Protein AF-A0A2E0BSP2-F1 (afdb_monomer_lite)

Secondary structure (DSSP, 8-state):
-PPPPPP--SSTT-S-SPPHHHHHHHHHHHHHHHHHHHBS-SSTT--BPPPPTTEEEEE-SS-EEEEE--S-----SSS----PPPTTS-------B-SPPS--TT-EEEETTEEEETTEEEE-S---S-S-EEE---STTPPPEEE-TT--------TTEEEEE-SSS-EEEEEPSS-S--SSS----TT-PPSS----S----SSS------TTS-------SSS---EEEEE-TTSSSEEEEEPPPGGG------PPPPSS--PPPPTTS-----S-----SSSSPPP----GGGS-TTTEE-TTT-STT---TT-EE-HHHHHHHHHHHHSS-SSPPPPPEETTEE-SS--S-----STTEEEE-STT--EEEEPPP--SGGG-TT-------TT--PPP-SSSS------EETTEE---SS------S-EEE--EEEETTTEEEETT-STTS--EESPPEEEETT-EEEEEGGGGTT-S-EEEEESSSBPPTTTTGGGEEEE-TTS-EEEGGGGSSBSSSEEEEEPPP-SS-EEEEEEEEETTEEEEEEEEEEE-GGG--

pLDDT: mean 77.87, std 13.72, range [44.19, 96.75]

Sequence (565 aa):
MALQTIGLGSSANDGSGDTLRAAGTKINANTGEIYARFGSGSGNGATLETATSANILVGNGTKFASVATSGDFNISSAGAINVRTDSSGVSKITIPSGSAPGTTTNTLYNIGGALYFNGAVVGSGNVTGMTAFSVNSNGAGSASSSITQGNTLNLNGGTGITAVSANNDVVTFSIDNTVVATLTGTQTLTNKTLTSPVLGGTTTTASGNLIVDPATQILEVKGDGSSTEGGIQLNCRVNTHGQKILAQPHSEGVTNTMLLPKGANSTLVSEVSTSTLTNKTIDANGTGNSITNLEVADFAAASIITQSEGISSNNNDTTIPTSAAVKAYADSVGGGGGGSTIVVQDEGSALSTNATTLNFVGAGVTASGTGAVKTVTVNAGVSTLAALTDTAITSAAAGNILLHDGSDSFDNKVVKSNDITLAHTAALAIPMGGFTFGPISADGTSHYVFANYTSGGANSPDPHLYLLSDMAYIFDLSGLGGAHPFQIESGGSALTTSNGADGLIHIATNGTVSTGTSANAKTSGLLIWKVPHFTAASTGTYTYQCTSHSGMQGAITIKTLETIT

Structure (mmCIF, N/CA/C/O backbone):
data_AF-A0A2E0BSP2-F1
#
_entry.id   AF-A0A2E0BSP2-F1
#
loop_
_atom_site.group_PDB
_atom_site.id
_atom_site.type_symbol
_atom_site.label_atom_id
_atom_site.label_alt_id
_atom_site.label_comp_id
_atom_site.label_asym_id
_atom_site.label_entity_id
_atom_site.label_seq_id
_atom_site.pdbx_PDB_ins_code
_atom_site.Cartn_x
_atom_site.Cartn_y
_atom_site.Cartn_z
_atom_site.occupancy
_atom_site.B_iso_or_equiv
_atom_site.auth_seq_id
_atom_site.auth_comp_id
_atom_site.auth_asym_id
_atom_site.auth_atom_id
_atom_site.pdbx_PDB_model_num
ATOM 1 N N . MET A 1 1 ? 70.643 23.111 -133.199 1.00 65.69 1 MET A N 1
ATOM 2 C CA . MET A 1 1 ? 70.772 23.199 -134.667 1.00 65.69 1 MET A CA 1
ATOM 3 C C . MET A 1 1 ? 69.702 22.305 -135.275 1.00 65.69 1 MET A C 1
ATOM 5 O O . MET A 1 1 ? 69.086 21.523 -134.567 1.00 65.69 1 MET A O 1
ATOM 9 N N . ALA A 1 2 ? 69.409 22.437 -136.567 1.00 79.25 2 ALA A N 1
ATOM 10 C CA . ALA A 1 2 ? 68.591 21.424 -137.231 1.00 79.25 2 ALA A CA 1
ATOM 11 C C . ALA A 1 2 ? 69.451 20.177 -137.493 1.00 79.25 2 ALA A C 1
ATOM 13 O O . ALA A 1 2 ? 70.613 20.323 -137.886 1.00 79.25 2 ALA A O 1
ATOM 14 N N . LEU A 1 3 ? 68.874 18.986 -137.299 1.00 84.75 3 LEU A N 1
ATOM 15 C CA . LEU A 1 3 ? 69.510 17.695 -137.577 1.00 84.75 3 LEU A CA 1
ATOM 16 C C . LEU A 1 3 ? 70.191 17.709 -138.950 1.00 84.75 3 LEU A C 1
ATOM 18 O O . LEU A 1 3 ? 69.553 17.979 -139.966 1.00 84.75 3 LEU A O 1
ATOM 22 N N . GLN A 1 4 ? 71.477 17.376 -138.977 1.00 90.56 4 GLN A N 1
ATOM 23 C CA . GLN A 1 4 ? 72.239 17.249 -140.212 1.00 90.56 4 GLN A CA 1
ATOM 24 C C . GLN A 1 4 ? 72.354 15.773 -140.605 1.00 90.56 4 GLN A C 1
ATOM 26 O O . GLN A 1 4 ? 72.961 14.985 -139.886 1.00 90.56 4 GLN A O 1
ATOM 31 N N . THR A 1 5 ? 71.801 15.367 -141.745 1.00 88.94 5 THR A N 1
ATOM 32 C CA . THR A 1 5 ? 71.860 13.970 -142.213 1.00 88.94 5 THR A CA 1
ATOM 33 C C . THR A 1 5 ? 72.973 13.768 -143.239 1.00 88.94 5 THR A C 1
ATOM 35 O O . THR A 1 5 ? 73.175 14.598 -144.128 1.00 88.94 5 THR A O 1
ATOM 38 N N . ILE A 1 6 ? 73.718 12.666 -143.119 1.00 91.62 6 ILE A N 1
ATOM 39 C CA . ILE A 1 6 ? 74.763 12.294 -144.084 1.00 91.62 6 ILE A CA 1
ATOM 40 C C . ILE A 1 6 ? 74.093 11.901 -145.407 1.00 91.62 6 ILE A C 1
ATOM 42 O O . ILE A 1 6 ? 73.228 11.028 -145.425 1.00 91.62 6 ILE A O 1
ATOM 46 N N . GLY A 1 7 ? 74.489 12.538 -146.508 1.00 90.69 7 GLY A N 1
ATOM 47 C CA . GLY A 1 7 ? 74.049 12.180 -147.855 1.00 90.69 7 GLY A CA 1
ATOM 48 C C . GLY A 1 7 ? 74.842 10.981 -148.367 1.00 90.69 7 GLY A C 1
ATOM 49 O O . GLY A 1 7 ? 76.052 11.076 -148.524 1.00 90.69 7 GLY A O 1
ATOM 50 N N . LEU A 1 8 ? 74.184 9.851 -148.629 1.00 87.50 8 LEU A N 1
ATOM 51 C CA . LEU A 1 8 ? 74.857 8.604 -149.032 1.00 87.50 8 LEU A CA 1
ATOM 52 C C . LEU A 1 8 ? 75.081 8.475 -150.551 1.00 87.50 8 LEU A C 1
ATOM 54 O O . LEU A 1 8 ? 75.745 7.539 -150.988 1.00 87.50 8 LEU A O 1
ATOM 58 N N . GLY A 1 9 ? 74.554 9.415 -151.339 1.00 85.12 9 GLY A N 1
ATOM 59 C CA . GLY A 1 9 ? 74.462 9.303 -152.797 1.00 85.12 9 GLY A CA 1
ATOM 60 C C . GLY A 1 9 ? 73.289 8.420 -153.230 1.00 85.12 9 GLY A C 1
ATOM 61 O O . GLY A 1 9 ? 72.630 7.790 -152.401 1.00 85.12 9 GLY A O 1
ATOM 62 N N . SER A 1 10 ? 72.997 8.398 -154.529 1.00 85.06 10 SER A N 1
ATOM 63 C CA . SER A 1 10 ? 71.923 7.567 -155.098 1.00 85.06 10 SER A CA 1
ATOM 64 C C . SER A 1 10 ? 72.396 6.140 -155.395 1.00 85.06 10 SER A C 1
ATOM 66 O O . SER A 1 10 ? 71.589 5.223 -155.531 1.00 85.06 10 SER A O 1
ATOM 68 N N . SER A 1 11 ? 73.706 5.932 -155.525 1.00 80.81 11 SER A N 1
ATOM 69 C CA . SER A 1 11 ? 74.363 4.655 -155.808 1.00 80.81 11 SER A CA 1
ATOM 70 C C . SER A 1 11 ? 75.819 4.673 -155.324 1.00 80.81 11 SER A C 1
ATOM 72 O O . SER A 1 11 ? 76.422 5.732 -155.152 1.00 80.81 11 SER A O 1
ATOM 74 N N . ALA A 1 12 ? 76.413 3.494 -155.114 1.00 81.50 12 ALA A N 1
ATOM 75 C CA . ALA A 1 12 ? 77.804 3.398 -154.672 1.00 81.50 12 ALA A CA 1
ATOM 76 C C . ALA A 1 12 ? 78.756 4.057 -155.687 1.00 81.50 12 ALA A C 1
ATOM 78 O O . ALA A 1 12 ? 78.740 3.722 -156.869 1.00 81.50 12 ALA A O 1
ATOM 79 N N . ASN A 1 13 ? 79.611 4.959 -155.198 1.00 76.56 13 ASN A N 1
ATOM 80 C CA . ASN A 1 13 ? 80.625 5.684 -155.974 1.00 76.56 13 ASN A CA 1
ATOM 81 C C . ASN A 1 13 ? 80.078 6.572 -157.113 1.00 76.56 13 ASN A C 1
ATOM 83 O O . ASN A 1 13 ? 80.821 6.891 -158.038 1.00 76.56 13 ASN A O 1
ATOM 87 N N . ASP A 1 14 ? 78.818 7.016 -157.037 1.00 83.38 14 ASP A N 1
ATOM 88 C CA . ASP A 1 14 ? 78.208 7.888 -158.057 1.00 83.38 14 ASP A CA 1
ATOM 89 C C . ASP A 1 14 ? 78.619 9.372 -157.967 1.00 83.38 14 ASP A C 1
ATOM 91 O O . ASP A 1 14 ? 78.237 10.182 -158.808 1.00 83.38 14 ASP A O 1
ATOM 95 N N . GLY A 1 15 ? 79.389 9.742 -156.940 1.00 81.44 15 GLY A N 1
ATOM 96 C CA . GLY A 1 15 ? 79.869 11.107 -156.720 1.00 81.44 15 GLY A CA 1
ATOM 97 C C . GLY A 1 15 ? 78.810 12.110 -156.237 1.00 81.44 15 GLY A C 1
ATOM 98 O O . GLY A 1 15 ? 79.154 13.271 -156.037 1.00 81.44 15 GLY A O 1
ATOM 99 N N . SER A 1 16 ? 77.556 11.690 -156.021 1.00 86.75 16 SER A N 1
ATOM 100 C CA . SER A 1 16 ? 76.458 12.543 -155.529 1.00 86.75 16 SER A CA 1
ATOM 101 C C . SER A 1 16 ? 76.309 12.546 -154.002 1.00 86.75 16 SER A C 1
ATOM 103 O O . SER A 1 16 ? 75.590 13.377 -153.445 1.00 86.75 16 SER A O 1
ATOM 105 N N . GLY A 1 17 ? 76.976 11.613 -153.318 1.00 87.69 17 GLY A N 1
ATOM 106 C CA . GLY A 1 17 ? 77.023 11.545 -151.861 1.00 87.69 17 GLY A CA 1
ATOM 107 C C . GLY A 1 17 ? 77.950 12.580 -151.228 1.00 87.69 17 GLY A C 1
ATOM 108 O O . GLY A 1 17 ? 78.802 13.191 -151.876 1.00 87.69 17 GLY A O 1
ATOM 109 N N . ASP A 1 18 ? 77.810 12.747 -149.917 1.00 89.69 18 ASP A N 1
ATOM 110 C CA . ASP A 1 18 ? 78.733 13.540 -149.127 1.00 89.69 18 ASP A CA 1
ATOM 111 C C . ASP A 1 18 ? 80.139 12.945 -149.225 1.00 89.69 18 ASP A C 1
ATOM 113 O O . ASP A 1 18 ? 80.365 11.747 -149.042 1.00 89.69 18 ASP A O 1
ATOM 117 N N . THR A 1 19 ? 81.126 13.816 -149.409 1.00 90.44 19 THR A N 1
ATOM 118 C CA . THR A 1 19 ? 82.508 13.429 -149.129 1.00 90.44 19 THR A CA 1
ATOM 119 C C . THR A 1 19 ? 82.648 13.065 -147.647 1.00 90.44 19 THR A C 1
ATOM 121 O O . THR A 1 19 ? 81.930 13.598 -146.798 1.00 90.44 19 THR A O 1
ATOM 124 N N . LEU A 1 20 ? 83.636 12.234 -147.297 1.00 88.75 20 LEU A N 1
ATOM 125 C CA . LEU A 1 20 ? 83.929 11.897 -145.895 1.00 88.75 20 LEU A CA 1
ATOM 126 C C . LEU A 1 20 ? 84.084 13.148 -145.010 1.00 88.75 20 LEU A C 1
ATOM 128 O O . LEU A 1 20 ? 83.701 13.144 -143.844 1.00 88.75 20 LEU A O 1
ATOM 132 N N . ARG A 1 21 ? 84.596 14.246 -145.580 1.00 88.81 21 ARG A N 1
ATOM 133 C CA . ARG A 1 21 ? 84.700 15.538 -144.897 1.00 88.81 21 ARG A CA 1
ATOM 134 C C . ARG A 1 21 ? 83.327 16.131 -144.578 1.00 88.81 21 ARG A C 1
ATOM 136 O O . ARG A 1 21 ? 83.113 16.551 -143.448 1.00 88.81 21 ARG A O 1
ATOM 143 N N . ALA A 1 22 ? 82.408 16.157 -145.542 1.00 87.44 22 ALA A N 1
ATOM 144 C CA . ALA A 1 22 ? 81.052 16.658 -145.327 1.00 87.44 22 ALA A CA 1
ATOM 145 C C . ALA A 1 22 ? 80.283 15.783 -144.322 1.00 87.44 22 ALA A C 1
ATOM 147 O O . ALA A 1 22 ? 79.700 16.313 -143.377 1.00 87.44 22 ALA A O 1
ATOM 148 N N . ALA A 1 23 ? 80.375 14.456 -144.450 1.00 89.06 23 ALA A N 1
ATOM 149 C CA . ALA A 1 23 ? 79.794 13.513 -143.496 1.00 89.06 23 ALA A CA 1
ATOM 150 C C . ALA A 1 23 ? 80.363 13.707 -142.077 1.00 89.06 23 ALA A C 1
ATOM 152 O O . ALA A 1 23 ? 79.608 13.805 -141.110 1.00 89.06 23 ALA A O 1
ATOM 153 N N . GLY A 1 24 ? 81.689 13.845 -141.959 1.00 90.31 24 GLY A N 1
ATOM 154 C CA . GLY A 1 24 ? 82.373 14.103 -140.692 1.00 90.31 24 GLY A CA 1
ATOM 155 C C . GLY A 1 24 ? 81.926 15.409 -140.031 1.00 90.31 24 GLY A C 1
ATOM 156 O O . GLY A 1 24 ? 81.668 15.428 -138.829 1.00 90.31 24 GLY A O 1
ATOM 157 N N . THR A 1 25 ? 81.744 16.483 -140.806 1.00 89.19 25 THR A N 1
ATOM 158 C CA . THR A 1 25 ? 81.205 17.753 -140.293 1.00 89.19 25 THR A CA 1
ATOM 159 C C . THR A 1 25 ? 79.798 17.583 -139.719 1.00 89.19 25 THR A C 1
ATOM 161 O O . THR A 1 25 ? 79.517 18.096 -138.637 1.00 89.19 25 THR A O 1
ATOM 164 N N . LYS A 1 26 ? 78.917 16.841 -140.399 1.00 91.31 26 LYS A N 1
ATOM 165 C CA . LYS A 1 26 ? 77.534 16.620 -139.943 1.00 91.31 26 LYS A CA 1
ATOM 166 C C . LYS A 1 26 ? 77.465 15.772 -138.675 1.00 91.31 26 LYS A C 1
ATOM 168 O O . LYS A 1 26 ? 76.718 16.113 -137.760 1.00 91.31 26 LYS A O 1
ATOM 173 N N . ILE A 1 27 ? 78.272 14.710 -138.598 1.00 91.06 27 ILE A N 1
ATOM 174 C CA . ILE A 1 27 ? 78.394 13.891 -137.383 1.00 91.06 27 ILE A CA 1
ATOM 175 C C . ILE A 1 27 ? 78.824 14.775 -136.212 1.00 91.06 27 ILE A C 1
ATOM 177 O O . ILE A 1 27 ? 78.132 14.798 -135.199 1.00 91.06 27 ILE A O 1
ATOM 181 N N . ASN A 1 28 ? 79.900 15.551 -136.379 1.00 89.62 28 ASN A N 1
ATOM 182 C CA . ASN A 1 28 ? 80.418 16.430 -135.331 1.00 89.62 28 ASN A CA 1
ATOM 183 C C . ASN A 1 28 ? 79.412 17.514 -134.909 1.00 89.62 28 ASN A C 1
ATOM 185 O O . ASN A 1 28 ? 79.336 17.850 -133.730 1.00 89.62 28 ASN A O 1
ATOM 189 N N . ALA A 1 29 ? 78.620 18.051 -135.842 1.00 87.50 29 ALA A N 1
ATOM 190 C CA . ALA A 1 29 ? 77.591 19.040 -135.528 1.00 87.50 29 ALA A CA 1
ATOM 191 C C . ALA A 1 29 ? 76.456 18.447 -134.674 1.00 87.50 29 ALA A C 1
ATOM 193 O O . ALA A 1 29 ? 76.070 19.041 -133.667 1.00 87.50 29 ALA A O 1
ATOM 194 N N . ASN A 1 30 ? 75.949 17.264 -135.040 1.00 89.00 30 ASN A N 1
ATOM 195 C CA . ASN A 1 30 ? 74.876 16.606 -134.291 1.00 89.00 30 ASN A CA 1
ATOM 196 C C . ASN A 1 30 ? 75.348 16.122 -132.915 1.00 89.00 30 ASN A C 1
ATOM 198 O O . ASN A 1 30 ? 74.642 16.301 -131.923 1.00 89.00 30 ASN A O 1
ATOM 202 N N . THR A 1 31 ? 76.537 15.514 -132.834 1.00 89.31 31 THR A N 1
ATOM 203 C CA . THR A 1 31 ? 77.089 15.086 -131.541 1.00 89.31 31 THR A CA 1
ATOM 204 C C . THR A 1 31 ? 77.378 16.299 -130.663 1.00 89.31 31 THR A C 1
ATOM 206 O O . THR A 1 31 ? 76.981 16.302 -129.500 1.00 89.31 31 THR A O 1
ATOM 209 N N . GLY A 1 32 ? 77.941 17.374 -131.223 1.00 87.38 32 GLY A N 1
ATOM 210 C CA . GLY A 1 32 ? 78.157 18.636 -130.516 1.00 87.38 32 GLY A CA 1
ATOM 211 C C . GLY A 1 32 ? 76.884 19.220 -129.888 1.00 87.38 32 GLY A C 1
ATOM 212 O O . GLY A 1 32 ? 76.947 19.743 -128.779 1.00 87.38 32 GLY A O 1
ATOM 213 N N . GLU A 1 33 ? 75.719 19.091 -130.533 1.00 87.56 33 GLU A N 1
ATOM 214 C CA . GLU A 1 33 ? 74.438 19.548 -129.972 1.00 87.56 33 GLU A CA 1
ATOM 215 C C . GLU A 1 33 ? 73.964 18.709 -128.777 1.00 87.56 33 GLU A C 1
ATOM 217 O O . GLU A 1 33 ? 73.496 19.264 -127.780 1.00 87.56 33 GLU A O 1
ATOM 222 N N . ILE A 1 34 ? 74.132 17.386 -128.833 1.00 86.12 34 ILE A N 1
ATOM 223 C CA . ILE A 1 34 ? 73.795 16.505 -127.706 1.00 86.12 34 ILE A CA 1
ATOM 224 C C . ILE A 1 34 ? 74.657 16.858 -126.490 1.00 86.12 34 ILE A C 1
ATOM 226 O O . ILE A 1 34 ? 74.122 17.050 -125.395 1.00 86.12 34 ILE A O 1
ATOM 230 N N . TYR A 1 35 ? 75.970 17.013 -126.681 1.00 89.06 35 TYR A N 1
ATOM 231 C CA . TYR A 1 35 ? 76.876 17.405 -125.600 1.00 89.06 35 TYR A CA 1
ATOM 232 C C . TYR A 1 35 ? 76.643 18.845 -125.118 1.00 89.06 35 TYR A C 1
ATOM 234 O O . TYR A 1 35 ? 76.859 19.129 -123.944 1.00 89.06 35 TYR A O 1
ATOM 242 N N . ALA A 1 36 ? 76.125 19.746 -125.956 1.00 86.31 36 ALA A N 1
ATOM 243 C CA . ALA A 1 36 ? 75.696 21.067 -125.500 1.00 86.31 36 ALA A CA 1
ATOM 244 C C . ALA A 1 36 ? 74.449 21.010 -124.600 1.00 86.31 36 ALA A C 1
ATOM 246 O O . ALA A 1 36 ? 74.291 21.861 -123.724 1.00 86.31 36 ALA A O 1
ATOM 247 N N . ARG A 1 37 ? 73.554 20.029 -124.799 1.00 86.19 37 ARG A N 1
ATOM 248 C CA . ARG A 1 37 ? 72.285 19.950 -124.056 1.00 86.19 37 ARG A CA 1
ATOM 249 C C . ARG A 1 37 ? 72.335 19.083 -122.804 1.00 86.19 37 ARG A C 1
ATOM 251 O O . ARG A 1 37 ? 71.649 19.407 -121.832 1.00 86.19 37 ARG A O 1
ATOM 258 N N . PHE A 1 38 ? 73.125 18.015 -122.846 1.00 86.25 38 PHE A N 1
ATOM 259 C CA . PHE A 1 38 ? 73.267 17.008 -121.790 1.00 86.25 38 PHE A CA 1
ATOM 260 C C . PHE A 1 38 ? 74.690 16.922 -121.235 1.00 86.25 38 PHE A C 1
ATOM 262 O O . PHE A 1 38 ? 75.011 15.961 -120.545 1.00 86.25 38 PHE A O 1
ATOM 269 N N . GLY A 1 39 ? 75.558 17.872 -121.569 1.00 87.06 39 GLY A N 1
ATOM 270 C CA . GLY A 1 39 ? 76.979 17.817 -121.258 1.00 87.06 39 GLY A CA 1
ATOM 271 C C . GLY A 1 39 ? 77.595 19.184 -120.987 1.00 87.06 39 GLY A C 1
ATOM 272 O O . GLY A 1 39 ? 76.903 20.179 -120.766 1.00 87.06 39 GLY A O 1
ATOM 273 N N . SER A 1 40 ? 78.926 19.221 -121.022 1.00 85.00 40 SER A N 1
ATOM 274 C CA . SER A 1 40 ? 79.724 20.416 -120.734 1.00 85.00 40 SER A CA 1
ATOM 275 C C . SER A 1 40 ? 79.828 21.418 -121.894 1.00 85.00 40 SER A C 1
ATOM 277 O O . SER A 1 40 ? 80.351 22.514 -121.692 1.00 85.00 40 SER A O 1
ATOM 279 N N . GLY A 1 41 ? 79.324 21.093 -123.093 1.00 84.81 41 GLY A N 1
ATOM 280 C CA . GLY A 1 41 ? 79.356 21.978 -124.267 1.00 84.81 41 GLY A CA 1
ATOM 281 C C . GLY A 1 41 ? 79.574 21.244 -125.597 1.00 84.81 41 GLY A C 1
ATOM 282 O O . GLY A 1 41 ? 79.551 20.025 -125.645 1.00 84.81 41 GLY A O 1
ATOM 283 N N . SER A 1 42 ? 79.805 21.976 -126.693 1.00 83.56 42 SER A N 1
ATOM 284 C CA . SER A 1 42 ? 79.970 21.419 -128.055 1.00 83.56 42 SER A CA 1
ATOM 285 C C . SER A 1 42 ? 81.426 21.353 -128.553 1.00 83.56 42 SER A C 1
ATOM 287 O O . SER A 1 42 ? 81.666 21.161 -129.744 1.00 83.56 42 SER A O 1
ATOM 289 N N . GLY A 1 43 ? 82.403 21.594 -127.673 1.00 83.56 43 GLY A N 1
ATOM 290 C CA . GLY A 1 43 ? 83.831 21.602 -128.004 1.00 83.56 43 GLY A CA 1
ATOM 291 C C . GLY A 1 43 ? 84.469 20.210 -127.986 1.00 83.56 43 GLY A C 1
ATOM 292 O O . GLY A 1 43 ? 83.930 19.265 -127.412 1.00 83.56 43 GLY A O 1
ATOM 293 N N . ASN A 1 44 ? 85.653 20.088 -128.589 1.00 82.38 44 ASN A N 1
ATOM 294 C CA . ASN A 1 44 ? 86.422 18.845 -128.547 1.00 82.38 44 ASN A CA 1
ATOM 295 C C . ASN A 1 44 ? 86.812 18.519 -127.090 1.00 82.38 44 ASN A C 1
ATOM 297 O O . ASN A 1 44 ? 87.410 19.359 -126.420 1.00 82.38 44 ASN A O 1
ATOM 301 N N . GLY A 1 45 ? 86.459 17.326 -126.600 1.00 83.12 45 GLY A N 1
ATOM 302 C CA . GLY A 1 45 ? 86.645 16.926 -125.195 1.00 83.12 45 GLY A CA 1
ATOM 303 C C . GLY A 1 45 ? 85.441 17.163 -124.269 1.00 83.12 45 GLY A C 1
ATOM 304 O O . GLY A 1 45 ? 85.569 16.962 -123.064 1.00 83.12 45 GLY A O 1
ATOM 305 N N . ALA A 1 46 ? 84.280 17.570 -124.795 1.00 84.88 46 ALA A N 1
ATOM 306 C CA . ALA A 1 46 ? 83.055 17.663 -124.003 1.00 84.88 46 ALA A CA 1
ATOM 307 C C . ALA A 1 46 ? 82.623 16.300 -123.421 1.00 84.88 46 ALA A C 1
ATOM 309 O O . ALA A 1 46 ? 82.774 15.252 -124.051 1.00 84.88 46 ALA A O 1
ATOM 310 N N . THR A 1 47 ? 82.051 16.323 -122.217 1.00 83.25 47 THR A N 1
ATOM 311 C CA . THR A 1 47 ? 81.575 15.146 -121.471 1.00 83.25 47 THR A CA 1
ATOM 312 C C . THR A 1 47 ? 80.083 15.273 -121.189 1.00 83.25 47 THR A C 1
ATOM 314 O O . THR A 1 47 ? 79.568 16.387 -121.122 1.00 83.25 47 THR A O 1
ATOM 317 N N . LEU A 1 48 ? 79.377 14.153 -121.002 1.00 83.69 48 LEU A N 1
ATOM 318 C CA . LEU A 1 48 ? 77.996 14.181 -120.506 1.00 83.69 48 LEU A CA 1
ATOM 319 C C . LEU A 1 48 ? 77.972 14.631 -119.036 1.00 83.69 48 LEU A C 1
ATOM 321 O O . LEU A 1 48 ? 78.918 14.374 -118.291 1.00 83.69 48 LEU A O 1
ATOM 325 N N . GLU A 1 49 ? 76.902 15.309 -118.630 1.00 83.31 49 GLU A N 1
ATOM 326 C CA . GLU A 1 49 ? 76.665 15.744 -117.253 1.00 83.31 49 GLU A CA 1
ATOM 327 C C . GLU A 1 49 ? 76.579 14.501 -116.353 1.00 83.31 49 GLU A C 1
ATOM 329 O O . GLU A 1 49 ? 75.764 13.600 -116.568 1.00 83.31 49 GLU A O 1
ATOM 334 N N . THR A 1 50 ? 77.446 14.427 -115.345 1.00 74.88 50 THR A N 1
ATOM 335 C CA . THR A 1 50 ? 77.504 13.301 -114.407 1.00 74.88 50 THR A CA 1
ATOM 336 C C . THR A 1 50 ? 76.514 13.511 -113.267 1.00 74.88 50 THR A C 1
ATOM 338 O O . THR A 1 50 ? 76.611 14.496 -112.536 1.00 74.88 50 THR A O 1
ATOM 341 N N . ALA A 1 51 ? 75.590 12.570 -113.064 1.00 63.47 51 ALA A N 1
ATOM 342 C CA . ALA A 1 51 ? 74.733 12.568 -111.883 1.00 63.47 51 ALA A CA 1
ATOM 343 C C . ALA A 1 51 ? 75.544 12.153 -110.641 1.00 63.47 51 ALA A C 1
ATOM 345 O O . ALA A 1 51 ? 76.085 11.049 -110.593 1.00 63.47 51 ALA A O 1
ATOM 346 N N . THR A 1 52 ? 75.615 13.019 -109.628 1.00 61.59 52 THR A N 1
ATOM 347 C CA . THR A 1 52 ? 76.120 12.671 -108.288 1.00 61.59 52 THR A CA 1
ATOM 348 C C . THR A 1 52 ? 74.949 12.372 -107.348 1.00 61.59 52 THR A C 1
ATOM 350 O O . THR A 1 52 ? 73.859 12.920 -107.519 1.00 61.59 52 THR A O 1
ATOM 353 N N . SER A 1 53 ? 75.153 11.507 -106.349 1.00 62.41 53 SER A N 1
ATOM 354 C CA . SER A 1 53 ? 74.134 11.167 -105.343 1.00 62.41 53 SER A CA 1
ATOM 355 C C . SER A 1 53 ? 73.518 12.417 -104.702 1.00 62.41 53 SER A C 1
ATOM 357 O O . SER A 1 53 ? 74.234 13.372 -104.418 1.00 62.41 53 SER A O 1
ATOM 359 N N . ALA A 1 54 ? 72.206 12.376 -104.444 1.00 63.34 54 ALA A N 1
ATOM 360 C CA . ALA A 1 54 ? 71.407 13.455 -103.841 1.00 63.34 54 ALA A CA 1
ATOM 361 C C . ALA A 1 54 ? 71.186 14.721 -104.701 1.00 63.34 54 ALA A C 1
ATOM 363 O O . ALA A 1 54 ? 70.713 15.735 -104.189 1.00 63.34 54 ALA A O 1
ATOM 364 N N . ASN A 1 55 ? 71.444 14.648 -106.010 1.00 71.31 55 ASN A N 1
ATOM 365 C CA . ASN A 1 55 ? 71.069 15.697 -106.958 1.00 71.31 55 ASN A CA 1
ATOM 366 C C . ASN A 1 55 ? 69.860 15.286 -107.817 1.00 71.31 55 ASN A C 1
ATOM 368 O O . ASN A 1 55 ? 69.606 14.101 -108.031 1.00 71.31 55 ASN A O 1
ATOM 372 N N . ILE A 1 56 ? 69.141 16.273 -108.359 1.00 74.31 56 ILE A N 1
ATOM 373 C CA . ILE A 1 56 ? 68.068 16.080 -109.351 1.00 74.31 56 ILE A CA 1
ATOM 374 C C . ILE A 1 56 ? 68.530 16.662 -110.693 1.00 74.31 56 ILE A C 1
ATOM 376 O O . ILE A 1 56 ? 69.148 17.726 -110.730 1.00 74.31 56 ILE A O 1
ATOM 380 N N . LEU A 1 57 ? 68.231 15.979 -111.805 1.00 73.88 57 LEU A N 1
ATOM 381 C CA . LEU A 1 57 ? 68.457 16.511 -113.150 1.00 73.88 57 LEU A CA 1
ATOM 382 C C . LEU A 1 57 ? 67.296 17.443 -113.524 1.00 73.88 57 LEU A C 1
ATOM 384 O O . LEU A 1 57 ? 66.180 16.989 -113.770 1.00 73.88 57 LEU A O 1
ATOM 388 N N . VAL A 1 58 ? 67.548 18.749 -113.551 1.00 76.25 58 VAL A N 1
ATOM 389 C CA . VAL A 1 58 ? 66.531 19.769 -113.833 1.00 76.25 58 VAL A CA 1
ATOM 390 C C . VAL A 1 58 ? 66.785 20.363 -115.216 1.00 76.25 58 VAL A C 1
ATOM 392 O O . VAL A 1 58 ? 67.888 20.820 -115.522 1.00 76.25 58 VAL A O 1
ATOM 395 N N . GLY A 1 59 ? 65.763 20.364 -116.074 1.00 73.44 59 GLY A N 1
ATOM 396 C CA . GLY A 1 59 ? 65.792 21.109 -117.332 1.00 73.44 59 GLY A CA 1
ATOM 397 C C . GLY A 1 59 ? 65.606 22.599 -117.050 1.00 73.44 59 GLY A C 1
ATOM 398 O O . GLY A 1 59 ? 64.526 23.009 -116.644 1.00 73.44 59 GLY A O 1
ATOM 399 N N . ASN A 1 60 ? 66.633 23.420 -117.274 1.00 72.00 60 ASN A N 1
ATOM 400 C CA . ASN A 1 60 ? 66.598 24.857 -116.955 1.00 72.00 60 ASN A CA 1
ATOM 401 C C . ASN A 1 60 ? 66.230 25.744 -118.162 1.00 72.00 60 ASN A C 1
ATOM 403 O O . ASN A 1 60 ? 66.568 26.923 -118.213 1.00 72.00 60 ASN A O 1
ATOM 407 N N . GLY A 1 61 ? 65.589 25.161 -119.177 1.00 71.62 61 GLY A N 1
ATOM 408 C CA . GLY A 1 61 ? 65.244 25.846 -120.422 1.00 71.62 61 GLY A CA 1
ATOM 409 C C . GLY A 1 61 ? 66.371 25.903 -121.463 1.00 71.62 61 GLY A C 1
ATOM 410 O O . GLY A 1 61 ? 66.057 25.897 -122.649 1.00 71.62 61 GLY A O 1
ATOM 411 N N . THR A 1 62 ? 67.656 25.823 -121.084 1.00 71.81 62 THR A N 1
ATOM 412 C CA . THR A 1 62 ? 68.803 25.866 -122.027 1.00 71.81 62 THR A CA 1
ATOM 413 C C . THR A 1 62 ? 69.734 24.651 -121.963 1.00 71.81 62 THR A C 1
ATOM 415 O O . THR A 1 62 ? 70.292 24.285 -122.994 1.00 71.81 62 THR A O 1
ATOM 418 N N . LYS A 1 63 ? 69.822 23.951 -120.822 1.00 84.19 63 LYS A N 1
ATOM 419 C CA . LYS A 1 63 ? 70.458 22.627 -120.646 1.00 84.19 63 LYS A CA 1
ATOM 420 C C . LYS A 1 63 ? 69.691 21.739 -119.645 1.00 84.19 63 LYS A C 1
ATOM 422 O O . LYS A 1 63 ? 68.738 22.198 -119.014 1.00 84.19 63 LYS A O 1
ATOM 427 N N . PHE A 1 64 ? 70.043 20.460 -119.545 1.00 81.38 64 PHE A N 1
ATOM 428 C CA . PHE A 1 64 ? 69.710 19.638 -118.374 1.00 81.38 64 PHE A CA 1
ATOM 429 C C . PHE A 1 64 ? 70.910 19.671 -117.430 1.00 81.38 64 PHE A C 1
ATOM 431 O O . PHE A 1 64 ? 72.022 19.395 -117.866 1.00 81.38 64 PHE A O 1
ATOM 438 N N . ALA A 1 65 ? 70.704 20.052 -116.170 1.00 79.06 65 ALA A N 1
ATOM 439 C CA . ALA A 1 65 ? 71.781 20.188 -115.192 1.00 79.06 65 ALA A CA 1
ATOM 440 C C . ALA A 1 65 ? 71.468 19.404 -113.916 1.00 79.06 65 ALA A C 1
ATOM 442 O O . ALA A 1 65 ? 70.332 19.404 -113.444 1.00 79.06 65 ALA A O 1
ATOM 443 N N . SER A 1 66 ? 72.487 18.769 -113.341 1.00 78.31 66 SER A N 1
ATOM 444 C CA . SER A 1 66 ? 72.417 18.189 -112.000 1.00 78.31 66 SER A CA 1
ATOM 445 C C . SER A 1 66 ? 72.455 19.312 -110.954 1.00 78.31 66 SER A C 1
ATOM 447 O O . SER A 1 66 ? 73.444 20.037 -110.879 1.00 78.31 66 SER A O 1
ATOM 449 N N . VAL A 1 67 ? 71.408 19.448 -110.135 1.00 71.44 67 VAL A N 1
ATOM 450 C CA . VAL A 1 67 ? 71.300 20.466 -109.070 1.00 71.44 67 VAL A CA 1
ATOM 451 C C . VAL A 1 67 ? 71.214 19.787 -107.698 1.00 71.44 67 VAL A C 1
ATOM 453 O O . VAL A 1 67 ? 70.449 18.836 -107.536 1.00 71.44 67 VAL A O 1
ATOM 456 N N . ALA A 1 68 ? 71.987 20.267 -106.718 1.00 69.06 68 ALA A N 1
ATOM 457 C CA . ALA A 1 68 ? 71.976 19.758 -105.342 1.00 69.06 68 ALA A CA 1
ATOM 458 C C . ALA A 1 68 ? 70.744 20.225 -104.550 1.00 69.06 68 ALA A C 1
ATOM 460 O O . ALA A 1 68 ? 70.340 21.383 -104.662 1.00 69.06 68 ALA A O 1
ATOM 461 N N . THR A 1 69 ? 70.169 19.351 -103.715 1.00 63.47 69 THR A N 1
ATOM 462 C CA . THR A 1 69 ? 69.070 19.708 -102.800 1.00 63.47 69 THR A CA 1
ATOM 463 C C . THR A 1 69 ? 69.603 19.964 -101.386 1.00 63.47 69 THR A C 1
ATOM 465 O O . THR A 1 69 ? 69.846 19.020 -100.636 1.00 63.47 69 THR A O 1
ATOM 468 N N . SER A 1 70 ? 69.780 21.226 -100.990 1.00 55.03 70 SER A N 1
ATOM 469 C CA . SER A 1 70 ? 70.088 21.608 -99.600 1.00 55.03 70 SER A CA 1
ATOM 470 C C . SER A 1 70 ? 69.142 22.722 -99.141 1.00 55.03 70 SER A C 1
ATOM 472 O O . SER A 1 70 ? 69.237 23.839 -99.648 1.00 55.03 70 SER A O 1
ATOM 474 N N . GLY A 1 71 ? 68.227 22.417 -98.213 1.00 61.81 71 GLY A N 1
ATOM 475 C CA . GLY A 1 71 ? 67.203 23.337 -97.692 1.00 61.81 71 GLY A CA 1
ATOM 476 C C . GLY A 1 71 ? 65.792 22.734 -97.690 1.00 61.81 71 GLY A C 1
ATOM 477 O O . GLY A 1 71 ? 65.633 21.526 -97.877 1.00 61.81 71 GLY A O 1
ATOM 478 N N . ASP A 1 72 ? 64.776 23.578 -97.493 1.00 54.50 72 ASP A N 1
ATOM 479 C CA . ASP A 1 72 ? 63.367 23.175 -97.546 1.00 54.50 72 ASP A CA 1
ATOM 480 C C . ASP A 1 72 ? 62.995 22.678 -98.949 1.00 54.50 72 ASP A C 1
ATOM 482 O O . ASP A 1 72 ? 63.080 23.401 -99.945 1.00 54.50 72 ASP A O 1
ATOM 486 N N . PHE A 1 73 ? 62.554 21.426 -99.030 1.00 60.97 73 PHE A N 1
ATOM 487 C CA . PHE A 1 73 ? 62.028 20.839 -100.254 1.00 60.97 73 PHE A CA 1
ATOM 488 C C . PHE A 1 73 ? 60.534 21.159 -100.365 1.00 60.97 73 PHE A C 1
ATOM 490 O O . PHE A 1 73 ? 59.686 20.448 -99.827 1.00 60.97 73 PHE A O 1
ATOM 497 N N . ASN A 1 74 ? 60.213 22.271 -101.028 1.00 55.97 74 ASN A N 1
ATOM 498 C CA . ASN A 1 74 ? 58.838 22.740 -101.178 1.00 55.97 74 ASN A CA 1
ATOM 499 C C . ASN A 1 74 ? 58.214 22.167 -102.466 1.00 55.97 74 ASN A C 1
ATOM 501 O O . ASN A 1 74 ? 58.620 22.533 -103.568 1.00 55.97 74 ASN A O 1
ATOM 505 N N . ILE A 1 75 ? 57.232 21.266 -102.345 1.00 61.22 75 ILE A N 1
ATOM 506 C CA . ILE A 1 75 ? 56.457 20.757 -103.489 1.00 61.22 75 ILE A CA 1
ATOM 507 C C . ILE A 1 75 ? 55.211 21.630 -103.646 1.00 61.22 75 ILE A C 1
ATOM 509 O O . ILE A 1 75 ? 54.235 21.466 -102.915 1.00 61.22 75 ILE A O 1
ATOM 513 N N . SER A 1 76 ? 55.234 22.566 -104.598 1.00 47.09 76 SER A N 1
ATOM 514 C CA . SER A 1 76 ? 54.086 23.427 -104.890 1.00 47.09 76 SER A CA 1
ATOM 515 C C . SER A 1 76 ? 53.202 22.871 -106.021 1.00 47.09 76 SER A C 1
ATOM 517 O O . SER A 1 76 ? 53.637 22.565 -107.129 1.00 47.09 76 SER A O 1
ATOM 519 N N . SER A 1 77 ? 51.935 22.675 -105.647 1.00 47.38 77 SER A N 1
ATOM 520 C CA . SER A 1 77 ? 50.661 22.532 -106.380 1.00 47.38 77 SER A CA 1
ATOM 521 C C . SER A 1 77 ? 50.541 21.899 -107.783 1.00 47.38 77 SER A C 1
ATOM 523 O O . SER A 1 77 ? 49.498 22.090 -108.405 1.00 47.38 77 SER A O 1
ATOM 525 N N . ALA A 1 78 ? 51.480 21.090 -108.281 1.00 45.81 78 ALA A N 1
ATOM 526 C CA . ALA A 1 78 ? 51.198 20.212 -109.438 1.00 45.81 78 ALA A CA 1
ATOM 527 C C . ALA A 1 78 ? 51.775 18.782 -109.352 1.00 45.81 78 ALA A C 1
ATOM 529 O O . ALA A 1 78 ? 51.608 18.001 -110.286 1.00 45.81 78 ALA A O 1
ATOM 530 N N . GLY A 1 79 ? 52.404 18.397 -108.235 1.00 44.41 79 GLY A N 1
ATOM 531 C CA . GLY A 1 79 ? 52.902 17.035 -108.011 1.00 44.41 79 GLY A CA 1
ATOM 532 C C . GLY A 1 79 ? 52.466 16.498 -106.650 1.00 44.41 79 GLY A C 1
ATOM 533 O O . GLY A 1 79 ? 52.694 17.143 -105.633 1.00 44.41 79 GLY A O 1
ATOM 534 N N . ALA A 1 80 ? 51.826 15.329 -106.615 1.00 50.19 80 ALA A N 1
ATOM 535 C CA . ALA A 1 80 ? 51.489 14.647 -105.367 1.00 50.19 80 ALA A CA 1
ATOM 536 C C . ALA A 1 80 ? 52.754 14.076 -104.702 1.00 50.19 80 ALA A C 1
ATOM 538 O O . ALA A 1 80 ? 53.570 13.434 -105.367 1.00 50.19 80 ALA A O 1
ATOM 539 N N . ILE A 1 81 ? 52.893 14.234 -103.381 1.00 62.44 81 ILE A N 1
ATOM 540 C CA . ILE A 1 81 ? 53.800 13.389 -102.594 1.00 62.44 81 ILE A CA 1
ATOM 541 C C . ILE A 1 81 ? 53.113 12.037 -102.424 1.00 62.44 81 ILE A C 1
ATOM 543 O O . ILE A 1 81 ? 52.257 11.867 -101.559 1.00 62.44 81 ILE A O 1
ATOM 547 N N . ASN A 1 82 ? 53.495 11.054 -103.234 1.00 55.91 82 ASN A N 1
ATOM 548 C CA . ASN A 1 82 ? 53.167 9.664 -102.940 1.00 55.91 82 ASN A CA 1
ATOM 549 C C . ASN A 1 82 ? 54.121 9.165 -101.847 1.00 55.91 82 ASN A C 1
ATOM 551 O O . ASN A 1 82 ? 55.262 8.795 -102.131 1.00 55.91 82 ASN A O 1
ATOM 555 N N . VAL A 1 83 ? 53.662 9.143 -100.591 1.00 65.00 83 VAL A N 1
ATOM 556 C CA . VAL A 1 83 ? 54.356 8.435 -99.504 1.00 65.00 83 VAL A CA 1
ATOM 557 C C . VAL A 1 83 ? 54.230 6.943 -99.792 1.00 65.00 83 VAL A C 1
ATOM 559 O O . VAL A 1 83 ? 53.220 6.311 -99.472 1.00 65.00 83 VAL A O 1
ATOM 562 N N . ARG A 1 84 ? 55.231 6.403 -100.493 1.00 53.25 84 ARG A N 1
ATOM 563 C CA . ARG A 1 84 ? 55.220 5.021 -100.967 1.00 53.25 84 ARG A CA 1
ATOM 564 C C . ARG A 1 84 ? 55.062 4.080 -99.779 1.00 53.25 84 ARG A C 1
ATOM 566 O O . ARG A 1 84 ? 55.859 4.100 -98.845 1.00 53.25 84 ARG A O 1
ATOM 573 N N . THR A 1 85 ? 54.019 3.270 -99.850 1.00 54.41 85 THR A N 1
ATOM 574 C CA . THR A 1 85 ? 53.746 2.161 -98.949 1.00 54.41 85 THR A CA 1
ATOM 575 C C . THR A 1 85 ? 54.956 1.228 -98.947 1.00 54.41 85 THR A C 1
ATOM 577 O O . THR A 1 85 ? 55.452 0.864 -100.019 1.00 54.41 85 THR A O 1
ATOM 580 N N . ASP A 1 86 ? 55.483 0.887 -97.769 1.00 57.91 86 ASP A N 1
ATOM 581 C CA . ASP A 1 86 ? 56.510 -0.154 -97.702 1.00 57.91 86 ASP A CA 1
ATOM 582 C C . ASP A 1 86 ? 55.894 -1.527 -98.041 1.00 57.91 86 ASP A C 1
ATOM 584 O O . ASP A 1 86 ? 54.680 -1.657 -98.224 1.00 57.91 86 ASP A O 1
ATOM 588 N N . SER A 1 87 ? 56.721 -2.564 -98.170 1.00 54.94 87 SER A N 1
ATOM 589 C CA . SER A 1 87 ? 56.289 -3.924 -98.535 1.00 54.94 87 SER A CA 1
ATOM 590 C C . SER A 1 87 ? 55.247 -4.545 -97.589 1.00 54.94 87 SER A C 1
ATOM 592 O O . SER A 1 87 ? 54.745 -5.627 -97.879 1.00 54.94 87 SER A O 1
ATOM 594 N N . SER A 1 88 ? 54.915 -3.875 -96.481 1.00 59.31 88 SER A N 1
ATOM 595 C CA . SER A 1 88 ? 53.961 -4.304 -95.452 1.00 59.31 88 SER A CA 1
ATOM 596 C C . SER A 1 88 ? 52.602 -3.595 -95.545 1.00 59.31 88 SER A C 1
ATOM 598 O O . SER A 1 88 ? 51.755 -3.801 -94.681 1.00 59.31 88 SER A O 1
ATOM 600 N N . GLY A 1 89 ? 52.366 -2.748 -96.554 1.00 56.44 89 GLY A N 1
ATOM 601 C CA . GLY A 1 89 ? 51.050 -2.131 -96.769 1.00 56.44 89 GLY A CA 1
ATOM 602 C C . GLY A 1 89 ? 50.772 -0.860 -95.951 1.00 56.44 89 GLY A C 1
ATOM 603 O O . GLY A 1 89 ? 49.663 -0.335 -96.021 1.00 56.44 89 GLY A O 1
ATOM 604 N N . VAL A 1 90 ? 51.758 -0.314 -95.225 1.00 52.75 90 VAL A N 1
ATOM 605 C CA . VAL A 1 90 ? 51.590 0.907 -94.416 1.00 52.75 90 VAL A CA 1
ATOM 606 C C . VAL A 1 90 ? 52.382 2.073 -95.011 1.00 52.75 90 VAL A C 1
ATOM 608 O O . VAL A 1 90 ? 53.607 2.023 -95.133 1.00 52.75 90 VAL A O 1
ATOM 611 N N . SER A 1 91 ? 51.690 3.157 -95.366 1.00 59.66 91 SER A N 1
ATOM 612 C CA . SER A 1 91 ? 52.326 4.452 -95.634 1.00 59.66 91 SER A CA 1
ATOM 613 C C . SER A 1 91 ? 52.613 5.126 -94.293 1.00 59.66 91 SER A C 1
ATOM 615 O O . SER A 1 91 ? 51.681 5.495 -93.581 1.00 59.66 91 SER A O 1
ATOM 617 N N . LYS A 1 92 ? 53.891 5.260 -93.920 1.00 65.62 92 LYS A N 1
ATOM 618 C CA . LYS A 1 92 ? 54.291 5.852 -92.633 1.00 65.62 92 LYS A CA 1
ATOM 619 C C . LYS A 1 92 ? 55.094 7.133 -92.813 1.00 65.62 92 LYS A C 1
ATOM 621 O O . LYS A 1 92 ? 56.005 7.199 -93.633 1.00 65.62 92 LYS A O 1
ATOM 626 N N . ILE A 1 93 ? 54.777 8.119 -91.980 1.00 73.06 93 ILE A N 1
ATOM 627 C CA . ILE A 1 93 ? 55.653 9.245 -91.666 1.00 73.06 93 ILE A CA 1
ATOM 628 C C . ILE A 1 93 ? 56.236 8.936 -90.287 1.00 73.06 93 ILE A C 1
ATOM 630 O O . ILE A 1 93 ? 55.522 8.960 -89.287 1.00 73.06 93 ILE A O 1
ATOM 634 N N . THR A 1 94 ? 57.516 8.576 -90.232 1.00 68.19 94 THR A N 1
ATOM 635 C CA . THR A 1 94 ? 58.198 8.296 -88.962 1.00 68.19 94 THR A CA 1
ATOM 636 C C . THR A 1 94 ? 58.666 9.609 -88.339 1.00 68.19 94 THR A C 1
ATOM 638 O O . THR A 1 94 ? 59.504 10.289 -88.925 1.00 68.19 94 THR A O 1
ATOM 641 N N . ILE A 1 95 ? 58.173 9.934 -87.138 1.00 78.06 95 ILE A N 1
ATOM 642 C CA . ILE A 1 95 ? 58.726 11.007 -86.296 1.00 78.06 95 ILE A CA 1
ATOM 643 C C . ILE A 1 95 ? 59.699 10.358 -85.299 1.00 78.06 95 ILE A C 1
ATOM 645 O O . ILE A 1 95 ? 59.250 9.691 -84.358 1.00 78.06 95 ILE A O 1
ATOM 649 N N . PRO A 1 96 ? 61.022 10.477 -85.506 1.00 71.75 96 PRO A N 1
ATOM 650 C CA . PRO A 1 96 ? 62.000 9.835 -84.641 1.00 71.75 96 PRO A CA 1
ATOM 651 C C . PRO A 1 96 ? 61.923 10.404 -83.223 1.00 71.75 96 PRO A C 1
ATOM 653 O O . PRO A 1 96 ? 61.673 11.592 -83.025 1.00 71.75 96 PRO A O 1
ATOM 656 N N . SER A 1 97 ? 62.144 9.545 -82.231 1.00 77.94 97 SER A N 1
ATOM 657 C CA . SER A 1 97 ? 62.300 9.990 -80.850 1.00 77.94 97 SER A CA 1
ATOM 658 C C . SER A 1 97 ? 63.592 10.789 -80.714 1.00 77.94 97 SER A C 1
ATOM 660 O O . SER A 1 97 ? 64.653 10.311 -81.120 1.00 77.94 97 SER A O 1
ATOM 662 N N . GLY A 1 98 ? 63.514 11.965 -80.106 1.00 77.38 98 GLY A N 1
ATOM 663 C CA . GLY A 1 98 ? 64.669 12.807 -79.830 1.00 77.38 98 GLY A CA 1
ATOM 664 C C . GLY A 1 98 ? 64.459 13.671 -78.592 1.00 77.38 98 GLY A C 1
ATOM 665 O O . GLY A 1 98 ? 63.559 13.433 -77.787 1.00 77.38 98 GLY A O 1
ATOM 666 N N . SER A 1 99 ? 65.315 14.675 -78.437 1.00 81.62 99 SER A N 1
ATOM 667 C CA . SER A 1 99 ? 65.151 15.739 -77.445 1.00 81.62 99 SER A CA 1
ATOM 668 C C . SER A 1 99 ? 63.973 16.648 -77.814 1.00 81.62 99 SER A C 1
ATOM 670 O O . SER A 1 99 ? 63.574 16.710 -78.978 1.00 81.62 99 SER A O 1
ATOM 672 N N . ALA A 1 100 ? 63.444 17.402 -76.845 1.00 81.62 100 ALA A N 1
ATOM 673 C CA . ALA A 1 100 ? 62.442 18.426 -77.135 1.00 81.62 100 ALA A CA 1
ATOM 674 C C . ALA A 1 100 ? 62.975 19.442 -78.167 1.00 81.62 100 ALA A C 1
ATOM 676 O O . ALA A 1 100 ? 64.136 19.855 -78.062 1.00 81.62 100 ALA A O 1
ATOM 677 N N . PRO A 1 101 ? 62.154 19.874 -79.140 1.00 82.50 101 PRO A N 1
ATOM 678 C CA . PRO A 1 101 ? 62.514 20.982 -80.015 1.00 82.50 101 PRO A CA 1
ATOM 679 C C . PRO A 1 101 ? 62.652 22.273 -79.196 1.00 82.50 101 PRO A C 1
ATOM 681 O O . PRO A 1 101 ? 62.009 22.430 -78.158 1.00 82.50 101 PRO A O 1
ATOM 684 N N . GLY A 1 102 ? 63.469 23.217 -79.675 1.00 81.50 102 GLY A N 1
ATOM 685 C CA . GLY A 1 102 ? 63.696 24.494 -78.983 1.00 81.50 102 GLY A CA 1
ATOM 686 C C . GLY A 1 102 ? 62.415 25.306 -78.740 1.00 81.50 102 GLY A C 1
ATOM 687 O O . GLY A 1 102 ? 62.320 26.006 -77.737 1.00 81.50 102 GLY A O 1
ATOM 688 N N . THR A 1 103 ? 61.410 25.170 -79.614 1.00 84.62 103 THR A N 1
ATOM 689 C CA . THR A 1 103 ? 60.048 25.677 -79.408 1.00 84.62 103 THR A CA 1
ATOM 690 C C . THR A 1 103 ? 59.032 24.562 -79.634 1.00 84.62 103 THR A C 1
ATOM 692 O O . THR A 1 103 ? 59.088 23.806 -80.608 1.00 84.62 103 THR A O 1
ATOM 695 N N . THR A 1 104 ? 58.078 24.448 -78.717 1.00 86.56 104 THR A N 1
ATOM 696 C CA . THR A 1 104 ? 57.057 23.396 -78.762 1.00 86.56 104 THR A CA 1
ATOM 697 C C . THR A 1 104 ? 55.765 23.858 -79.435 1.00 86.56 104 THR A C 1
ATOM 699 O O . THR A 1 104 ? 54.947 23.014 -79.799 1.00 86.56 104 THR A O 1
ATOM 702 N N . THR A 1 105 ? 55.584 25.168 -79.645 1.00 85.31 105 THR A N 1
ATOM 703 C CA . THR A 1 105 ? 54.360 25.752 -80.205 1.00 85.31 105 THR A CA 1
ATOM 704 C C . THR A 1 105 ? 54.074 25.289 -81.622 1.00 85.31 105 THR A C 1
ATOM 706 O O . THR A 1 105 ? 54.885 25.500 -82.517 1.00 85.31 105 THR A O 1
ATOM 709 N N . ASN A 1 106 ? 52.893 24.697 -81.830 1.00 82.12 106 ASN A N 1
ATOM 710 C CA . ASN A 1 106 ? 52.470 24.090 -83.100 1.00 82.12 106 ASN A CA 1
ATOM 711 C C . ASN A 1 106 ? 53.432 23.013 -83.636 1.00 82.12 106 ASN A C 1
ATOM 713 O O . ASN A 1 106 ? 53.375 22.659 -84.813 1.00 82.12 106 ASN A O 1
ATOM 717 N N . THR A 1 107 ? 54.289 22.466 -82.771 1.00 82.75 107 THR A N 1
ATOM 718 C CA . THR A 1 107 ? 55.266 21.442 -83.132 1.00 82.75 107 THR A CA 1
ATOM 719 C C . THR A 1 107 ? 54.760 20.073 -82.695 1.00 82.75 107 THR A C 1
ATOM 721 O O . THR A 1 107 ? 54.416 19.883 -81.526 1.00 82.75 107 THR A O 1
ATOM 724 N N . LEU A 1 108 ? 54.749 19.110 -83.621 1.00 87.31 108 LEU A N 1
ATOM 725 C CA . LEU A 1 108 ? 54.554 17.691 -83.321 1.00 87.31 108 LEU A CA 1
ATOM 726 C C . LEU A 1 108 ? 55.925 17.029 -83.155 1.00 87.31 108 LEU A C 1
ATOM 728 O O . LEU A 1 108 ? 56.720 17.020 -84.094 1.00 87.31 108 LEU A O 1
ATOM 732 N N . TYR A 1 109 ? 56.214 16.494 -81.970 1.00 87.12 109 TYR A N 1
ATOM 733 C CA . TYR A 1 109 ? 57.506 15.873 -81.676 1.00 87.12 109 TYR A CA 1
ATOM 734 C C . TYR A 1 109 ? 57.361 14.645 -80.775 1.00 87.12 109 TYR A C 1
ATOM 736 O O . TYR A 1 109 ? 56.362 14.472 -80.079 1.00 87.12 109 TYR A O 1
ATOM 744 N N . ASN A 1 110 ? 58.367 13.773 -80.806 1.00 85.12 110 ASN A N 1
ATOM 745 C CA . ASN A 1 110 ? 58.414 12.538 -80.030 1.00 85.12 110 ASN A CA 1
ATOM 746 C C . ASN A 1 110 ? 59.608 12.583 -79.069 1.00 85.12 110 ASN A C 1
ATOM 748 O O . ASN A 1 110 ? 60.744 12.757 -79.513 1.00 85.12 110 ASN A O 1
ATOM 752 N N . ILE A 1 111 ? 59.357 12.390 -77.774 1.00 84.00 111 ILE A N 1
ATOM 753 C CA . ILE A 1 111 ? 60.399 12.214 -76.753 1.00 84.00 111 ILE A CA 1
ATOM 754 C C . ILE A 1 111 ? 60.136 10.897 -76.043 1.00 84.00 111 ILE A C 1
ATOM 756 O O . ILE A 1 111 ? 59.048 10.683 -75.514 1.00 84.00 111 ILE A O 1
ATOM 760 N N . GLY A 1 112 ? 61.133 10.010 -76.016 1.00 79.25 112 GLY A N 1
ATOM 761 C CA . GLY A 1 112 ? 61.060 8.772 -75.234 1.00 79.25 112 GLY A CA 1
ATOM 762 C C . GLY A 1 112 ? 59.877 7.854 -75.577 1.00 79.25 112 GLY A C 1
ATOM 763 O O . GLY A 1 112 ? 59.467 7.069 -74.730 1.00 79.25 112 GLY A O 1
ATOM 764 N N . GLY A 1 113 ? 59.309 7.958 -76.786 1.00 76.75 113 GLY A N 1
ATOM 765 C CA . GLY A 1 113 ? 58.160 7.162 -77.232 1.00 76.75 113 GLY A CA 1
ATOM 766 C C . GLY A 1 113 ? 56.788 7.788 -76.953 1.00 76.75 113 GLY A C 1
ATOM 767 O O . GLY A 1 113 ? 55.781 7.221 -77.373 1.00 76.75 113 GLY A O 1
ATOM 768 N N . ALA A 1 114 ? 56.725 8.944 -76.287 1.00 83.62 114 ALA A N 1
ATOM 769 C CA . ALA A 1 114 ? 55.499 9.721 -76.127 1.00 83.62 114 ALA A CA 1
ATOM 770 C C . ALA A 1 114 ? 55.401 10.808 -77.204 1.00 83.62 114 ALA A C 1
ATOM 772 O O . ALA A 1 114 ? 56.380 11.488 -77.524 1.00 83.62 114 ALA A O 1
ATOM 773 N N . LEU A 1 115 ? 54.197 10.980 -77.745 1.00 88.06 115 LEU A N 1
ATOM 774 C CA . LEU A 1 115 ? 53.894 11.998 -78.740 1.00 88.06 115 LEU A CA 1
ATOM 775 C C . LEU A 1 115 ? 53.429 13.282 -78.051 1.00 88.06 115 LEU A C 1
ATOM 777 O O . LEU A 1 115 ? 52.516 13.253 -77.221 1.00 88.06 115 LEU A O 1
ATOM 781 N N . TYR A 1 116 ? 54.034 14.403 -78.434 1.00 86.88 116 TYR A N 1
ATOM 782 C CA . TYR A 1 116 ? 53.738 15.726 -77.902 1.00 86.88 116 TYR A CA 1
ATOM 783 C C . TYR A 1 116 ? 53.243 16.673 -78.994 1.00 86.88 116 TYR A C 1
ATOM 785 O O . TYR A 1 116 ? 53.803 16.705 -80.090 1.00 86.88 116 TYR A O 1
ATOM 793 N N . PHE A 1 117 ? 52.257 17.505 -78.659 1.00 88.62 117 PHE A N 1
ATOM 794 C CA . PHE A 1 117 ? 51.861 18.667 -79.453 1.00 88.62 117 PHE A CA 1
ATOM 795 C C . PHE A 1 117 ? 51.759 19.887 -78.540 1.00 88.62 117 PHE A C 1
ATOM 797 O O . PHE A 1 117 ? 51.136 19.816 -77.481 1.00 88.62 117 PHE A O 1
ATOM 804 N N . ASN A 1 118 ? 52.385 21.005 -78.918 1.00 88.12 118 ASN A N 1
ATOM 805 C CA . ASN A 1 118 ? 52.348 22.240 -78.122 1.00 88.12 118 ASN A CA 1
ATOM 806 C C . ASN A 1 118 ? 52.833 22.063 -76.662 1.00 88.12 118 ASN A C 1
ATOM 808 O O . ASN A 1 118 ? 52.343 22.723 -75.751 1.00 88.12 118 ASN A O 1
ATOM 812 N N . GLY A 1 119 ? 53.761 21.129 -76.415 1.00 83.25 119 GLY A N 1
ATOM 813 C CA . GLY A 1 119 ? 54.285 20.837 -75.073 1.00 83.25 119 GLY A CA 1
ATOM 814 C C . GLY A 1 119 ? 53.497 19.801 -74.263 1.00 83.25 119 GLY A C 1
ATOM 815 O O . GLY A 1 119 ? 54.013 19.309 -73.262 1.00 83.25 119 GLY A O 1
ATOM 816 N N . ALA A 1 120 ? 52.286 19.430 -74.686 1.00 82.94 120 ALA A N 1
ATOM 817 C CA . ALA A 1 120 ? 51.439 18.469 -73.982 1.00 82.94 120 ALA A CA 1
ATOM 818 C C . ALA A 1 120 ? 51.557 17.064 -74.583 1.00 82.94 120 ALA A C 1
ATOM 820 O O . ALA A 1 120 ? 51.611 16.912 -75.804 1.00 82.94 120 ALA A O 1
ATOM 821 N N . VAL A 1 121 ? 51.554 16.038 -73.727 1.00 83.25 121 VAL A N 1
ATOM 822 C CA . VAL A 1 121 ? 51.453 14.640 -74.167 1.00 83.25 121 VAL A CA 1
ATOM 823 C C . VAL A 1 121 ? 50.063 14.422 -74.753 1.00 83.25 121 VAL A C 1
ATOM 825 O O . VAL A 1 121 ? 49.061 14.620 -74.071 1.00 83.25 121 VAL A O 1
ATOM 828 N N . VAL A 1 122 ? 50.009 13.992 -76.008 1.00 81.62 122 VAL A N 1
ATOM 829 C CA . VAL A 1 122 ? 48.761 13.668 -76.720 1.00 81.62 122 VAL A CA 1
ATOM 830 C C . VAL A 1 122 ? 48.621 12.171 -77.000 1.00 81.62 122 VAL A C 1
ATOM 832 O O . VAL A 1 122 ? 47.567 11.717 -77.431 1.00 81.62 122 VAL A O 1
ATOM 835 N N . GLY A 1 123 ? 49.660 11.388 -76.705 1.00 74.31 123 GLY A N 1
ATOM 836 C CA . GLY A 1 123 ? 49.603 9.931 -76.707 1.00 74.31 123 GLY A CA 1
ATOM 837 C C . GLY A 1 123 ? 50.862 9.319 -76.103 1.00 74.31 123 GLY A C 1
ATOM 838 O O . GLY A 1 123 ? 51.973 9.624 -76.535 1.00 74.31 123 GLY A O 1
ATOM 839 N N . SER A 1 124 ? 50.693 8.444 -75.113 1.00 67.12 124 SER A N 1
ATOM 840 C CA . SER A 1 124 ? 51.730 7.527 -74.631 1.00 67.12 124 SER A CA 1
ATOM 841 C C . SER A 1 124 ? 51.209 6.091 -74.745 1.00 67.12 124 SER A C 1
ATOM 843 O O . SER A 1 124 ? 50.010 5.845 -74.627 1.00 67.12 124 SER A O 1
ATOM 845 N N . GLY A 1 125 ? 52.097 5.144 -75.047 1.00 60.62 125 GLY A N 1
ATOM 846 C CA . GLY A 1 125 ? 51.777 3.794 -75.535 1.00 60.62 125 GLY A CA 1
ATOM 847 C C . GLY A 1 125 ? 51.058 2.815 -74.591 1.00 60.62 125 GLY A C 1
ATOM 848 O O . GLY A 1 125 ? 51.204 1.616 -74.798 1.00 60.62 125 GLY A O 1
ATOM 849 N N . ASN A 1 126 ? 50.305 3.267 -73.581 1.00 54.09 126 ASN A N 1
ATOM 850 C CA . ASN A 1 126 ? 49.278 2.465 -72.897 1.00 54.09 126 ASN A CA 1
ATOM 851 C C . ASN A 1 126 ? 48.386 3.375 -72.027 1.00 54.09 126 ASN A C 1
ATOM 853 O O . ASN A 1 126 ? 48.798 3.800 -70.948 1.00 54.09 126 ASN A O 1
ATOM 857 N N . VAL A 1 127 ? 47.165 3.688 -72.472 1.00 55.66 127 VAL A N 1
ATOM 858 C CA . VAL A 1 127 ? 46.185 4.451 -71.675 1.00 55.66 127 VAL A CA 1
ATOM 859 C C . VAL A 1 127 ? 45.122 3.489 -71.150 1.00 55.66 127 VAL A C 1
ATOM 861 O O . VAL A 1 127 ? 44.104 3.261 -71.797 1.00 55.66 127 VAL A O 1
ATOM 864 N N . THR A 1 128 ? 45.358 2.942 -69.958 1.00 51.94 128 THR A N 1
ATOM 865 C CA . THR A 1 128 ? 44.385 2.117 -69.219 1.00 51.94 128 THR A CA 1
ATOM 866 C C . THR A 1 128 ? 44.201 2.665 -67.800 1.00 51.94 128 THR A C 1
ATOM 868 O O . THR A 1 128 ? 44.472 1.982 -66.818 1.00 51.94 128 THR A O 1
ATOM 871 N N . GLY A 1 129 ? 43.792 3.930 -67.652 1.00 55.50 129 GLY A N 1
ATOM 872 C CA . GLY A 1 129 ? 43.501 4.484 -66.325 1.00 55.50 129 GLY A CA 1
ATOM 873 C C . GLY A 1 129 ? 43.010 5.930 -66.329 1.00 55.50 129 GLY A C 1
ATOM 874 O O . GLY A 1 129 ? 43.533 6.768 -67.060 1.00 55.50 129 GLY A O 1
ATOM 875 N N . MET A 1 130 ? 42.008 6.212 -65.489 1.00 59.59 130 MET A N 1
ATOM 876 C CA . MET A 1 130 ? 41.489 7.557 -65.212 1.00 59.59 130 MET A CA 1
ATOM 877 C C . MET A 1 130 ? 42.598 8.487 -64.699 1.00 59.59 130 MET A C 1
ATOM 879 O O . MET A 1 130 ? 43.411 8.093 -63.864 1.00 59.59 130 MET A O 1
ATOM 883 N N . THR A 1 131 ? 42.607 9.739 -65.163 1.00 56.50 131 THR A N 1
ATOM 884 C CA . THR A 1 131 ? 43.602 10.749 -64.764 1.00 56.50 131 THR A CA 1
ATOM 885 C C . THR A 1 131 ? 43.306 11.402 -63.404 1.00 56.50 131 THR A C 1
ATOM 887 O O . THR A 1 131 ? 44.231 11.937 -62.799 1.00 56.50 131 THR A O 1
ATOM 890 N N . ALA A 1 132 ? 42.066 11.321 -62.885 1.00 60.69 132 ALA A N 1
ATOM 891 C CA . ALA A 1 132 ? 41.691 11.693 -61.510 1.00 60.69 132 ALA A CA 1
ATOM 892 C C . ALA A 1 132 ? 40.316 11.111 -61.090 1.00 60.69 132 ALA A C 1
ATOM 894 O O . ALA A 1 132 ? 39.372 11.142 -61.878 1.00 60.69 132 ALA A O 1
ATOM 895 N N . PHE A 1 133 ? 40.182 10.636 -59.841 1.00 69.75 133 PHE A N 1
ATOM 896 C CA . PHE A 1 133 ? 38.902 10.313 -59.180 1.00 69.75 133 PHE A CA 1
ATOM 897 C C . PHE A 1 133 ? 38.761 11.165 -57.909 1.00 69.75 133 PHE A C 1
ATOM 899 O O . PHE A 1 133 ? 39.603 11.086 -57.012 1.00 69.75 133 PHE A O 1
ATOM 906 N N . SER A 1 134 ? 37.730 12.011 -57.836 1.00 64.50 134 SER A N 1
ATOM 907 C CA . SER A 1 134 ? 37.465 12.888 -56.686 1.00 64.50 134 SER A CA 1
ATOM 908 C C . SER A 1 134 ? 36.307 12.353 -55.850 1.00 64.50 134 SER A C 1
ATOM 910 O O . SER A 1 134 ? 35.209 12.175 -56.377 1.00 64.50 134 SER A O 1
ATOM 912 N N . VAL A 1 135 ? 36.519 12.166 -54.546 1.00 66.81 135 VAL A N 1
ATOM 913 C CA . VAL A 1 135 ? 35.446 11.824 -53.601 1.00 66.81 135 VAL A CA 1
ATOM 914 C C . VAL A 1 135 ? 35.065 13.079 -52.821 1.00 66.81 135 VAL A C 1
ATOM 916 O O . VAL A 1 135 ? 35.922 13.738 -52.231 1.00 66.81 135 VAL A O 1
ATOM 919 N N . ASN A 1 136 ? 33.776 13.419 -52.833 1.00 57.47 136 ASN A N 1
ATOM 920 C CA . ASN A 1 136 ? 33.216 14.495 -52.023 1.00 57.47 136 ASN A CA 1
ATOM 921 C C . ASN A 1 136 ? 32.482 13.875 -50.829 1.00 57.47 136 ASN A C 1
ATOM 923 O O . ASN A 1 136 ? 31.440 13.241 -51.007 1.00 57.47 136 ASN A O 1
ATOM 927 N N . SER A 1 137 ? 33.023 14.005 -49.619 1.00 57.69 137 SER A N 1
ATOM 928 C CA . SER A 1 137 ? 32.299 13.623 -48.410 1.00 57.69 137 SER A CA 1
ATOM 929 C C . SER A 1 137 ? 31.293 14.724 -48.085 1.00 57.69 137 SER A C 1
ATOM 931 O O . SER A 1 137 ? 31.656 15.821 -47.678 1.00 57.69 137 SER A O 1
ATOM 933 N N . ASN A 1 138 ? 30.003 14.430 -48.252 1.00 52.59 138 ASN A N 1
ATOM 934 C CA . ASN A 1 138 ? 28.908 15.388 -48.061 1.00 52.59 138 ASN A CA 1
ATOM 935 C C . ASN A 1 138 ? 28.611 15.694 -46.569 1.00 52.59 138 ASN A C 1
ATOM 937 O O . ASN A 1 138 ? 27.462 15.896 -46.182 1.00 52.59 138 ASN A O 1
ATOM 941 N N . GLY A 1 139 ? 29.638 15.663 -45.713 1.00 53.81 139 GLY A N 1
ATOM 942 C CA . GLY A 1 139 ? 29.576 16.013 -44.296 1.00 53.81 139 GLY A CA 1
ATOM 943 C C . GLY A 1 139 ? 30.130 17.418 -44.066 1.00 53.81 139 GLY A C 1
ATOM 944 O O . GLY A 1 139 ? 31.134 17.802 -44.669 1.00 53.81 139 GLY A O 1
ATOM 945 N N . ALA A 1 140 ? 29.482 18.193 -43.195 1.00 44.19 140 ALA A N 1
ATOM 946 C CA . ALA A 1 140 ? 29.894 19.557 -42.873 1.00 44.19 140 ALA A CA 1
ATOM 947 C C . ALA A 1 140 ? 31.385 19.610 -42.471 1.00 44.19 140 ALA A C 1
ATOM 949 O O . ALA A 1 140 ? 31.781 19.021 -41.468 1.00 44.19 140 ALA A O 1
ATOM 950 N N . GLY A 1 141 ? 32.204 20.308 -43.268 1.00 55.38 141 GLY A N 1
ATOM 951 C CA . GLY A 1 141 ? 33.617 20.583 -42.974 1.00 55.38 141 GLY A CA 1
ATOM 952 C C . GLY A 1 141 ? 34.666 19.723 -43.693 1.00 55.38 141 GLY A C 1
ATOM 953 O O . GLY A 1 141 ? 35.850 19.916 -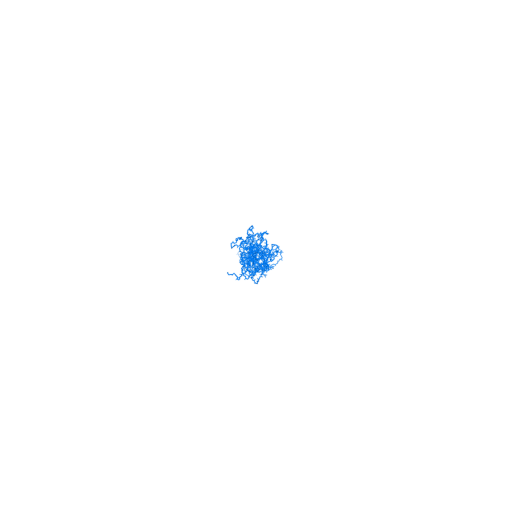43.434 1.00 55.38 141 GLY A O 1
ATOM 954 N N . SER A 1 142 ? 34.295 18.810 -44.596 1.00 55.94 142 SER A N 1
ATOM 955 C CA . SER A 1 142 ? 35.287 18.003 -45.329 1.00 55.94 142 SER A CA 1
ATOM 956 C C . SER A 1 142 ? 35.625 18.581 -46.709 1.00 55.94 142 SER A C 1
ATOM 958 O O . SER A 1 142 ? 34.737 18.854 -47.511 1.00 55.94 142 SER A O 1
ATOM 960 N N . ALA A 1 143 ? 36.918 18.756 -46.999 1.00 55.84 143 ALA A N 1
ATOM 961 C CA . ALA A 1 143 ? 37.407 19.179 -48.311 1.00 55.84 143 ALA A CA 1
ATOM 962 C C . ALA A 1 143 ? 37.456 17.998 -49.296 1.00 55.84 143 ALA A C 1
ATOM 964 O O . ALA A 1 143 ? 37.796 16.873 -48.920 1.00 55.84 143 ALA A O 1
ATOM 965 N N . SER A 1 144 ? 37.166 18.255 -50.573 1.00 60.84 144 SER A N 1
ATOM 966 C CA . SER A 1 144 ? 37.327 17.254 -51.632 1.00 60.84 144 SER A CA 1
ATOM 967 C C . SER A 1 144 ? 38.781 16.781 -51.714 1.00 60.84 144 SER A C 1
ATOM 969 O O . SER A 1 144 ? 39.700 17.596 -51.760 1.00 60.84 144 SER A O 1
ATOM 971 N N . SER A 1 145 ? 38.986 15.465 -51.758 1.00 64.25 145 SER A N 1
ATOM 972 C CA . SER A 1 145 ? 40.313 14.851 -51.877 1.00 64.25 145 SER A CA 1
ATOM 973 C C . SER A 1 145 ? 40.424 14.097 -53.203 1.00 64.25 145 SER A C 1
ATOM 975 O O . SER A 1 145 ? 39.530 13.328 -53.566 1.00 64.25 145 SER A O 1
ATOM 977 N N . SER A 1 146 ? 41.504 14.330 -53.951 1.00 67.12 146 SER A N 1
ATOM 978 C CA . SER A 1 146 ? 41.792 13.632 -55.209 1.00 67.12 146 SER A CA 1
ATOM 979 C C . SER A 1 146 ? 42.575 12.348 -54.949 1.00 67.12 146 SER A C 1
ATOM 981 O O . SER A 1 146 ? 43.621 12.392 -54.302 1.00 67.12 146 SER A O 1
ATOM 983 N N . ILE A 1 147 ? 42.124 11.226 -55.506 1.00 71.25 147 ILE A N 1
ATOM 984 C CA . ILE A 1 147 ? 42.896 9.980 -55.520 1.00 71.25 147 ILE A CA 1
ATOM 985 C C . ILE A 1 147 ? 43.708 9.952 -56.812 1.00 71.25 147 ILE A C 1
ATOM 987 O O . ILE A 1 147 ? 43.156 9.913 -57.913 1.00 71.25 147 ILE A O 1
ATOM 991 N N . THR A 1 148 ? 45.028 10.046 -56.671 1.00 68.44 148 THR A N 1
ATOM 992 C CA . THR A 1 148 ? 45.984 10.031 -57.784 1.00 68.44 148 THR A CA 1
ATOM 993 C C . THR A 1 148 ? 46.261 8.608 -58.269 1.00 68.44 148 THR A C 1
ATOM 995 O O . THR A 1 148 ? 46.047 7.635 -57.544 1.00 68.44 148 THR A O 1
ATOM 998 N N . GLN A 1 149 ? 46.774 8.486 -59.496 1.00 68.62 149 GLN A N 1
ATOM 999 C CA . GLN A 1 149 ? 47.141 7.201 -60.094 1.00 68.62 149 GLN A CA 1
ATOM 1000 C C . GLN A 1 149 ? 48.098 6.413 -59.179 1.00 68.62 149 GLN A C 1
ATOM 1002 O O . GLN A 1 149 ? 49.104 6.954 -58.724 1.00 68.62 149 GLN A O 1
ATOM 1007 N N . GLY A 1 150 ? 47.765 5.146 -58.906 1.00 66.44 150 GLY A N 1
ATOM 1008 C CA . GLY A 1 150 ? 48.557 4.242 -58.060 1.00 66.44 150 GLY A CA 1
ATOM 1009 C C . GLY A 1 150 ? 48.146 4.171 -56.581 1.00 66.44 150 GLY A C 1
ATOM 1010 O O . GLY A 1 150 ? 48.667 3.316 -55.872 1.00 66.44 150 GLY A O 1
ATOM 1011 N N . ASN A 1 151 ? 47.204 5.002 -56.120 1.00 67.50 151 ASN A N 1
ATOM 1012 C CA . ASN A 1 151 ? 46.703 4.983 -54.739 1.00 67.50 151 ASN A CA 1
ATOM 1013 C C . ASN A 1 151 ? 45.335 4.279 -54.613 1.00 67.50 151 ASN A C 1
ATOM 1015 O O . ASN A 1 151 ? 44.557 4.243 -55.565 1.00 67.50 151 ASN A O 1
ATOM 1019 N N . THR A 1 152 ? 45.023 3.757 -53.420 1.00 66.88 152 THR A N 1
ATOM 1020 C CA . THR A 1 152 ? 43.780 3.012 -53.124 1.00 66.88 152 THR A CA 1
ATOM 1021 C C . THR A 1 152 ? 42.783 3.861 -52.328 1.00 66.88 152 THR A C 1
ATOM 1023 O O . THR A 1 152 ? 43.160 4.495 -51.342 1.00 66.88 152 THR A O 1
ATOM 1026 N N . LEU A 1 153 ? 41.496 3.836 -52.699 1.00 73.88 153 LEU A N 1
ATOM 1027 C CA . LEU A 1 153 ? 40.407 4.342 -51.855 1.00 73.88 153 LEU A CA 1
ATOM 1028 C C . LEU A 1 153 ? 40.090 3.325 -50.753 1.00 73.88 153 LEU A C 1
ATOM 1030 O O . LEU A 1 153 ? 39.546 2.262 -51.041 1.00 73.88 153 LEU A O 1
ATOM 1034 N N . ASN A 1 154 ? 40.394 3.659 -49.500 1.00 68.38 154 ASN A N 1
ATOM 1035 C CA . ASN A 1 154 ? 40.044 2.818 -48.357 1.00 68.38 154 ASN A CA 1
ATOM 1036 C C . ASN A 1 154 ? 38.682 3.238 -47.784 1.00 68.38 154 ASN A C 1
ATOM 1038 O O . ASN A 1 154 ? 38.527 4.356 -47.292 1.00 68.38 154 ASN A O 1
ATOM 1042 N N . LEU A 1 155 ? 37.692 2.348 -47.856 1.00 71.00 155 LEU A N 1
ATOM 1043 C CA . LEU A 1 155 ? 36.358 2.542 -47.282 1.00 71.00 155 LEU A CA 1
ATOM 1044 C C . LEU A 1 155 ? 36.226 1.663 -46.041 1.00 71.00 155 LEU A C 1
ATOM 1046 O O . LEU A 1 155 ? 35.678 0.564 -46.088 1.00 71.00 155 LEU A O 1
ATOM 1050 N N . ASN A 1 156 ? 36.792 2.126 -44.931 1.00 63.47 156 ASN A N 1
ATOM 1051 C CA . ASN A 1 156 ? 36.803 1.366 -43.689 1.00 63.47 156 ASN A CA 1
ATOM 1052 C C . ASN A 1 156 ? 35.403 1.415 -43.063 1.00 63.47 156 ASN A C 1
ATOM 1054 O O . ASN A 1 156 ? 34.919 2.490 -42.708 1.00 63.47 156 ASN A O 1
ATOM 1058 N N . GLY A 1 157 ? 34.755 0.259 -42.919 1.00 62.78 157 GLY A N 1
ATOM 1059 C CA . GLY A 1 157 ? 33.548 0.142 -42.108 1.00 62.78 157 GLY A CA 1
ATOM 1060 C C . GLY A 1 157 ? 33.867 0.504 -40.657 1.00 62.78 157 GLY A C 1
ATOM 1061 O O . GLY A 1 157 ? 34.701 -0.146 -40.028 1.00 62.78 157 GLY A O 1
ATOM 1062 N N . GLY A 1 158 ? 33.279 1.586 -40.149 1.00 63.41 158 GLY A N 1
ATOM 1063 C CA . GLY A 1 158 ? 33.297 1.879 -38.717 1.00 63.41 158 GLY A CA 1
ATOM 1064 C C . GLY A 1 158 ? 32.340 0.956 -37.959 1.00 63.41 158 GLY A C 1
ATOM 1065 O O . GLY A 1 158 ? 31.627 0.153 -38.556 1.00 63.41 158 GLY A O 1
ATOM 1066 N N . THR A 1 159 ? 32.276 1.102 -36.637 1.00 65.81 159 THR A N 1
ATOM 1067 C CA . THR A 1 159 ? 31.293 0.400 -35.802 1.00 65.81 159 THR A CA 1
ATOM 1068 C C . THR A 1 159 ? 29.867 0.618 -36.336 1.00 65.81 159 THR A C 1
ATOM 1070 O O . THR A 1 159 ? 29.414 1.762 -36.394 1.00 65.81 159 THR A O 1
ATOM 1073 N N . GLY A 1 160 ? 29.162 -0.452 -36.721 1.00 68.69 160 GLY A N 1
ATOM 1074 C CA . GLY A 1 160 ? 27.795 -0.394 -37.248 1.00 68.69 160 GLY A CA 1
ATOM 1075 C C . GLY A 1 160 ? 27.672 -0.439 -38.774 1.00 68.69 160 GLY A C 1
ATOM 1076 O O . GLY A 1 160 ? 26.557 -0.543 -39.285 1.00 68.69 160 GLY A O 1
ATOM 1077 N N . ILE A 1 161 ? 28.781 -0.391 -39.522 1.00 73.50 161 ILE A N 1
ATOM 1078 C CA . ILE A 1 161 ? 28.796 -0.531 -40.985 1.00 73.50 161 ILE A CA 1
ATOM 1079 C C . ILE A 1 161 ? 29.838 -1.575 -41.376 1.00 73.50 161 ILE A C 1
ATOM 1081 O O . ILE A 1 161 ? 31.032 -1.372 -41.180 1.00 73.50 161 ILE A O 1
ATOM 1085 N N . THR A 1 162 ? 29.414 -2.653 -42.038 1.00 67.31 162 THR A N 1
ATOM 1086 C CA . THR A 1 162 ? 30.350 -3.543 -42.738 1.00 67.31 162 THR A CA 1
ATOM 1087 C C . THR A 1 162 ? 30.465 -3.084 -44.188 1.00 67.31 162 THR A C 1
ATOM 1089 O O . THR A 1 162 ? 29.502 -3.160 -44.953 1.00 67.31 162 THR A O 1
ATOM 1092 N N . ALA A 1 163 ? 31.648 -2.612 -44.582 1.00 64.69 163 ALA A N 1
ATOM 1093 C CA . ALA A 1 163 ? 31.959 -2.353 -45.982 1.00 64.69 163 ALA A CA 1
ATOM 1094 C C . ALA A 1 163 ? 32.291 -3.688 -46.668 1.00 64.69 163 ALA A C 1
ATOM 1096 O O . ALA A 1 163 ? 33.368 -4.248 -46.466 1.00 64.69 163 ALA A O 1
ATOM 1097 N N . VAL A 1 164 ? 31.355 -4.220 -47.456 1.00 62.88 164 VAL A N 1
ATOM 1098 C CA . VAL A 1 164 ? 31.586 -5.417 -48.275 1.00 62.88 164 VAL A CA 1
ATOM 1099 C C . VAL A 1 164 ? 31.895 -4.961 -49.697 1.00 62.88 164 VAL A C 1
ATOM 1101 O O . VAL A 1 164 ? 31.026 -4.435 -50.391 1.00 62.88 164 VAL A O 1
ATOM 1104 N N . SER A 1 165 ? 33.134 -5.170 -50.141 1.00 57.97 165 SER A N 1
ATOM 1105 C CA . SER A 1 165 ? 33.464 -5.094 -51.565 1.00 57.97 165 SER A CA 1
ATOM 1106 C C . SER A 1 165 ? 32.969 -6.376 -52.233 1.00 57.97 165 SER A C 1
ATOM 1108 O O . SER A 1 165 ? 33.493 -7.456 -51.959 1.00 57.97 165 SER A O 1
ATOM 1110 N N . ALA A 1 166 ? 31.924 -6.279 -53.055 1.00 56.59 166 ALA A N 1
ATOM 1111 C CA . ALA A 1 166 ? 31.467 -7.386 -53.888 1.00 56.59 166 ALA A CA 1
ATOM 1112 C C . ALA A 1 166 ? 31.990 -7.206 -55.322 1.00 56.59 166 ALA A C 1
ATOM 1114 O O . ALA A 1 166 ? 32.064 -6.088 -55.824 1.00 56.59 166 ALA A O 1
ATOM 1115 N N . ASN A 1 167 ? 32.334 -8.323 -55.970 1.00 55.53 167 ASN A N 1
ATOM 1116 C CA . ASN A 1 167 ? 33.110 -8.460 -57.216 1.00 55.53 167 ASN A CA 1
ATOM 1117 C C . ASN A 1 167 ? 32.568 -7.768 -58.499 1.00 55.53 167 ASN A C 1
ATOM 1119 O O . ASN A 1 167 ? 33.063 -8.071 -59.580 1.00 55.53 167 ASN A O 1
ATOM 1123 N N . ASN A 1 168 ? 31.574 -6.872 -58.431 1.00 51.59 168 ASN A N 1
ATOM 1124 C CA . ASN A 1 168 ? 30.796 -6.423 -59.596 1.00 51.59 168 ASN A CA 1
ATOM 1125 C C . ASN A 1 168 ? 30.523 -4.898 -59.611 1.00 51.59 168 ASN A C 1
ATOM 1127 O O . ASN A 1 168 ? 29.365 -4.491 -59.658 1.00 51.59 168 ASN A O 1
ATOM 1131 N N . ASP A 1 169 ? 31.557 -4.053 -59.548 1.00 61.72 169 ASP A N 1
ATOM 1132 C CA . ASP A 1 169 ? 31.485 -2.581 -59.717 1.00 61.72 169 ASP A CA 1
ATOM 1133 C C . ASP A 1 169 ? 30.570 -1.791 -58.747 1.00 61.72 169 ASP A C 1
ATOM 1135 O O . ASP A 1 169 ? 30.465 -0.567 -58.849 1.00 61.72 169 ASP A O 1
ATOM 1139 N N . VAL A 1 170 ? 29.938 -2.445 -57.765 1.00 59.69 170 VAL A N 1
ATOM 1140 C CA . VAL A 1 170 ? 29.047 -1.813 -56.780 1.00 59.69 170 VAL A CA 1
ATOM 1141 C C . VAL A 1 170 ? 29.635 -1.918 -55.377 1.00 59.69 170 VAL A C 1
ATOM 1143 O O . VAL A 1 170 ? 29.802 -3.005 -54.825 1.00 59.69 170 VAL A O 1
ATOM 1146 N N . VAL A 1 171 ? 29.870 -0.762 -54.758 1.00 69.94 171 VAL A N 1
ATOM 1147 C CA . VAL A 1 171 ? 30.201 -0.655 -53.334 1.00 69.94 171 VAL A CA 1
ATOM 1148 C C . VAL A 1 171 ? 28.901 -0.581 -52.533 1.00 69.94 171 VAL A C 1
ATOM 1150 O O . VAL A 1 171 ? 28.138 0.372 -52.683 1.00 69.94 171 VAL A O 1
ATOM 1153 N N . THR A 1 172 ? 28.643 -1.575 -51.678 1.00 65.44 172 THR A N 1
ATOM 1154 C CA . THR A 1 172 ? 27.454 -1.599 -50.807 1.00 65.44 172 THR A CA 1
ATOM 1155 C C . THR A 1 172 ? 27.837 -1.282 -49.365 1.00 65.44 172 THR A C 1
ATOM 1157 O O . THR A 1 172 ? 28.727 -1.915 -48.796 1.00 65.44 172 THR A O 1
ATOM 1160 N N . PHE A 1 173 ? 27.128 -0.330 -48.757 1.00 71.44 173 PHE A N 1
ATOM 1161 C CA . PHE A 1 173 ? 27.213 -0.042 -47.326 1.00 71.44 173 PHE A CA 1
ATOM 1162 C C . PHE A 1 173 ? 26.051 -0.734 -46.614 1.00 71.44 173 PHE A C 1
ATOM 1164 O O . PHE A 1 173 ? 24.908 -0.286 -46.708 1.00 71.44 173 PHE A O 1
ATOM 1171 N N . SER A 1 174 ? 26.342 -1.828 -45.914 1.00 69.44 174 SER A N 1
ATOM 1172 C CA . SER A 1 174 ? 25.354 -2.529 -45.092 1.00 69.44 174 SER A CA 1
ATOM 1173 C C . SER A 1 174 ? 25.530 -2.144 -43.630 1.00 69.44 174 SER A C 1
ATOM 1175 O O . SER A 1 174 ? 26.655 -2.108 -43.128 1.00 69.44 174 SER A O 1
ATOM 1177 N N . ILE A 1 175 ? 24.416 -1.894 -42.941 1.00 72.00 175 ILE A N 1
ATOM 1178 C CA . ILE A 1 175 ? 24.412 -1.817 -41.478 1.00 72.00 175 ILE A CA 1
ATOM 1179 C C . ILE A 1 175 ? 24.761 -3.212 -40.957 1.00 72.00 175 ILE A C 1
ATOM 1181 O O . ILE A 1 175 ? 24.151 -4.197 -41.383 1.00 72.00 175 ILE A O 1
ATOM 1185 N N . ASP A 1 176 ? 25.769 -3.304 -40.095 1.00 67.12 176 ASP A N 1
ATOM 1186 C CA . ASP A 1 176 ? 26.175 -4.584 -39.518 1.00 67.12 176 ASP A CA 1
ATOM 1187 C C . ASP A 1 176 ? 25.232 -5.037 -38.390 1.00 67.12 176 ASP A C 1
ATOM 1189 O O . ASP A 1 176 ? 24.338 -4.313 -37.950 1.00 67.12 176 ASP A O 1
ATOM 1193 N N . ASN A 1 177 ? 25.403 -6.277 -37.934 1.00 63.97 177 ASN A N 1
ATOM 1194 C CA . ASN A 1 177 ? 24.577 -6.865 -36.876 1.00 63.97 177 ASN A CA 1
ATOM 1195 C C . ASN A 1 177 ? 25.024 -6.477 -35.454 1.00 63.97 177 ASN A C 1
ATOM 1197 O O . ASN A 1 177 ? 24.470 -7.000 -34.488 1.00 63.97 177 ASN A O 1
ATOM 1201 N N . THR A 1 178 ? 26.013 -5.590 -35.314 1.00 58.50 178 THR A N 1
ATOM 1202 C CA . THR A 1 178 ? 26.662 -5.295 -34.036 1.00 58.50 178 THR A CA 1
ATOM 1203 C C . THR A 1 178 ? 26.236 -3.964 -33.427 1.00 58.50 178 THR A C 1
ATOM 1205 O O . THR A 1 178 ? 26.112 -3.917 -32.206 1.00 58.50 178 THR A O 1
ATOM 1208 N N . VAL A 1 179 ? 25.968 -2.893 -34.195 1.00 59.62 179 VAL A N 1
ATOM 1209 C CA . VAL A 1 179 ? 25.694 -1.564 -33.598 1.00 59.62 179 VAL A CA 1
ATOM 1210 C C . VAL A 1 179 ? 24.874 -0.624 -34.501 1.00 59.62 179 VAL A C 1
ATOM 1212 O O . VAL A 1 179 ? 25.274 -0.321 -35.615 1.00 59.62 179 VAL A O 1
ATOM 1215 N N . VAL A 1 180 ? 23.782 -0.038 -33.980 1.00 63.84 180 VAL A N 1
ATOM 1216 C CA . VAL A 1 180 ? 23.040 1.071 -34.643 1.00 63.84 180 VAL A CA 1
ATOM 1217 C C . VAL A 1 180 ? 23.077 2.389 -33.839 1.00 63.84 180 VAL A C 1
ATOM 1219 O O . VAL A 1 180 ? 22.738 3.447 -34.365 1.00 63.84 180 VAL A O 1
ATOM 1222 N N . ALA A 1 181 ? 23.500 2.378 -32.568 1.00 64.81 181 ALA A N 1
ATOM 1223 C CA . ALA A 1 181 ? 23.300 3.516 -31.659 1.00 64.81 181 ALA A CA 1
ATOM 1224 C C . ALA A 1 181 ? 24.486 3.791 -30.709 1.00 64.81 181 ALA A C 1
ATOM 1226 O O . ALA A 1 181 ? 24.320 3.801 -29.495 1.00 64.81 181 ALA A O 1
ATOM 1227 N N . THR A 1 182 ? 25.690 4.023 -31.240 1.00 61.38 182 THR A N 1
ATOM 1228 C CA . THR A 1 182 ? 26.852 4.515 -30.458 1.00 61.38 182 THR A CA 1
ATOM 1229 C C . THR A 1 182 ? 27.032 6.033 -30.498 1.00 61.38 182 THR A C 1
ATOM 1231 O O . THR A 1 182 ? 27.943 6.554 -29.858 1.00 61.38 182 THR A O 1
ATOM 1234 N N . LEU A 1 183 ? 26.199 6.762 -31.247 1.00 60.44 183 LEU A N 1
ATOM 1235 C CA . LEU A 1 183 ? 26.335 8.211 -31.376 1.00 60.44 183 LEU A CA 1
ATOM 1236 C C . LEU A 1 183 ? 25.906 8.904 -30.074 1.00 60.44 183 LEU A C 1
ATOM 1238 O O . LEU A 1 183 ? 24.829 8.628 -29.546 1.00 60.44 183 LEU A O 1
ATOM 1242 N N . THR A 1 184 ? 26.728 9.821 -29.564 1.00 62.62 184 THR A N 1
ATOM 1243 C CA . THR A 1 184 ? 26.331 10.729 -28.483 1.00 62.62 184 THR A CA 1
ATOM 1244 C C . THR A 1 184 ? 25.127 11.555 -28.945 1.00 62.62 184 THR A C 1
ATOM 1246 O O . THR A 1 184 ? 25.222 12.335 -29.889 1.00 62.62 184 THR A O 1
ATOM 1249 N N . GLY A 1 185 ? 23.966 11.361 -28.317 1.00 69.12 185 GLY A N 1
ATOM 1250 C CA . GLY A 1 185 ? 22.718 12.012 -28.720 1.00 69.12 185 GLY A CA 1
ATOM 1251 C C . GLY A 1 185 ? 21.487 11.131 -28.511 1.00 69.12 185 GLY A C 1
ATOM 1252 O O . GLY A 1 185 ? 21.578 10.005 -28.031 1.00 69.12 185 GLY A O 1
ATOM 1253 N N . THR A 1 186 ? 20.310 11.662 -28.850 1.00 77.69 186 THR A N 1
ATOM 1254 C CA . THR A 1 186 ? 19.047 10.909 -28.801 1.00 77.69 186 THR A CA 1
ATOM 1255 C C . THR A 1 186 ? 18.813 10.198 -30.127 1.00 77.69 186 THR A C 1
ATOM 1257 O O . THR A 1 186 ? 18.744 10.846 -31.168 1.00 77.69 186 THR A O 1
ATOM 1260 N N . GLN A 1 187 ? 18.614 8.882 -30.080 1.00 82.12 187 GLN A N 1
ATOM 1261 C CA . GLN A 1 187 ? 18.260 8.070 -31.243 1.00 82.12 187 GLN A CA 1
ATOM 1262 C C . GLN A 1 187 ? 16.780 7.673 -31.166 1.00 82.12 187 GLN A C 1
ATOM 1264 O O . GLN A 1 187 ? 16.317 7.192 -30.134 1.00 82.12 187 GLN A O 1
ATOM 1269 N N . THR A 1 188 ? 16.030 7.842 -32.259 1.00 84.06 188 THR A N 1
ATOM 1270 C CA . THR A 1 188 ? 14.639 7.361 -32.358 1.00 84.06 188 THR A CA 1
ATOM 1271 C C . THR A 1 188 ? 14.613 6.001 -33.055 1.00 84.06 188 THR A C 1
ATOM 1273 O O . THR A 1 188 ? 14.975 5.896 -34.225 1.00 84.06 188 THR A O 1
ATOM 1276 N N . LEU A 1 189 ? 14.181 4.953 -32.346 1.00 85.06 189 LEU A N 1
ATOM 1277 C CA . LEU A 1 189 ? 14.073 3.585 -32.867 1.00 85.06 189 LEU A CA 1
ATOM 1278 C C . LEU A 1 189 ? 12.607 3.244 -33.173 1.00 85.06 189 LEU A C 1
ATOM 1280 O O . LEU A 1 189 ? 11.875 2.767 -32.311 1.00 85.06 189 LEU A O 1
ATOM 1284 N N . THR A 1 190 ? 12.172 3.469 -34.411 1.00 84.69 190 THR A N 1
ATOM 1285 C CA . THR A 1 190 ? 10.796 3.165 -34.841 1.00 84.69 190 THR A CA 1
ATOM 1286 C C . THR A 1 190 ? 10.678 1.728 -35.352 1.00 84.69 190 THR A C 1
ATOM 1288 O O . THR A 1 190 ? 11.498 1.286 -36.161 1.00 84.69 190 THR A O 1
ATOM 1291 N N . ASN A 1 191 ? 9.630 1.009 -34.925 1.00 85.50 191 ASN A N 1
ATOM 1292 C CA . ASN A 1 191 ? 9.314 -0.362 -35.356 1.00 85.50 191 ASN A CA 1
ATOM 1293 C C . ASN A 1 191 ? 10.475 -1.353 -35.160 1.00 85.50 191 ASN A C 1
ATOM 1295 O O . ASN A 1 191 ? 10.758 -2.175 -36.035 1.00 85.50 191 ASN A O 1
ATOM 1299 N N . LYS A 1 192 ? 11.187 -1.249 -34.032 1.00 86.12 192 LYS A N 1
ATOM 1300 C CA . LYS A 1 192 ? 12.267 -2.171 -33.663 1.00 86.12 192 LYS A CA 1
ATOM 1301 C C . LYS A 1 192 ? 11.884 -3.003 -32.448 1.00 86.12 192 LYS A C 1
ATOM 1303 O O . LYS A 1 192 ? 11.277 -2.498 -31.510 1.00 86.12 192 LYS A O 1
ATOM 1308 N N . THR A 1 193 ? 12.307 -4.261 -32.465 1.00 87.19 193 THR A N 1
ATOM 1309 C CA . THR A 1 193 ? 12.294 -5.146 -31.300 1.00 87.19 193 THR A CA 1
ATOM 1310 C C . THR A 1 193 ? 13.669 -5.099 -30.654 1.00 87.19 193 THR A C 1
ATOM 1312 O O . THR A 1 193 ? 14.674 -5.343 -31.321 1.00 87.19 193 THR A O 1
ATOM 1315 N N . LEU A 1 194 ? 13.724 -4.794 -29.360 1.00 87.38 194 LEU A N 1
ATOM 1316 C CA . LEU A 1 194 ? 14.956 -4.884 -28.586 1.00 87.38 194 LEU A CA 1
ATOM 1317 C C . LEU A 1 194 ? 15.025 -6.276 -27.957 1.00 87.38 194 LEU A C 1
ATOM 1319 O O . LEU A 1 194 ? 14.164 -6.636 -27.158 1.00 87.38 194 LEU A O 1
ATOM 1323 N N . THR A 1 195 ? 16.032 -7.065 -28.327 1.00 86.06 195 THR A N 1
ATOM 1324 C CA . THR A 1 195 ? 16.270 -8.381 -27.718 1.00 86.06 195 THR A CA 1
ATOM 1325 C C . THR A 1 195 ? 17.265 -8.195 -26.580 1.00 86.06 195 THR A C 1
ATOM 1327 O O . THR A 1 195 ? 18.386 -7.758 -26.824 1.00 86.06 195 THR A O 1
ATOM 1330 N N . SER A 1 196 ? 16.845 -8.478 -25.346 1.00 88.25 196 SER A N 1
ATOM 1331 C CA . SER A 1 196 ? 17.651 -8.286 -24.126 1.00 88.25 196 SER A CA 1
ATOM 1332 C C . SER A 1 196 ? 18.171 -6.849 -23.909 1.00 88.25 196 SER A C 1
ATOM 1334 O O . SER A 1 196 ? 19.372 -6.662 -23.698 1.00 88.25 196 SER A O 1
ATOM 1336 N N . PRO A 1 197 ? 17.312 -5.809 -23.965 1.00 89.38 197 PRO A N 1
ATOM 1337 C CA . PRO A 1 197 ? 17.754 -4.443 -23.709 1.00 89.38 197 PRO A CA 1
ATOM 1338 C C . PRO A 1 197 ? 18.255 -4.275 -22.270 1.00 89.38 197 PRO A C 1
ATOM 1340 O O . PRO A 1 197 ? 17.602 -4.704 -21.321 1.00 89.38 197 PRO A O 1
ATOM 1343 N N . VAL A 1 198 ? 19.371 -3.564 -22.113 1.00 89.19 198 VAL A N 1
ATOM 1344 C CA . VAL A 1 198 ? 19.792 -2.987 -20.831 1.00 89.19 198 VAL A CA 1
ATOM 1345 C C . VAL A 1 198 ? 19.453 -1.502 -20.875 1.00 89.19 198 VAL A C 1
ATOM 1347 O O . VAL A 1 198 ? 20.009 -0.759 -21.681 1.00 89.19 198 VAL A O 1
ATOM 1350 N N . LEU A 1 199 ? 18.508 -1.072 -20.043 1.00 89.81 199 LEU A N 1
ATOM 1351 C CA . LEU A 1 199 ? 18.061 0.318 -19.983 1.00 89.81 199 LEU A CA 1
ATOM 1352 C C . LEU A 1 199 ? 18.767 1.020 -18.820 1.00 89.81 199 LEU A C 1
ATOM 1354 O O . LEU A 1 199 ? 18.585 0.648 -17.664 1.00 89.81 199 LEU A O 1
ATOM 1358 N N . GLY A 1 200 ? 19.581 2.031 -19.125 1.00 83.25 200 GLY A N 1
ATOM 1359 C CA . GLY A 1 200 ? 20.128 2.940 -18.119 1.00 83.25 200 GLY A CA 1
ATOM 1360 C C . GLY A 1 200 ? 19.174 4.111 -17.879 1.00 83.25 200 GLY A C 1
ATOM 1361 O O . GLY A 1 200 ? 18.731 4.747 -18.832 1.00 83.25 200 GLY A O 1
ATOM 1362 N N . GLY A 1 201 ? 18.875 4.423 -16.618 1.00 88.25 201 GLY A N 1
ATOM 1363 C CA . GLY A 1 201 ? 18.058 5.585 -16.254 1.00 88.25 201 GLY A CA 1
ATOM 1364 C C . GLY A 1 201 ? 16.547 5.374 -16.412 1.00 88.25 201 GLY A C 1
ATOM 1365 O O . GLY A 1 201 ? 16.012 4.323 -16.065 1.00 88.25 201 GLY A O 1
ATOM 1366 N N . THR A 1 202 ? 15.843 6.411 -16.873 1.00 89.56 202 THR A N 1
ATOM 1367 C CA . THR A 1 202 ? 14.372 6.455 -16.909 1.00 89.56 202 THR A CA 1
ATOM 1368 C C . THR A 1 202 ? 13.816 5.876 -18.206 1.00 89.56 202 THR A C 1
ATOM 1370 O O . THR A 1 202 ? 14.207 6.287 -19.295 1.00 89.56 202 THR A O 1
ATOM 1373 N N . THR A 1 203 ? 12.823 4.993 -18.089 1.00 91.75 203 THR A N 1
ATOM 1374 C CA . THR A 1 203 ? 12.002 4.527 -19.218 1.00 91.75 203 THR A CA 1
ATOM 1375 C C . THR A 1 203 ? 10.650 5.234 -19.194 1.00 91.75 203 THR A C 1
ATOM 1377 O O . THR A 1 203 ? 9.994 5.261 -18.154 1.00 91.75 203 THR A O 1
ATOM 1380 N N . THR A 1 204 ? 10.222 5.804 -20.321 1.00 89.62 204 THR A N 1
ATOM 1381 C CA . THR A 1 204 ? 8.933 6.503 -20.450 1.00 89.62 204 THR A CA 1
ATOM 1382 C C . THR A 1 204 ? 8.099 5.927 -21.593 1.00 89.62 204 THR A C 1
ATOM 1384 O O . THR A 1 204 ? 8.625 5.453 -22.598 1.00 89.62 204 THR A O 1
ATOM 1387 N N . THR A 1 205 ? 6.776 5.981 -21.446 1.00 89.50 205 THR A N 1
ATOM 1388 C CA . THR A 1 205 ? 5.798 5.588 -22.465 1.00 89.50 205 THR A CA 1
ATOM 1389 C C . THR A 1 205 ? 4.942 6.804 -22.819 1.00 89.50 205 THR A C 1
ATOM 1391 O O . THR A 1 205 ? 4.272 7.377 -21.965 1.00 89.50 205 THR A O 1
ATOM 1394 N N . ALA A 1 206 ? 4.960 7.236 -24.083 1.00 85.75 206 ALA A N 1
ATOM 1395 C CA . ALA A 1 206 ? 4.323 8.495 -24.486 1.00 85.75 206 ALA A CA 1
ATOM 1396 C C . ALA A 1 206 ? 2.781 8.459 -24.482 1.00 85.75 206 ALA A C 1
ATOM 1398 O O . ALA A 1 206 ? 2.143 9.510 -24.486 1.00 85.75 206 ALA A O 1
ATOM 1399 N N . SER A 1 207 ? 2.159 7.275 -24.531 1.00 77.69 207 SER A N 1
ATOM 1400 C CA . SER A 1 207 ? 0.710 7.164 -24.781 1.00 77.69 207 SER A CA 1
ATOM 1401 C C . SER A 1 207 ? 0.020 5.997 -24.072 1.00 77.69 207 SER A C 1
ATOM 1403 O O . SER A 1 207 ? -1.085 5.623 -24.452 1.00 77.69 207 SER A O 1
ATOM 1405 N N . GLY A 1 208 ? 0.635 5.397 -23.052 1.00 85.00 208 GLY A N 1
ATOM 1406 C CA . GLY A 1 208 ? 0.004 4.270 -22.371 1.00 85.00 208 GLY A CA 1
ATOM 1407 C C . GLY A 1 208 ? 0.827 3.668 -21.251 1.00 85.00 208 GLY A C 1
ATOM 1408 O O . GLY A 1 208 ? 1.846 4.218 -20.839 1.00 85.00 208 GLY A O 1
ATOM 1409 N N . ASN A 1 209 ? 0.362 2.522 -20.773 1.00 92.69 209 ASN A N 1
ATOM 1410 C CA . ASN A 1 209 ? 1.007 1.777 -19.703 1.00 92.69 209 ASN A CA 1
ATOM 1411 C C . ASN A 1 209 ? 2.331 1.171 -20.185 1.00 92.69 209 ASN A C 1
ATOM 1413 O O . ASN A 1 209 ? 2.444 0.733 -21.330 1.00 92.69 209 ASN A O 1
ATOM 1417 N N . LEU A 1 210 ? 3.304 1.074 -19.281 1.00 93.44 210 LEU A N 1
ATOM 1418 C CA . LEU A 1 210 ? 4.411 0.143 -19.452 1.00 93.44 210 LEU A CA 1
ATOM 1419 C C . LEU A 1 210 ? 3.876 -1.268 -19.193 1.00 93.44 210 LEU A C 1
ATOM 1421 O O . LEU A 1 210 ? 3.478 -1.588 -18.075 1.00 93.44 210 LEU A O 1
ATOM 1425 N N . ILE A 1 211 ? 3.839 -2.091 -20.235 1.00 91.38 211 ILE A N 1
ATOM 1426 C CA . ILE A 1 211 ? 3.459 -3.499 -20.126 1.00 91.38 211 ILE A CA 1
ATOM 1427 C C . ILE A 1 211 ? 4.739 -4.311 -19.951 1.00 91.38 211 ILE A C 1
ATOM 1429 O O . ILE A 1 211 ? 5.655 -4.205 -20.766 1.00 91.38 211 ILE A O 1
ATOM 1433 N N . VAL A 1 212 ? 4.794 -5.118 -18.893 1.00 93.25 212 VAL A N 1
ATOM 1434 C CA . VAL A 1 212 ? 5.910 -6.023 -18.606 1.00 93.25 212 VAL A CA 1
ATOM 1435 C C . VAL A 1 212 ? 5.360 -7.444 -18.590 1.00 93.25 212 VAL A C 1
ATOM 1437 O O . VAL A 1 212 ? 4.607 -7.799 -17.688 1.00 93.25 212 VAL A O 1
ATOM 1440 N N . ASP A 1 213 ? 5.718 -8.233 -19.603 1.00 93.75 213 ASP A N 1
ATOM 1441 C CA . ASP A 1 213 ? 5.311 -9.636 -19.761 1.00 93.75 213 ASP A CA 1
ATOM 1442 C C . ASP A 1 213 ? 6.559 -10.536 -19.840 1.00 93.75 213 ASP A C 1
ATOM 1444 O O . ASP A 1 213 ? 7.004 -10.924 -20.924 1.00 93.75 213 ASP A O 1
ATOM 1448 N N . PRO A 1 214 ? 7.235 -10.769 -18.702 1.00 93.19 214 PRO A N 1
ATOM 1449 C CA . PRO A 1 214 ? 8.436 -11.582 -18.668 1.00 93.19 214 PRO A CA 1
ATOM 1450 C C . PRO A 1 214 ? 8.064 -13.061 -18.807 1.00 93.19 214 PRO A C 1
ATOM 1452 O O . PRO A 1 214 ? 7.054 -13.517 -18.272 1.00 93.19 214 PRO A O 1
ATOM 1455 N N . ALA A 1 215 ? 8.931 -13.849 -19.446 1.00 94.38 215 ALA A N 1
ATOM 1456 C CA . ALA A 1 215 ? 8.709 -15.285 -19.655 1.00 94.38 215 ALA A CA 1
ATOM 1457 C C . ALA A 1 215 ? 8.547 -16.098 -18.352 1.00 94.38 215 ALA A C 1
ATOM 1459 O O . ALA A 1 215 ? 8.032 -17.211 -18.400 1.00 94.38 215 ALA A O 1
ATOM 1460 N N . THR A 1 216 ? 8.955 -15.548 -17.203 1.00 95.94 216 THR A N 1
ATOM 1461 C CA . THR A 1 216 ? 8.793 -16.130 -15.858 1.00 95.94 216 THR A CA 1
ATOM 1462 C C . THR A 1 216 ? 7.576 -15.602 -15.093 1.00 95.94 216 THR A C 1
ATOM 1464 O O . THR A 1 216 ? 7.361 -16.008 -13.956 1.00 95.94 216 THR A O 1
ATOM 1467 N N . GLN A 1 217 ? 6.810 -14.671 -15.673 1.00 96.06 217 GLN A N 1
ATOM 1468 C CA . GLN A 1 217 ? 5.650 -14.008 -15.060 1.00 96.06 217 GLN A CA 1
ATOM 1469 C C . GLN A 1 217 ? 5.985 -13.242 -13.765 1.00 96.06 217 GLN A C 1
ATOM 1471 O O . GLN A 1 217 ? 5.102 -12.921 -12.972 1.00 96.06 217 GLN A O 1
ATOM 1476 N N . ILE A 1 218 ? 7.265 -12.916 -13.561 1.00 94.50 218 ILE A N 1
ATOM 1477 C CA . ILE A 1 218 ? 7.771 -12.190 -12.397 1.00 94.50 218 ILE A CA 1
ATOM 1478 C C . ILE A 1 218 ? 8.482 -10.921 -12.868 1.00 94.50 218 ILE A C 1
ATOM 1480 O O . ILE A 1 218 ? 9.458 -10.988 -13.615 1.00 94.50 218 ILE A O 1
ATOM 1484 N N . LEU A 1 219 ? 8.024 -9.766 -12.382 1.00 94.81 219 LEU A N 1
ATOM 1485 C CA . LEU A 1 219 ? 8.830 -8.548 -12.369 1.00 94.81 219 LEU A CA 1
ATOM 1486 C C . LEU A 1 219 ? 9.730 -8.581 -11.130 1.00 94.81 219 LEU A C 1
ATOM 1488 O O . LEU A 1 219 ? 9.243 -8.486 -10.006 1.00 94.81 219 LEU A O 1
ATOM 1492 N N . GLU A 1 220 ? 11.038 -8.708 -11.335 1.00 94.50 220 GLU A N 1
ATOM 1493 C CA . GLU A 1 220 ? 12.030 -8.660 -10.261 1.00 94.50 220 GLU A CA 1
ATOM 1494 C C . GLU A 1 220 ? 12.571 -7.229 -10.117 1.00 94.50 220 GLU A C 1
ATOM 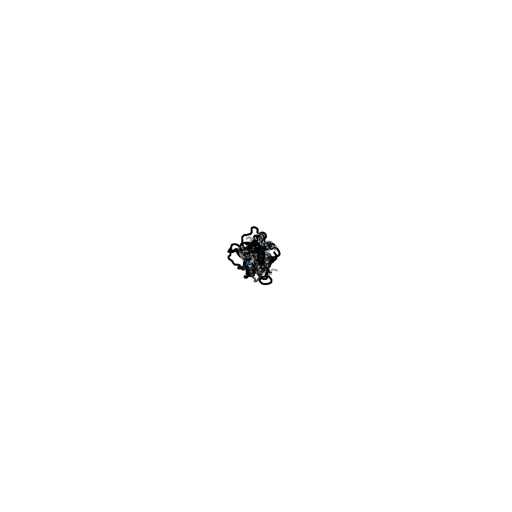1496 O O . GLU A 1 220 ? 13.116 -6.667 -11.067 1.00 94.50 220 GLU A O 1
ATOM 1501 N N . VAL A 1 221 ? 12.446 -6.644 -8.922 1.00 95.62 221 VAL A N 1
ATOM 1502 C CA . VAL A 1 221 ? 13.088 -5.368 -8.574 1.00 95.62 221 VAL A CA 1
ATOM 1503 C C . VAL A 1 221 ? 14.171 -5.651 -7.548 1.00 95.62 221 VAL A C 1
ATOM 1505 O O . VAL A 1 221 ? 13.880 -6.010 -6.409 1.00 95.62 221 VAL A O 1
ATOM 1508 N N . LYS A 1 222 ? 15.429 -5.518 -7.962 1.00 94.12 222 LYS A N 1
ATOM 1509 C CA . LYS A 1 222 ? 16.587 -5.853 -7.130 1.00 94.12 222 LYS A CA 1
ATOM 1510 C C . LYS A 1 222 ? 17.029 -4.644 -6.315 1.00 94.12 222 LYS A C 1
ATOM 1512 O O . LYS A 1 222 ? 16.917 -3.509 -6.778 1.00 94.12 222 LYS A O 1
ATOM 1517 N N . GLY A 1 223 ? 17.548 -4.908 -5.120 1.00 95.12 223 GLY A N 1
ATOM 1518 C CA . GLY A 1 223 ? 18.341 -3.926 -4.391 1.00 95.12 223 GLY A CA 1
ATOM 1519 C C . GLY A 1 223 ? 19.676 -3.650 -5.087 1.00 95.12 223 GLY A C 1
ATOM 1520 O O . GLY A 1 223 ? 20.039 -4.317 -6.058 1.00 95.12 223 GLY A O 1
ATOM 1521 N N . ASP A 1 224 ? 20.433 -2.691 -4.564 1.00 94.19 224 ASP A N 1
ATOM 1522 C CA . ASP A 1 224 ? 21.766 -2.335 -5.080 1.00 94.19 224 ASP A CA 1
ATOM 1523 C C . ASP A 1 224 ? 22.863 -3.352 -4.701 1.00 94.19 224 ASP A C 1
ATOM 1525 O O . ASP A 1 224 ? 24.011 -3.218 -5.126 1.00 94.19 224 ASP A O 1
ATOM 1529 N N . GLY A 1 225 ? 22.513 -4.370 -3.908 1.00 94.06 225 GLY A N 1
ATOM 1530 C CA . GLY A 1 225 ? 23.446 -5.360 -3.372 1.00 94.06 225 GLY A CA 1
ATOM 1531 C C . GLY A 1 225 ? 24.285 -4.852 -2.193 1.00 94.06 225 GLY A C 1
ATOM 1532 O O . GLY A 1 225 ? 25.260 -5.506 -1.836 1.00 94.06 225 GLY A O 1
ATOM 1533 N N . SER A 1 226 ? 23.935 -3.701 -1.609 1.00 94.06 226 SER A N 1
ATOM 1534 C CA . SER A 1 226 ? 24.663 -3.053 -0.516 1.00 94.06 226 SER A CA 1
ATOM 1535 C C . SER A 1 226 ? 23.729 -2.517 0.577 1.00 94.06 226 SER A C 1
ATOM 1537 O O . SER A 1 226 ? 23.647 -3.107 1.649 1.00 94.06 226 SER A O 1
ATOM 1539 N N . SER A 1 227 ? 23.028 -1.406 0.331 1.00 92.31 227 SER A N 1
ATOM 1540 C CA . SER A 1 227 ? 22.291 -0.657 1.367 1.00 92.31 227 SER A CA 1
ATOM 1541 C C . SER A 1 227 ? 20.870 -0.268 0.971 1.00 92.31 227 SER A C 1
ATOM 1543 O O . SER A 1 227 ? 20.116 0.241 1.800 1.00 92.31 227 SER A O 1
ATOM 1545 N N . THR A 1 228 ? 20.499 -0.494 -0.289 1.00 94.25 228 THR A N 1
ATOM 1546 C CA . THR A 1 228 ? 19.189 -0.131 -0.820 1.00 94.25 228 THR A CA 1
ATOM 1547 C C . THR A 1 228 ? 18.429 -1.390 -1.185 1.00 94.25 228 THR A C 1
ATOM 1549 O O . THR A 1 228 ? 18.848 -2.139 -2.068 1.00 94.25 228 THR A O 1
ATOM 1552 N N . GLU A 1 229 ? 17.283 -1.592 -0.545 1.00 96.56 229 GLU A N 1
ATOM 1553 C CA . GLU A 1 229 ? 16.405 -2.714 -0.857 1.00 96.56 229 GLU A CA 1
ATOM 1554 C C . GLU A 1 229 ? 15.694 -2.541 -2.200 1.00 96.56 229 GLU A C 1
ATOM 1556 O O . GLU A 1 229 ? 15.455 -1.427 -2.676 1.00 96.56 229 GLU A O 1
ATOM 1561 N N . GLY A 1 230 ? 15.303 -3.669 -2.795 1.00 96.44 230 GLY A N 1
ATOM 1562 C CA . GLY A 1 230 ? 14.418 -3.668 -3.955 1.00 96.44 230 GLY A CA 1
ATOM 1563 C C . GLY A 1 230 ? 13.085 -3.005 -3.605 1.00 96.44 230 GLY A C 1
ATOM 1564 O O . GLY A 1 230 ? 12.468 -3.328 -2.584 1.00 96.44 230 GLY A O 1
ATOM 1565 N N . GLY A 1 231 ? 12.639 -2.061 -4.437 1.00 95.94 231 GLY A N 1
ATOM 1566 C CA . GLY A 1 231 ? 11.479 -1.246 -4.110 1.00 95.94 231 GLY A CA 1
ATOM 1567 C C . GLY A 1 231 ? 10.757 -0.631 -5.300 1.00 95.94 231 GLY A C 1
ATOM 1568 O O . GLY A 1 231 ? 11.365 -0.259 -6.299 1.00 95.94 231 GLY A O 1
ATOM 1569 N N . ILE A 1 232 ? 9.443 -0.467 -5.162 1.00 96.12 232 ILE A N 1
ATOM 1570 C CA . ILE A 1 232 ? 8.584 0.236 -6.117 1.00 96.12 232 ILE A CA 1
ATOM 1571 C C . ILE A 1 232 ? 8.146 1.551 -5.479 1.00 96.12 232 ILE A C 1
ATOM 1573 O O . ILE A 1 232 ? 7.571 1.550 -4.391 1.00 96.12 232 ILE A O 1
ATOM 1577 N N . GLN A 1 233 ? 8.381 2.673 -6.160 1.00 95.12 233 GLN A N 1
ATOM 1578 C CA . GLN A 1 233 ? 7.898 3.981 -5.725 1.00 95.12 233 GLN A CA 1
ATOM 1579 C C . GLN A 1 233 ? 6.722 4.449 -6.584 1.00 95.12 233 GLN A C 1
ATOM 1581 O O . GLN A 1 233 ? 6.838 4.614 -7.796 1.00 95.12 233 GLN A O 1
ATOM 1586 N N . LEU A 1 234 ? 5.597 4.710 -5.925 1.00 96.06 234 LEU A N 1
ATOM 1587 C CA . LEU A 1 234 ? 4.380 5.263 -6.503 1.00 96.06 234 LEU A CA 1
ATOM 1588 C C . LEU A 1 234 ? 4.281 6.732 -6.098 1.00 96.06 234 LEU A C 1
ATOM 1590 O O . LEU A 1 234 ? 3.925 7.065 -4.968 1.00 96.06 234 LEU A O 1
ATOM 1594 N N . ASN A 1 235 ? 4.649 7.623 -7.007 1.00 95.19 235 ASN A N 1
ATOM 1595 C CA . ASN A 1 235 ? 4.597 9.056 -6.754 1.00 95.19 235 ASN A CA 1
ATOM 1596 C C . ASN A 1 235 ? 3.176 9.612 -6.902 1.00 95.19 235 ASN A C 1
ATOM 1598 O O . ASN A 1 235 ? 2.358 9.106 -7.669 1.00 95.19 235 ASN A O 1
ATOM 1602 N N . CYS A 1 236 ? 2.889 10.705 -6.194 1.00 96.56 236 CYS A N 1
ATOM 1603 C CA . CYS A 1 236 ? 1.700 11.503 -6.455 1.00 96.56 236 CYS A CA 1
ATOM 1604 C C . CYS A 1 236 ? 1.780 12.140 -7.854 1.00 96.56 236 CYS A C 1
ATOM 1606 O O . CYS A 1 236 ? 2.846 12.206 -8.467 1.00 96.56 236 CYS A O 1
ATOM 1608 N N . ARG A 1 237 ? 0.667 12.697 -8.345 1.00 95.94 237 ARG A N 1
ATOM 1609 C CA . ARG A 1 237 ? 0.574 13.269 -9.705 1.00 95.94 237 ARG A CA 1
ATOM 1610 C C . ARG A 1 237 ? 1.598 14.371 -10.040 1.00 95.94 237 ARG A C 1
ATOM 1612 O O . ARG A 1 237 ? 1.759 14.692 -11.209 1.00 95.94 237 ARG A O 1
ATOM 1619 N N . VAL A 1 238 ? 2.239 14.980 -9.035 1.00 95.25 238 VAL A N 1
ATOM 1620 C CA . VAL A 1 238 ? 3.237 16.061 -9.198 1.00 95.25 238 VAL A CA 1
ATOM 1621 C C . VAL A 1 238 ? 4.657 15.598 -8.838 1.00 95.25 238 VAL A C 1
ATOM 1623 O O . VAL A 1 238 ? 5.594 16.383 -8.889 1.00 95.25 238 VAL A O 1
ATOM 1626 N N . ASN A 1 239 ? 4.842 14.323 -8.483 1.00 94.00 239 ASN A N 1
ATOM 1627 C CA . ASN A 1 239 ? 6.140 13.729 -8.150 1.00 94.00 239 ASN A CA 1
ATOM 1628 C C . ASN A 1 239 ? 6.891 14.368 -6.966 1.00 94.00 239 ASN A C 1
ATOM 1630 O O . ASN A 1 239 ? 8.111 14.272 -6.891 1.00 94.00 239 ASN A O 1
ATOM 1634 N N . THR A 1 240 ? 6.182 14.997 -6.023 1.00 96.31 240 THR A N 1
ATOM 1635 C CA . THR A 1 240 ? 6.788 15.642 -4.839 1.00 96.31 240 THR A CA 1
ATOM 1636 C C . THR A 1 240 ? 6.794 14.762 -3.588 1.00 96.31 240 THR A C 1
ATOM 1638 O O . THR A 1 240 ? 7.607 14.964 -2.693 1.00 96.31 240 THR A O 1
ATOM 1641 N N . HIS A 1 241 ? 5.895 13.784 -3.508 1.00 94.19 241 HIS A N 1
ATOM 1642 C CA . HIS A 1 241 ? 5.818 12.773 -2.451 1.00 94.19 241 HIS A CA 1
ATOM 1643 C C . HIS A 1 241 ? 5.152 11.507 -3.015 1.00 94.19 241 HIS A C 1
ATOM 1645 O O . HIS A 1 241 ? 4.657 11.518 -4.144 1.00 94.19 241 HIS A O 1
ATOM 1651 N N . GLY A 1 242 ? 5.108 10.412 -2.254 1.00 94.38 242 GLY A N 1
ATOM 1652 C CA . GLY A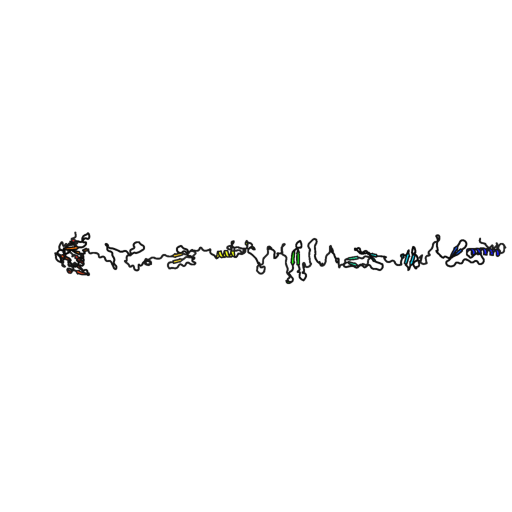 1 242 ? 4.554 9.149 -2.744 1.00 94.38 242 GLY A CA 1
ATOM 1653 C C . GLY A 1 242 ? 4.491 8.048 -1.694 1.00 94.38 242 GLY A C 1
ATOM 1654 O O . GLY A 1 242 ? 4.701 8.290 -0.508 1.00 94.38 242 GLY A O 1
ATOM 1655 N N . GLN A 1 243 ? 4.199 6.839 -2.155 1.00 95.44 243 GLN A N 1
ATOM 1656 C CA . GLN A 1 243 ? 4.234 5.610 -1.374 1.00 95.44 243 GLN A CA 1
ATOM 1657 C C . GLN A 1 243 ? 5.347 4.714 -1.917 1.00 95.44 243 GLN A C 1
ATOM 1659 O O . GLN A 1 243 ? 5.595 4.686 -3.122 1.00 95.44 243 GLN A O 1
ATOM 1664 N N . LYS A 1 244 ? 6.023 3.978 -1.034 1.00 94.69 244 LYS A N 1
ATOM 1665 C CA . LYS A 1 244 ? 7.017 2.974 -1.419 1.00 94.69 244 LYS A CA 1
ATOM 1666 C C . LYS A 1 244 ? 6.542 1.599 -0.973 1.00 94.69 244 LYS A C 1
ATOM 1668 O O . LYS A 1 244 ? 6.054 1.454 0.142 1.00 94.69 244 LYS A O 1
ATOM 1673 N N . ILE A 1 245 ? 6.716 0.612 -1.837 1.00 94.50 245 ILE A N 1
ATOM 1674 C CA . ILE A 1 245 ? 6.626 -0.807 -1.500 1.00 94.50 245 ILE A CA 1
ATOM 1675 C C . ILE A 1 245 ? 8.064 -1.306 -1.487 1.00 94.50 245 ILE A C 1
ATOM 1677 O O . ILE A 1 245 ? 8.727 -1.243 -2.519 1.00 94.50 245 ILE A O 1
ATOM 1681 N N . LEU A 1 246 ? 8.554 -1.730 -0.326 1.00 95.31 246 LEU A N 1
ATOM 1682 C CA . LEU A 1 246 ? 9.938 -2.161 -0.127 1.00 95.31 246 LEU A CA 1
ATOM 1683 C C . LEU A 1 246 ? 9.970 -3.615 0.338 1.00 95.31 246 LEU A C 1
ATOM 1685 O O . LEU A 1 246 ? 9.064 -4.064 1.045 1.00 95.31 246 LEU A O 1
ATOM 1689 N N . ALA A 1 247 ? 11.024 -4.332 -0.043 1.00 96.19 247 ALA A N 1
ATOM 1690 C CA . ALA A 1 247 ? 11.369 -5.588 0.608 1.00 96.19 247 ALA A CA 1
ATOM 1691 C C . ALA A 1 247 ? 11.735 -5.359 2.090 1.00 96.19 247 ALA A C 1
ATOM 1693 O O . ALA A 1 247 ? 12.039 -4.237 2.504 1.00 96.19 247 ALA A O 1
ATOM 1694 N N . GLN A 1 248 ? 11.697 -6.429 2.892 1.00 95.62 248 GLN A N 1
ATOM 1695 C CA . GLN A 1 248 ? 12.263 -6.395 4.245 1.00 95.62 248 GLN A CA 1
ATOM 1696 C C . GLN A 1 248 ? 13.775 -6.141 4.168 1.00 95.62 248 GLN A C 1
ATOM 1698 O O . GLN A 1 248 ? 14.395 -6.594 3.203 1.00 95.62 248 GLN A O 1
ATOM 1703 N N . PRO A 1 249 ? 14.370 -5.442 5.152 1.00 94.44 249 PRO A N 1
ATOM 1704 C CA . PRO A 1 249 ? 15.795 -5.155 5.124 1.00 94.44 249 PRO A CA 1
ATOM 1705 C C . PRO A 1 249 ? 16.625 -6.442 5.159 1.00 94.44 249 PRO A C 1
ATOM 1707 O O . PRO A 1 249 ? 16.230 -7.431 5.783 1.00 94.44 249 PRO A O 1
ATOM 1710 N N . HIS A 1 250 ? 17.803 -6.420 4.526 1.00 93.50 250 HIS A N 1
ATOM 1711 C CA . HIS A 1 250 ? 18.696 -7.581 4.432 1.00 93.50 250 HIS A CA 1
ATOM 1712 C C . HIS A 1 250 ? 19.015 -8.220 5.796 1.00 93.50 250 HIS A C 1
ATOM 1714 O O . HIS A 1 250 ? 19.184 -9.437 5.880 1.00 93.50 250 HIS A O 1
ATOM 1720 N N . SER A 1 251 ? 19.045 -7.422 6.870 1.00 95.19 251 SER A N 1
ATOM 1721 C CA . SER A 1 251 ? 19.287 -7.877 8.246 1.00 95.19 251 SER A CA 1
ATOM 1722 C C . SER A 1 251 ? 18.285 -8.913 8.753 1.00 95.19 251 SER A C 1
ATOM 1724 O O . SER A 1 251 ? 18.638 -9.704 9.623 1.00 95.19 251 SER A O 1
ATOM 1726 N N . GLU A 1 252 ? 17.065 -8.934 8.215 1.00 96.75 252 GLU A N 1
ATOM 1727 C CA . GLU A 1 252 ? 16.037 -9.887 8.638 1.00 96.75 252 GLU A CA 1
ATOM 1728 C C . GLU A 1 252 ? 16.247 -11.274 8.018 1.00 96.75 252 GLU A C 1
ATOM 1730 O O . GLU A 1 252 ? 15.788 -12.270 8.568 1.00 96.75 252 GLU A O 1
ATOM 1735 N N . GLY A 1 253 ? 16.928 -11.369 6.866 1.00 93.50 253 GLY A N 1
ATOM 1736 C CA . GLY A 1 253 ? 17.192 -12.651 6.199 1.00 93.50 253 GLY A CA 1
ATOM 1737 C C . GLY A 1 253 ? 15.931 -13.445 5.822 1.00 93.50 253 GLY A C 1
ATOM 1738 O O . GLY A 1 253 ? 15.988 -14.667 5.688 1.00 93.50 253 GLY A O 1
ATOM 1739 N N . VAL A 1 254 ? 14.786 -12.773 5.668 1.00 95.38 254 VAL A N 1
ATOM 1740 C CA . VAL A 1 254 ? 13.479 -13.398 5.409 1.00 95.38 254 VAL A CA 1
ATOM 1741 C C . VAL A 1 254 ? 13.059 -13.294 3.946 1.00 95.38 254 VAL A C 1
ATOM 1743 O O . VAL A 1 254 ? 13.382 -12.342 3.241 1.00 95.38 254 VAL A O 1
ATOM 1746 N N . THR A 1 255 ? 12.259 -14.258 3.495 1.00 94.44 255 THR A N 1
ATOM 1747 C CA . THR A 1 255 ? 11.526 -14.186 2.224 1.00 94.44 255 THR A CA 1
ATOM 1748 C C . THR A 1 255 ? 10.035 -14.252 2.520 1.00 94.44 255 THR A C 1
ATOM 1750 O O . THR A 1 255 ? 9.524 -15.295 2.920 1.00 94.44 255 THR A O 1
ATOM 1753 N N . ASN A 1 256 ? 9.332 -13.136 2.324 1.00 93.56 256 ASN A N 1
ATOM 1754 C CA . ASN A 1 256 ? 7.901 -13.023 2.602 1.00 93.56 256 ASN A CA 1
ATOM 1755 C C . ASN A 1 256 ? 7.096 -12.942 1.305 1.00 93.56 256 ASN A C 1
ATOM 1757 O O . ASN A 1 256 ? 7.518 -12.309 0.341 1.00 93.56 256 ASN A O 1
ATOM 1761 N N . THR A 1 257 ? 5.900 -13.531 1.301 1.00 94.69 257 THR A N 1
ATOM 1762 C CA . THR A 1 257 ? 4.919 -13.356 0.221 1.00 94.69 257 THR A CA 1
ATOM 1763 C C . THR A 1 257 ? 3.765 -12.498 0.725 1.00 94.69 257 THR A C 1
ATOM 1765 O O . THR A 1 257 ? 3.054 -12.902 1.642 1.00 94.69 257 THR A O 1
ATOM 1768 N N . MET A 1 258 ? 3.546 -11.333 0.109 1.00 92.69 258 MET A N 1
ATOM 1769 C CA . MET A 1 258 ? 2.336 -10.533 0.319 1.00 92.69 258 MET A CA 1
ATOM 1770 C C . MET A 1 258 ? 1.348 -10.810 -0.813 1.00 92.69 258 MET A C 1
ATOM 1772 O O . MET A 1 258 ? 1.588 -10.460 -1.966 1.00 92.69 258 MET A O 1
ATOM 1776 N N . LEU A 1 259 ? 0.220 -11.430 -0.480 1.00 91.75 259 LEU A N 1
ATOM 1777 C CA . LEU A 1 259 ? -0.900 -11.587 -1.404 1.00 91.75 259 LEU A CA 1
ATOM 1778 C C . LEU A 1 259 ? -1.743 -10.307 -1.387 1.00 91.75 259 LEU A C 1
ATOM 1780 O O . LEU A 1 259 ? -2.088 -9.808 -0.316 1.00 91.75 259 LEU A O 1
ATOM 1784 N N . LEU A 1 260 ? -2.110 -9.792 -2.563 1.00 90.50 260 LEU A N 1
ATOM 1785 C CA . LEU A 1 260 ? -3.083 -8.702 -2.654 1.00 90.50 260 LEU A CA 1
ATOM 1786 C C . LEU A 1 260 ? -4.475 -9.179 -2.193 1.00 90.50 260 LEU A C 1
ATOM 1788 O O . LEU A 1 260 ? -4.781 -10.375 -2.298 1.00 90.50 260 LEU A O 1
ATOM 1792 N N . PRO A 1 261 ? -5.339 -8.269 -1.704 1.00 89.69 261 PRO A N 1
ATOM 1793 C CA . PRO A 1 261 ? -6.703 -8.619 -1.325 1.00 89.69 261 PRO A CA 1
ATOM 1794 C C . PRO A 1 261 ? -7.454 -9.334 -2.461 1.00 89.69 261 PRO A C 1
ATOM 1796 O O . PRO A 1 261 ? -7.445 -8.882 -3.605 1.00 89.69 261 PRO A O 1
ATOM 1799 N N . LYS A 1 262 ? -8.121 -10.452 -2.145 1.00 89.56 262 LYS A N 1
ATOM 1800 C CA . LYS A 1 262 ? -8.996 -11.171 -3.087 1.00 89.56 262 LYS A CA 1
ATOM 1801 C C . LYS A 1 262 ? -10.352 -10.463 -3.209 1.00 89.56 262 LYS A C 1
ATOM 1803 O O . LYS A 1 262 ? -10.870 -9.961 -2.214 1.00 89.56 262 LYS A O 1
ATOM 1808 N N . GLY A 1 263 ? -10.973 -10.534 -4.387 1.00 88.44 263 GLY A N 1
ATOM 1809 C CA . GLY A 1 263 ? -12.338 -10.050 -4.622 1.00 88.44 263 GLY A CA 1
ATOM 1810 C C . GLY A 1 263 ? -12.386 -8.724 -5.383 1.00 88.44 263 GLY A C 1
ATOM 1811 O O . GLY A 1 263 ? -11.657 -8.543 -6.353 1.00 88.44 263 GLY A O 1
ATOM 1812 N N . ALA A 1 264 ? -13.294 -7.832 -4.979 1.00 88.25 264 ALA A N 1
ATOM 1813 C CA . ALA A 1 264 ? -13.445 -6.503 -5.573 1.00 88.25 264 ALA A CA 1
ATOM 1814 C C . ALA A 1 264 ? -12.278 -5.566 -5.203 1.00 88.25 264 ALA A C 1
ATOM 1816 O O . ALA A 1 264 ? -11.429 -5.904 -4.378 1.00 88.25 264 ALA A O 1
ATOM 1817 N N . ASN A 1 265 ? -12.264 -4.365 -5.791 1.00 90.06 265 ASN A N 1
ATOM 1818 C CA . ASN A 1 265 ? -11.292 -3.322 -5.460 1.00 90.06 265 ASN A CA 1
ATOM 1819 C C . ASN A 1 265 ? -11.226 -3.098 -3.939 1.00 90.06 265 ASN A C 1
ATOM 1821 O O . ASN A 1 265 ? -12.257 -2.932 -3.287 1.00 90.06 265 ASN A O 1
ATOM 1825 N N . SER A 1 266 ? -10.013 -3.072 -3.391 1.00 89.50 266 SER A N 1
ATOM 1826 C CA . SER A 1 266 ? -9.759 -2.933 -1.956 1.00 89.50 266 SER A CA 1
ATOM 1827 C C . SER A 1 266 ? -8.638 -1.934 -1.713 1.00 89.50 266 SER A C 1
ATOM 1829 O O . SER A 1 266 ? -7.764 -1.739 -2.557 1.00 89.50 266 SER A O 1
ATOM 1831 N N . THR A 1 267 ? -8.637 -1.353 -0.520 1.00 87.50 267 THR A N 1
ATOM 1832 C CA . THR A 1 267 ? -7.555 -0.501 -0.026 1.00 87.50 267 THR A CA 1
ATOM 1833 C C . THR A 1 267 ? -6.705 -1.304 0.955 1.00 87.50 267 THR A C 1
ATOM 1835 O O . THR A 1 267 ? -7.247 -2.068 1.757 1.00 87.50 267 THR A O 1
ATOM 1838 N N . LEU A 1 268 ? -5.380 -1.160 0.888 1.00 87.31 268 LEU A N 1
ATOM 1839 C CA . LEU A 1 268 ? -4.488 -1.630 1.948 1.00 87.31 268 LEU A CA 1
ATOM 1840 C C . LEU A 1 268 ? -4.555 -0.629 3.105 1.00 87.31 268 LEU A C 1
ATOM 1842 O O . LEU A 1 268 ? -4.422 0.574 2.887 1.00 87.31 268 LEU A O 1
ATOM 1846 N N . VAL A 1 269 ? -4.789 -1.116 4.318 1.00 87.38 269 VAL A N 1
ATOM 1847 C CA . VAL A 1 269 ? -4.863 -0.263 5.509 1.00 87.38 269 VAL A CA 1
ATOM 1848 C C . VAL A 1 269 ? -3.459 0.091 6.003 1.00 87.38 269 VAL A C 1
ATOM 1850 O O . VAL A 1 269 ? -2.545 -0.726 5.911 1.00 87.38 269 VAL A O 1
ATOM 1853 N N . SER A 1 270 ? -3.282 1.318 6.495 1.00 84.00 270 SER A N 1
ATOM 1854 C CA . SER A 1 270 ? -2.017 1.816 7.055 1.00 84.00 270 SER A CA 1
ATOM 1855 C C . SER A 1 270 ? -2.071 1.832 8.582 1.00 84.00 270 SER A C 1
ATOM 1857 O O . SER A 1 270 ? -3.127 2.112 9.148 1.00 84.00 270 SER A O 1
ATOM 1859 N N . GLU A 1 271 ? -0.927 1.607 9.232 1.00 84.44 271 GLU A N 1
ATOM 1860 C CA . GLU A 1 271 ? -0.765 1.597 10.695 1.00 84.44 271 GLU A CA 1
ATOM 1861 C C . GLU A 1 271 ? -1.192 2.912 11.365 1.00 84.44 271 GLU A C 1
ATOM 1863 O O . GLU A 1 271 ? -1.743 2.905 12.459 1.00 84.44 271 GLU A O 1
ATOM 1868 N N . VAL A 1 272 ? -0.993 4.047 10.689 1.00 83.25 272 VAL A N 1
ATOM 1869 C CA . VAL A 1 272 ? -1.319 5.380 11.230 1.00 83.25 272 VAL A CA 1
ATOM 1870 C C . VAL A 1 272 ? -2.669 5.919 10.750 1.00 83.25 272 VAL A C 1
ATOM 1872 O O . VAL A 1 272 ? -3.056 7.029 11.109 1.00 83.25 272 VAL A O 1
ATOM 1875 N N . SER A 1 273 ? -3.377 5.177 9.892 1.00 85.62 273 SER A N 1
ATOM 1876 C CA . SER A 1 273 ? -4.658 5.617 9.329 1.00 85.62 273 SER A CA 1
ATOM 1877 C C . SER A 1 273 ? -5.842 5.080 10.125 1.00 85.62 273 SER A C 1
ATOM 1879 O O . SER A 1 273 ? -5.867 3.905 10.484 1.00 85.62 273 SER A O 1
ATOM 1881 N N . THR A 1 274 ? -6.881 5.895 10.306 1.00 85.25 274 THR A N 1
ATOM 1882 C CA . THR A 1 274 ? -8.190 5.391 10.727 1.00 85.25 274 THR A CA 1
ATOM 1883 C C . THR A 1 274 ? -8.851 4.687 9.539 1.00 85.25 274 THR A C 1
ATOM 1885 O O . THR A 1 274 ? -9.098 5.289 8.497 1.00 85.25 274 THR A O 1
ATOM 1888 N N . SER A 1 275 ? -9.098 3.382 9.665 1.00 87.19 275 SER A N 1
ATOM 1889 C CA . SER A 1 275 ? -9.691 2.560 8.604 1.00 87.19 275 SER A CA 1
ATOM 1890 C C . SER A 1 275 ? -10.834 1.714 9.152 1.00 87.19 275 SER A C 1
ATOM 1892 O O . SER A 1 275 ? -10.683 1.037 10.165 1.00 87.19 275 SER A O 1
ATOM 1894 N N . THR A 1 276 ? -11.975 1.703 8.462 1.00 87.00 276 THR A N 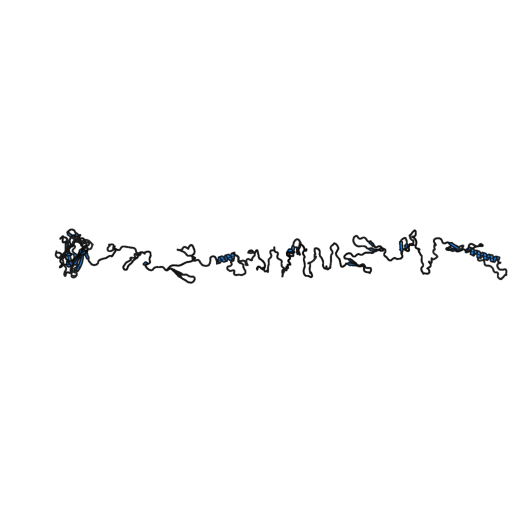1
ATOM 1895 C CA . THR A 1 276 ? -13.088 0.803 8.793 1.00 87.00 276 THR A CA 1
ATOM 1896 C C . THR A 1 276 ? -12.852 -0.573 8.173 1.00 87.00 276 THR A C 1
ATOM 1898 O O . THR A 1 276 ? -12.721 -0.701 6.956 1.00 87.00 276 THR A O 1
ATOM 1901 N N . LEU A 1 277 ? -12.833 -1.619 9.001 1.00 86.56 277 LEU A N 1
ATOM 1902 C CA . LEU A 1 277 ? -12.688 -3.007 8.560 1.00 86.56 277 LEU A CA 1
ATOM 1903 C C . LEU A 1 277 ? -14.053 -3.707 8.527 1.00 86.56 277 LEU A C 1
ATOM 1905 O O . LEU A 1 277 ? -14.522 -4.224 9.535 1.00 86.56 277 LEU A O 1
ATOM 1909 N N . THR A 1 278 ? -14.699 -3.754 7.362 1.00 86.81 278 THR A N 1
ATOM 1910 C CA . THR A 1 278 ? -15.965 -4.491 7.183 1.00 86.81 278 THR A CA 1
ATOM 1911 C C . THR A 1 278 ? -15.710 -5.909 6.665 1.00 86.81 278 THR A C 1
ATOM 1913 O O . THR A 1 278 ? -14.831 -6.137 5.822 1.00 86.81 278 THR A O 1
ATOM 1916 N N . ASN A 1 279 ? -16.502 -6.876 7.145 1.00 83.38 279 ASN A N 1
ATOM 1917 C CA . ASN A 1 279 ? -16.414 -8.290 6.757 1.00 83.38 279 ASN A CA 1
ATOM 1918 C C . ASN A 1 279 ? -14.993 -8.853 6.938 1.00 83.38 279 ASN A C 1
ATOM 1920 O O . ASN A 1 279 ? -14.428 -9.481 6.036 1.00 83.38 279 ASN A O 1
ATOM 1924 N N . LYS A 1 280 ? -14.377 -8.539 8.081 1.00 86.94 280 LYS A N 1
ATOM 1925 C CA . LYS A 1 280 ? -13.103 -9.107 8.518 1.00 86.94 280 LYS A CA 1
ATOM 1926 C C . LYS A 1 280 ? -13.327 -9.819 9.841 1.00 86.94 280 LYS A C 1
ATOM 1928 O O . LYS A 1 280 ? -14.035 -9.314 10.705 1.00 86.94 280 LYS A O 1
ATOM 1933 N N . THR A 1 281 ? -12.743 -10.999 9.972 1.00 84.50 281 THR A N 1
ATOM 1934 C CA . THR A 1 281 ? -12.688 -11.728 11.235 1.00 84.50 281 THR A CA 1
ATOM 1935 C C . THR A 1 281 ? -11.485 -11.229 12.021 1.00 84.50 281 THR A C 1
ATOM 1937 O O . THR A 1 281 ? -10.378 -11.191 11.481 1.00 84.50 281 THR A O 1
ATOM 1940 N N . ILE A 1 282 ? -11.693 -10.854 13.280 1.00 85.38 282 ILE A N 1
ATOM 1941 C CA . ILE A 1 282 ? -10.596 -10.614 14.215 1.00 85.38 282 ILE A CA 1
ATOM 1942 C C . ILE A 1 282 ? -10.362 -11.927 14.955 1.00 85.38 282 ILE A C 1
ATOM 1944 O O . ILE A 1 282 ? -11.244 -12.396 15.671 1.00 85.38 282 ILE A O 1
ATOM 1948 N N . ASP A 1 283 ? -9.200 -12.539 14.750 1.00 84.75 283 ASP A N 1
ATOM 1949 C CA . ASP A 1 283 ? -8.834 -13.761 15.461 1.00 84.75 283 ASP A CA 1
ATOM 1950 C C . ASP A 1 283 ? -8.242 -13.413 16.831 1.00 84.75 283 ASP A C 1
ATOM 1952 O O . ASP A 1 283 ? -7.041 -13.217 16.960 1.00 84.75 283 ASP A O 1
ATOM 1956 N N . ALA A 1 284 ? -9.094 -13.263 17.845 1.00 84.44 284 ALA A N 1
ATOM 1957 C CA . ALA A 1 284 ? -8.693 -12.849 19.193 1.00 84.44 284 ALA A CA 1
ATOM 1958 C C . ALA A 1 284 ? -8.501 -14.027 20.174 1.00 84.44 284 ALA A C 1
ATOM 1960 O O . ALA A 1 284 ? -8.497 -13.828 21.386 1.00 84.44 284 ALA A O 1
ATOM 1961 N N . ASN A 1 285 ? -8.359 -15.267 19.689 1.00 78.94 285 ASN A N 1
ATOM 1962 C CA . ASN A 1 285 ? -8.322 -16.472 20.536 1.00 78.94 285 ASN A CA 1
ATOM 1963 C C . ASN A 1 285 ? -6.940 -16.793 21.161 1.00 78.94 285 ASN A C 1
ATOM 1965 O O . ASN A 1 285 ? -6.702 -17.925 21.581 1.00 78.94 285 ASN A O 1
ATOM 1969 N N . GLY A 1 286 ? -6.018 -15.824 21.207 1.00 67.25 286 GLY A N 1
ATOM 1970 C CA . GLY A 1 286 ? -4.675 -15.976 21.785 1.00 67.25 286 GLY A CA 1
ATOM 1971 C C . GLY A 1 286 ? -3.605 -16.558 20.850 1.00 67.25 286 GLY A C 1
ATOM 1972 O O . GLY A 1 286 ? -2.427 -16.487 21.187 1.00 67.25 286 GLY A O 1
ATOM 1973 N N . THR A 1 287 ? -3.978 -17.078 19.674 1.00 76.06 287 THR A N 1
ATOM 1974 C CA . THR A 1 287 ? -3.024 -17.451 18.602 1.00 76.06 287 THR A CA 1
ATOM 1975 C C . THR A 1 287 ? -2.979 -16.453 17.441 1.00 76.06 287 THR A C 1
ATOM 1977 O O . THR A 1 287 ? -2.093 -16.545 16.592 1.00 76.06 287 THR A O 1
ATOM 1980 N N . GLY A 1 288 ? -3.908 -15.491 17.427 1.00 77.94 288 GLY A N 1
ATOM 1981 C CA . GLY A 1 288 ? -4.015 -14.439 16.418 1.00 77.94 288 GLY A CA 1
ATOM 1982 C C . GLY A 1 288 ? -3.630 -13.050 16.939 1.00 77.94 288 GLY A C 1
ATOM 1983 O O . GLY A 1 288 ? -2.523 -12.826 17.423 1.00 77.94 288 GLY A O 1
ATOM 1984 N N . ASN A 1 289 ? -4.546 -12.093 16.811 1.00 81.25 289 ASN A N 1
ATOM 1985 C CA . ASN A 1 289 ? -4.331 -10.683 17.111 1.00 81.25 289 ASN A CA 1
ATOM 1986 C C . ASN A 1 289 ? -4.640 -10.356 18.579 1.00 81.25 289 ASN A C 1
ATOM 1988 O O . ASN A 1 289 ? -5.723 -10.660 19.082 1.00 81.25 289 ASN A O 1
ATOM 1992 N N . SER A 1 290 ? -3.738 -9.624 19.232 1.00 85.56 290 SER A N 1
ATOM 1993 C CA . SER A 1 290 ? -4.044 -8.924 20.483 1.00 85.56 290 SER A CA 1
ATOM 1994 C C . SER A 1 290 ? -4.815 -7.646 20.176 1.00 85.56 290 SER A C 1
ATOM 1996 O O . SER A 1 290 ? -4.308 -6.777 19.468 1.00 85.56 290 SER A O 1
ATOM 1998 N N . ILE A 1 291 ? -6.021 -7.508 20.725 1.00 87.06 291 ILE A N 1
ATOM 1999 C CA . ILE A 1 291 ? -6.764 -6.248 20.666 1.00 87.06 291 ILE A CA 1
ATOM 2000 C C . ILE A 1 291 ? -6.428 -5.449 21.926 1.00 87.06 291 ILE A C 1
ATOM 2002 O O . ILE A 1 291 ? -6.704 -5.893 23.038 1.00 87.06 291 ILE A O 1
ATOM 2006 N N . THR A 1 292 ? -5.798 -4.291 21.760 1.00 87.19 292 THR A N 1
ATOM 2007 C CA . THR A 1 292 ? -5.412 -3.393 22.857 1.00 87.19 292 THR A CA 1
ATOM 2008 C C . THR A 1 292 ? -6.075 -2.029 22.680 1.00 87.19 292 THR A C 1
ATOM 2010 O O . THR A 1 292 ? -6.565 -1.714 21.599 1.00 87.19 292 THR A O 1
ATOM 2013 N N . ASN A 1 293 ? -6.091 -1.224 23.749 1.00 87.56 293 ASN A N 1
ATOM 2014 C CA . ASN A 1 293 ? -6.612 0.149 23.744 1.00 87.56 293 ASN A CA 1
ATOM 2015 C C . ASN A 1 293 ? -8.084 0.277 23.298 1.00 87.56 293 ASN A C 1
ATOM 2017 O O . ASN A 1 293 ? -8.415 1.215 22.586 1.00 87.56 293 ASN A O 1
ATOM 2021 N N . LEU A 1 294 ? -8.952 -0.656 23.713 1.00 89.56 294 LEU A N 1
ATOM 2022 C CA . LEU A 1 294 ? -10.402 -0.501 23.565 1.00 89.56 294 LEU A CA 1
ATOM 2023 C C . LEU A 1 294 ? -10.998 0.202 24.788 1.00 89.56 294 LEU A C 1
ATOM 2025 O O . LEU A 1 294 ? -10.891 -0.296 25.912 1.00 89.56 294 LEU A O 1
ATOM 2029 N N . GLU A 1 295 ? -11.672 1.319 24.556 1.00 89.31 295 GLU A N 1
ATOM 2030 C CA . GLU A 1 295 ? -12.513 2.017 25.520 1.00 89.31 295 GLU A CA 1
ATOM 2031 C C . GLU A 1 295 ? -13.989 1.639 25.330 1.00 89.31 295 GLU A C 1
ATOM 2033 O O . GLU A 1 295 ? -14.402 1.107 24.301 1.00 89.31 295 GLU A O 1
ATOM 2038 N N . VAL A 1 296 ? -14.837 1.952 26.315 1.00 85.81 296 VAL A N 1
ATOM 2039 C CA . VAL A 1 296 ? -16.295 1.727 26.208 1.00 85.81 296 VAL A CA 1
ATOM 2040 C C . VAL A 1 296 ? -16.893 2.455 24.993 1.00 85.81 296 VAL A C 1
ATOM 2042 O O . VAL A 1 296 ? -17.850 1.965 24.402 1.00 85.81 296 VAL A O 1
ATOM 2045 N N . ALA A 1 297 ? -16.316 3.595 24.599 1.00 86.06 297 ALA A N 1
ATOM 2046 C CA . ALA A 1 297 ? -16.770 4.391 23.461 1.00 86.06 297 ALA A CA 1
ATOM 2047 C C . ALA A 1 297 ? -16.474 3.755 22.087 1.00 86.06 297 ALA A C 1
ATOM 2049 O O . ALA A 1 297 ? -17.112 4.136 21.107 1.00 86.06 297 ALA A O 1
ATOM 2050 N N . ASP A 1 298 ? -15.552 2.787 22.007 1.00 88.75 298 ASP A N 1
ATOM 2051 C CA . ASP A 1 298 ? -15.213 2.095 20.753 1.00 88.75 298 ASP A CA 1
ATOM 2052 C C . ASP A 1 298 ? -16.250 1.033 20.365 1.00 88.75 298 ASP A C 1
ATOM 2054 O O . ASP A 1 298 ? -16.304 0.572 19.222 1.00 88.75 298 ASP A O 1
ATOM 2058 N N . PHE A 1 299 ? -17.098 0.642 21.315 1.00 87.81 299 PHE A N 1
ATOM 2059 C CA . PHE A 1 299 ? -18.179 -0.301 21.095 1.00 87.81 299 PHE A CA 1
ATOM 2060 C C . PHE A 1 299 ? -19.471 0.429 20.731 1.00 87.81 299 PHE A C 1
ATOM 2062 O O . PHE A 1 299 ? -19.783 1.507 21.238 1.00 87.81 299 PHE A O 1
ATOM 2069 N N . ALA A 1 300 ? -20.287 -0.190 19.877 1.00 88.00 300 ALA A N 1
ATOM 2070 C CA . ALA A 1 300 ? -21.630 0.317 19.629 1.00 88.00 300 ALA A CA 1
ATOM 2071 C C . ALA A 1 300 ? -22.440 0.287 20.937 1.00 88.00 300 ALA A C 1
ATOM 2073 O O . ALA A 1 300 ? -22.381 -0.702 21.669 1.00 88.00 300 ALA A O 1
ATOM 2074 N N . ALA A 1 301 ? -23.257 1.310 21.201 1.00 81.56 301 ALA A N 1
ATOM 2075 C CA . ALA A 1 301 ? -24.061 1.392 22.428 1.00 81.56 301 ALA A CA 1
ATOM 2076 C C . ALA A 1 301 ? -24.929 0.140 22.676 1.00 81.56 301 ALA A C 1
ATOM 2078 O O . ALA A 1 301 ? -25.137 -0.254 23.812 1.00 81.56 301 ALA A O 1
ATOM 2079 N N . ALA A 1 302 ? -25.373 -0.542 21.615 1.00 84.44 302 ALA A N 1
ATOM 2080 C CA . ALA A 1 302 ? -26.142 -1.784 21.725 1.00 84.44 302 ALA A CA 1
ATOM 2081 C C . ALA A 1 302 ? -25.328 -3.002 22.215 1.00 84.44 302 ALA A C 1
ATOM 2083 O O . ALA A 1 302 ? -25.920 -4.011 22.579 1.00 84.44 302 ALA A O 1
ATOM 2084 N N . SER A 1 303 ? -23.993 -2.939 22.187 1.00 89.25 303 SER A N 1
ATOM 2085 C CA . SER A 1 303 ? -23.103 -4.057 22.538 1.00 89.25 303 SER A CA 1
ATOM 2086 C C . SER A 1 303 ? -22.574 -4.009 23.976 1.00 89.25 303 SER A C 1
ATOM 2088 O O . SER A 1 303 ? -22.143 -5.042 24.489 1.00 89.25 303 SER A O 1
ATOM 2090 N N . ILE A 1 304 ? -22.655 -2.858 24.654 1.00 91.19 304 ILE A N 1
ATOM 2091 C CA . ILE A 1 304 ? -22.249 -2.695 26.057 1.00 91.19 304 ILE A CA 1
ATOM 2092 C C . ILE A 1 304 ? -23.445 -2.276 26.910 1.00 91.19 304 ILE A C 1
ATOM 2094 O O . ILE A 1 304 ? -24.146 -1.330 26.576 1.00 91.19 304 ILE A O 1
ATOM 2098 N N . ILE A 1 305 ? -23.627 -2.936 28.055 1.00 88.81 305 ILE A N 1
ATOM 2099 C CA . ILE A 1 305 ? -24.670 -2.597 29.032 1.00 88.81 305 ILE A CA 1
ATOM 2100 C C . ILE A 1 305 ? -24.087 -1.721 30.134 1.00 88.81 305 ILE A C 1
ATOM 2102 O O . ILE A 1 305 ? -23.205 -2.144 30.893 1.00 88.81 305 ILE A O 1
ATOM 2106 N N . THR A 1 306 ? -24.590 -0.498 30.247 1.00 84.75 306 THR A N 1
ATOM 2107 C CA . THR A 1 306 ? -24.175 0.471 31.259 1.00 84.75 306 THR A CA 1
ATOM 2108 C C . THR A 1 306 ? -25.037 0.367 32.520 1.00 84.75 306 THR A C 1
ATOM 2110 O O . THR A 1 306 ? -25.969 -0.436 32.623 1.00 84.75 306 THR A O 1
ATOM 2113 N N . GLN A 1 307 ? -24.703 1.171 33.531 1.00 81.69 307 GLN A N 1
ATOM 2114 C CA . GLN A 1 307 ? -25.414 1.172 34.808 1.00 81.69 307 GLN A CA 1
ATOM 2115 C C . GLN A 1 307 ? -26.910 1.482 34.662 1.00 81.69 307 GLN A C 1
ATOM 2117 O O . GLN A 1 307 ? -27.705 0.928 35.417 1.00 81.69 307 GLN A O 1
ATOM 2122 N N . SER A 1 308 ? -27.298 2.358 33.726 1.00 79.75 308 SER A N 1
ATOM 2123 C CA . SER A 1 308 ? -28.692 2.793 33.595 1.00 79.75 308 SER A CA 1
ATOM 2124 C C . SER A 1 308 ? -29.605 1.734 32.989 1.00 79.75 308 SER A C 1
ATOM 2126 O O . SER A 1 308 ? -30.796 1.743 33.284 1.00 79.75 308 SER A O 1
ATOM 2128 N N . GLU A 1 309 ? -29.078 0.832 32.155 1.00 78.75 309 GLU A N 1
ATOM 2129 C CA . GLU A 1 309 ? -29.881 -0.251 31.578 1.00 78.75 309 GLU A CA 1
ATOM 2130 C C . GLU A 1 309 ? -30.065 -1.427 32.551 1.00 78.75 309 GLU A C 1
ATOM 2132 O O . GLU A 1 309 ? -31.137 -2.030 32.582 1.00 78.75 309 GLU A O 1
ATOM 2137 N N . GLY A 1 310 ? -29.051 -1.734 33.372 1.00 77.12 310 GLY A N 1
ATOM 2138 C CA . GLY A 1 310 ? -29.065 -2.878 34.293 1.00 77.12 310 GLY A CA 1
ATOM 2139 C C . GLY A 1 310 ? -29.014 -4.247 33.588 1.00 77.12 310 GLY A C 1
ATOM 2140 O O . GLY A 1 310 ? -29.235 -4.365 32.386 1.00 77.12 310 GLY A O 1
ATOM 2141 N N . ILE A 1 311 ? -28.697 -5.316 34.332 1.00 84.94 311 ILE A N 1
ATOM 2142 C CA . ILE A 1 311 ? -28.548 -6.683 33.773 1.00 84.94 311 ILE A CA 1
ATOM 2143 C C . ILE A 1 311 ? -29.666 -7.656 34.182 1.00 84.94 311 ILE A C 1
ATOM 2145 O O . ILE A 1 311 ? -29.625 -8.828 33.827 1.00 84.94 311 ILE A O 1
ATOM 2149 N N . SER A 1 312 ? -30.694 -7.189 34.894 1.00 75.00 312 SER A N 1
ATOM 2150 C CA . SER A 1 312 ? -31.743 -8.032 35.496 1.00 75.00 312 SER A CA 1
ATOM 2151 C C . SER A 1 312 ? -32.638 -8.780 34.494 1.00 75.00 312 SER A C 1
ATOM 2153 O O . SER A 1 312 ? -33.289 -9.747 34.878 1.00 75.00 312 SER A O 1
ATOM 2155 N N . SER A 1 313 ? -32.660 -8.375 33.220 1.00 68.00 313 SER A N 1
ATOM 2156 C CA . SER A 1 313 ? -33.361 -9.079 32.128 1.00 68.00 313 SER A CA 1
ATOM 2157 C C . SER A 1 313 ? -32.452 -9.431 30.944 1.00 68.00 313 SER A C 1
ATOM 2159 O O . SER A 1 313 ? -32.918 -9.930 29.919 1.00 68.00 313 SER A O 1
ATOM 2161 N N . ASN A 1 314 ? -31.145 -9.196 31.078 1.00 72.38 314 ASN A N 1
ATOM 2162 C CA . ASN A 1 314 ? -30.188 -9.385 29.998 1.00 72.38 314 ASN A CA 1
ATOM 2163 C C . ASN A 1 314 ? -29.596 -10.802 30.047 1.00 72.38 314 ASN A C 1
ATOM 2165 O O . ASN A 1 314 ? -28.480 -11.019 30.507 1.00 72.38 314 ASN A O 1
ATOM 2169 N N . ASN A 1 315 ? -30.391 -11.776 29.600 1.00 74.94 315 ASN A N 1
ATOM 2170 C CA . ASN A 1 315 ? -29.941 -13.143 29.342 1.00 74.94 315 ASN A CA 1
ATOM 2171 C C . ASN A 1 315 ? -29.724 -13.335 27.832 1.00 74.94 315 ASN A C 1
ATOM 2173 O O . ASN A 1 315 ? -30.482 -14.054 27.179 1.00 74.94 315 ASN A O 1
ATOM 2177 N N . ASN A 1 316 ? -28.767 -12.606 27.255 1.00 82.31 316 ASN A N 1
ATOM 2178 C CA . ASN A 1 316 ? -28.359 -12.787 25.863 1.00 82.31 316 ASN A CA 1
ATOM 2179 C C . ASN A 1 316 ? -26.838 -12.946 25.744 1.00 82.31 316 ASN A C 1
ATOM 2181 O O . ASN A 1 316 ? -26.084 -12.381 26.529 1.00 82.31 316 ASN A O 1
ATOM 2185 N N . ASP A 1 317 ? -26.402 -13.660 24.708 1.00 86.19 317 ASP A N 1
ATOM 2186 C CA . ASP A 1 317 ? -24.981 -13.893 24.406 1.00 86.19 317 ASP A CA 1
ATOM 2187 C C . ASP A 1 317 ? -24.368 -12.767 23.547 1.00 86.19 317 ASP A C 1
ATOM 2189 O O . ASP A 1 317 ? -23.292 -12.918 22.970 1.00 86.19 317 ASP A O 1
ATOM 2193 N N . THR A 1 318 ? -25.079 -11.644 23.391 1.00 86.19 318 THR A N 1
ATOM 2194 C CA . THR A 1 318 ? -24.758 -10.597 22.406 1.00 86.19 318 THR A CA 1
ATOM 2195 C C . THR A 1 318 ? -24.248 -9.296 23.019 1.00 86.19 318 THR A C 1
ATOM 2197 O O . THR A 1 318 ? -23.887 -8.385 22.275 1.00 86.19 318 THR A O 1
ATOM 2200 N N . THR A 1 319 ? -24.225 -9.180 24.350 1.00 90.19 319 THR A N 1
ATOM 2201 C CA . THR A 1 319 ? -23.851 -7.941 25.049 1.00 90.19 319 THR A CA 1
ATOM 2202 C C . THR A 1 319 ? -22.844 -8.182 26.174 1.00 90.19 319 THR A C 1
ATOM 2204 O O . THR A 1 319 ? -22.783 -9.265 26.750 1.00 90.19 319 THR A O 1
ATOM 2207 N N . ILE A 1 320 ? -22.031 -7.165 26.483 1.00 89.75 320 ILE A N 1
ATOM 2208 C CA . ILE A 1 320 ? -21.007 -7.198 27.538 1.00 89.75 320 ILE A CA 1
ATOM 2209 C C . ILE A 1 320 ? -21.428 -6.248 28.673 1.00 89.75 320 ILE A C 1
ATOM 2211 O O . ILE A 1 320 ? -21.626 -5.055 28.421 1.00 89.75 320 ILE A O 1
ATOM 2215 N N . PRO A 1 321 ? -21.563 -6.710 29.930 1.00 90.00 321 PRO A N 1
ATOM 2216 C CA . PRO A 1 321 ? -21.944 -5.837 31.033 1.00 90.00 321 PRO A CA 1
ATOM 2217 C C . PRO A 1 321 ? -20.755 -5.033 31.571 1.00 90.00 321 PRO A C 1
ATOM 2219 O O . PRO A 1 321 ? -19.674 -5.567 31.817 1.00 90.00 321 PRO A O 1
ATOM 2222 N N . THR A 1 322 ? -20.965 -3.740 31.820 1.00 89.94 322 THR A N 1
ATOM 2223 C CA . THR A 1 322 ? -20.000 -2.919 32.568 1.00 89.94 322 THR A CA 1
ATOM 2224 C C . THR A 1 322 ? -19.955 -3.326 34.043 1.00 89.94 322 THR A C 1
ATOM 2226 O O . THR A 1 322 ? -20.943 -3.799 34.609 1.00 89.94 322 THR A O 1
ATOM 2229 N N . SER A 1 323 ? -18.833 -3.059 34.717 1.00 88.62 323 SER A N 1
ATOM 2230 C CA . SER A 1 323 ? -18.699 -3.272 36.167 1.00 88.62 323 SER A CA 1
ATOM 2231 C C . SER A 1 323 ? -19.765 -2.526 36.980 1.00 88.62 323 SER A C 1
ATOM 2233 O O . SER A 1 323 ? -20.242 -3.046 37.985 1.00 88.62 323 SER A O 1
ATOM 2235 N N . ALA A 1 324 ? -20.196 -1.344 36.527 1.00 89.19 324 ALA A N 1
ATOM 2236 C CA . ALA A 1 324 ? -21.272 -0.581 37.153 1.00 89.19 324 ALA A CA 1
ATOM 2237 C C . ALA A 1 324 ? -22.647 -1.257 37.001 1.00 89.19 324 ALA A C 1
ATOM 2239 O O . ALA A 1 324 ? -23.413 -1.282 37.963 1.00 89.19 324 ALA A O 1
ATOM 2240 N N . ALA A 1 325 ? -22.945 -1.849 35.837 1.00 89.44 325 ALA A N 1
ATOM 2241 C CA . ALA A 1 325 ? -24.170 -2.622 35.619 1.00 89.44 325 ALA A CA 1
ATOM 2242 C C . ALA A 1 325 ? -24.193 -3.903 36.470 1.00 89.44 325 ALA A C 1
ATOM 2244 O O . ALA A 1 325 ? -25.205 -4.211 37.103 1.00 89.44 325 ALA A O 1
ATOM 2245 N N . VAL A 1 326 ? -23.054 -4.605 36.551 1.00 89.00 326 VAL A N 1
ATOM 2246 C CA . VAL A 1 326 ? -22.887 -5.772 37.434 1.00 89.00 326 VAL A CA 1
ATOM 2247 C C . VAL A 1 326 ? -23.070 -5.372 38.894 1.00 89.00 326 VAL A C 1
ATOM 2249 O O . VAL A 1 326 ? -23.808 -6.038 39.613 1.00 89.00 326 VAL A O 1
ATOM 2252 N N . LYS A 1 327 ? -22.453 -4.268 39.333 1.00 86.81 327 LYS A N 1
ATOM 2253 C CA . LYS A 1 327 ? -22.600 -3.767 40.702 1.00 86.81 327 LYS A CA 1
ATOM 2254 C C . LYS A 1 327 ? -24.048 -3.394 41.014 1.00 86.81 327 LYS A C 1
ATOM 2256 O O . LYS A 1 327 ? -24.544 -3.793 42.056 1.00 86.81 327 LYS A O 1
ATOM 2261 N N . ALA A 1 328 ? -24.736 -2.685 40.119 1.00 84.31 328 ALA A N 1
ATOM 2262 C CA . ALA A 1 328 ? -26.140 -2.321 40.310 1.00 84.31 328 ALA A CA 1
ATOM 2263 C C . ALA A 1 328 ? -27.037 -3.559 40.479 1.00 84.31 328 ALA A C 1
ATOM 2265 O O . ALA A 1 328 ? -27.909 -3.580 41.345 1.00 84.31 328 ALA A O 1
ATOM 2266 N N . TYR A 1 329 ? -26.789 -4.617 39.703 1.00 86.38 329 TYR A N 1
ATOM 2267 C CA . TYR A 1 329 ? -27.486 -5.889 39.878 1.00 86.38 329 TYR A CA 1
ATOM 2268 C C . TYR A 1 329 ? -27.102 -6.604 41.175 1.00 86.38 329 TYR A C 1
ATOM 2270 O O . TYR A 1 329 ? -27.986 -7.045 41.901 1.00 86.38 329 TYR A O 1
ATOM 2278 N N . ALA A 1 330 ? -25.810 -6.682 41.503 1.00 84.25 330 ALA A N 1
ATOM 2279 C CA . ALA A 1 330 ? -25.327 -7.284 42.743 1.00 84.25 330 ALA A CA 1
ATOM 2280 C C . ALA A 1 330 ? -25.901 -6.579 43.985 1.00 84.25 330 ALA A C 1
ATOM 2282 O O . ALA A 1 330 ? -26.345 -7.245 44.914 1.00 84.25 330 ALA A O 1
ATOM 2283 N N . ASP A 1 331 ? -25.965 -5.247 43.977 1.00 81.12 331 ASP A N 1
ATOM 2284 C CA . ASP A 1 331 ? -26.589 -4.444 45.030 1.00 81.12 331 ASP A CA 1
ATOM 2285 C C . ASP A 1 331 ? -28.105 -4.704 45.093 1.00 81.12 331 ASP A C 1
ATOM 2287 O O . ASP A 1 331 ? -28.657 -4.839 46.180 1.00 81.12 331 ASP A O 1
ATOM 2291 N N . SER A 1 332 ? -28.770 -4.862 43.941 1.00 77.06 332 SER A N 1
ATOM 2292 C CA . SER A 1 332 ? -30.193 -5.223 43.868 1.00 77.06 332 SER A CA 1
ATOM 2293 C C . SER A 1 332 ? -30.502 -6.609 44.444 1.00 77.06 332 SER A C 1
ATOM 2295 O O . SER A 1 332 ? -31.619 -6.812 44.915 1.00 77.06 332 SER A O 1
ATOM 2297 N N . VAL A 1 333 ? -29.571 -7.568 44.386 1.00 73.88 333 VAL A N 1
ATOM 2298 C CA . VAL A 1 333 ? -29.784 -8.930 44.918 1.00 73.88 333 VAL A CA 1
ATOM 2299 C C . VAL A 1 333 ? -29.179 -9.139 46.312 1.00 73.88 333 VAL A C 1
ATOM 2301 O O . VAL A 1 333 ? -29.639 -10.009 47.047 1.00 73.88 333 VAL A O 1
ATOM 2304 N N . GLY A 1 334 ? -28.166 -8.353 46.692 1.00 60.84 334 GLY A N 1
ATOM 2305 C CA . GLY A 1 334 ? -27.409 -8.482 47.944 1.00 60.84 334 GLY A CA 1
ATOM 2306 C C . GLY A 1 334 ? -27.663 -7.381 48.981 1.00 60.84 334 GLY A C 1
ATOM 2307 O O . GLY A 1 334 ? -27.254 -7.533 50.131 1.00 60.84 334 GLY A O 1
ATOM 2308 N N . GLY A 1 335 ? -28.348 -6.293 48.621 1.00 57.34 335 GLY A N 1
ATOM 2309 C CA . GLY A 1 335 ? -28.609 -5.146 49.489 1.00 57.34 335 GLY A CA 1
ATOM 2310 C C . GLY A 1 335 ? -30.097 -4.819 49.610 1.00 57.34 335 GLY A C 1
ATOM 2311 O O . GLY A 1 335 ? -30.606 -3.982 48.882 1.00 57.34 335 GLY A O 1
ATOM 2312 N N . GLY A 1 336 ? -30.780 -5.442 50.575 1.00 56.75 336 GLY A N 1
ATOM 2313 C CA . GLY A 1 336 ? -32.015 -4.918 51.177 1.00 56.75 336 GLY A CA 1
ATOM 2314 C C . GLY A 1 336 ? -33.213 -4.674 50.247 1.00 56.75 336 GLY A C 1
ATOM 2315 O O . GLY A 1 336 ? -33.487 -3.541 49.870 1.00 56.75 336 GLY A O 1
ATOM 2316 N N . GLY A 1 337 ? -34.028 -5.703 50.001 1.00 57.31 337 GLY A N 1
ATOM 2317 C CA . GLY A 1 337 ? -35.360 -5.500 49.419 1.00 57.31 337 GLY A CA 1
ATOM 2318 C C . GLY A 1 337 ? -36.043 -6.787 48.974 1.00 57.31 337 GLY A C 1
ATOM 2319 O O . GLY A 1 337 ? -36.035 -7.104 47.792 1.00 57.31 337 GLY A O 1
ATOM 2320 N N . GLY A 1 338 ? -36.650 -7.537 49.902 1.00 54.06 338 GLY A N 1
ATOM 2321 C CA . GLY A 1 338 ? -37.411 -8.738 49.520 1.00 54.06 338 GLY A CA 1
ATOM 2322 C C . GLY A 1 338 ? -38.230 -9.453 50.599 1.00 54.06 338 GLY A C 1
ATOM 2323 O O . GLY A 1 338 ? -38.907 -10.425 50.284 1.00 54.06 338 GLY A O 1
ATOM 2324 N N . GLY A 1 339 ? -38.227 -8.994 51.853 1.00 55.09 339 GLY A N 1
ATOM 2325 C CA . GLY A 1 339 ? -39.135 -9.500 52.885 1.00 55.09 339 GLY A CA 1
ATOM 2326 C C . GLY A 1 339 ? -39.489 -8.380 53.851 1.00 55.09 339 GLY A C 1
ATOM 2327 O O . GLY A 1 339 ? -38.596 -7.804 54.463 1.00 55.09 339 GLY A O 1
ATOM 2328 N N . SER A 1 340 ? -40.772 -8.028 53.943 1.00 55.75 340 SER A N 1
ATOM 2329 C CA . SER A 1 340 ? -41.272 -6.964 54.822 1.00 55.75 340 SER A CA 1
ATOM 2330 C C . SER A 1 340 ? -40.754 -7.155 56.256 1.00 55.75 340 SER A C 1
ATOM 2332 O O . SER A 1 340 ? -41.006 -8.186 56.878 1.00 55.75 340 SER A O 1
ATOM 2334 N N . THR A 1 341 ? -40.003 -6.187 56.781 1.00 57.31 341 THR A N 1
ATOM 2335 C CA . THR A 1 341 ? -39.438 -6.233 58.137 1.00 57.31 341 THR A CA 1
ATOM 2336 C C . THR A 1 341 ? -40.546 -6.126 59.188 1.00 57.31 341 THR A C 1
ATOM 2338 O O . THR A 1 341 ? -41.276 -5.137 59.214 1.00 57.31 341 THR A O 1
ATOM 2341 N N . ILE A 1 342 ? -40.656 -7.116 60.078 1.00 70.75 342 ILE A N 1
ATOM 2342 C CA . ILE A 1 342 ? -41.443 -7.017 61.318 1.00 70.75 342 ILE A CA 1
ATOM 2343 C C . ILE A 1 342 ? -40.715 -6.031 62.248 1.00 70.75 342 ILE A C 1
ATOM 2345 O O . ILE A 1 342 ? -39.553 -6.257 62.583 1.00 70.75 342 ILE A O 1
ATOM 2349 N N . VAL A 1 343 ? -41.374 -4.943 62.662 1.00 68.12 343 VAL A N 1
ATOM 2350 C CA . VAL A 1 343 ? -40.850 -4.010 63.677 1.00 68.12 343 VAL A CA 1
ATOM 2351 C C . VAL A 1 343 ? -41.271 -4.516 65.056 1.00 68.12 343 VAL A C 1
ATOM 2353 O O . VAL A 1 343 ? -42.463 -4.582 65.349 1.00 68.12 343 VAL A O 1
ATOM 2356 N N . VAL A 1 344 ? -40.304 -4.889 65.898 1.00 74.44 344 VAL A N 1
ATOM 2357 C CA . VAL A 1 344 ? -40.562 -5.284 67.292 1.00 74.44 344 VAL A CA 1
ATOM 2358 C C . VAL A 1 344 ? -40.538 -4.027 68.157 1.00 74.44 344 VAL A C 1
ATOM 2360 O O . VAL A 1 344 ? -39.559 -3.280 68.141 1.00 74.44 344 VAL A O 1
ATOM 2363 N N . GLN A 1 345 ? -41.624 -3.789 68.886 1.00 71.31 345 GLN A N 1
ATOM 2364 C CA . GLN A 1 345 ? -41.769 -2.651 69.787 1.00 71.31 345 GLN A CA 1
ATOM 2365 C C . GLN A 1 345 ? -41.899 -3.142 71.227 1.00 71.31 345 GLN A C 1
ATOM 2367 O O . GLN A 1 345 ? -42.509 -4.185 71.457 1.00 71.31 345 GLN A O 1
ATOM 2372 N N . ASP A 1 346 ? -41.359 -2.374 72.165 1.00 66.06 346 ASP A N 1
ATOM 2373 C CA . ASP A 1 346 ? -41.630 -2.507 73.594 1.00 66.06 346 ASP A CA 1
ATOM 2374 C C . ASP A 1 346 ? -42.471 -1.303 74.024 1.00 66.06 346 ASP A C 1
ATOM 2376 O O . ASP A 1 346 ? -42.106 -0.159 73.741 1.00 66.06 346 ASP A O 1
ATOM 2380 N N . GLU A 1 347 ? -43.653 -1.564 74.584 1.00 67.56 347 GLU A N 1
ATOM 2381 C CA . GLU A 1 347 ? -44.623 -0.542 75.012 1.00 67.56 347 GLU A CA 1
ATOM 2382 C C . GLU A 1 347 ? -44.877 0.575 73.972 1.00 67.56 347 GLU A C 1
ATOM 2384 O O . GLU A 1 347 ? -44.964 1.765 74.278 1.00 67.56 347 GLU A O 1
ATOM 2389 N N . GLY A 1 348 ? -44.976 0.192 72.693 1.00 62.34 348 GLY A N 1
ATOM 2390 C CA . GLY A 1 348 ? -45.282 1.113 71.591 1.00 62.34 348 GLY A CA 1
ATOM 2391 C C . GLY A 1 348 ? -44.093 1.908 71.042 1.00 62.34 348 GLY A C 1
ATOM 2392 O O . GLY A 1 348 ? -44.299 2.767 70.188 1.00 62.34 348 GLY A O 1
ATOM 2393 N N . SER A 1 349 ? -42.864 1.614 71.481 1.00 68.25 349 SER A N 1
ATOM 2394 C CA . SER A 1 349 ? -41.632 2.173 70.911 1.00 68.25 349 SER A CA 1
ATOM 2395 C C . SER A 1 349 ? -40.807 1.097 70.211 1.00 68.25 349 SER A C 1
ATOM 2397 O O . SER A 1 349 ? -40.554 0.036 70.777 1.00 68.25 349 SER A O 1
ATOM 2399 N N . ALA A 1 350 ? -40.354 1.363 68.984 1.00 76.31 350 ALA A N 1
ATOM 2400 C CA . ALA A 1 350 ? -39.454 0.459 68.270 1.00 76.31 350 ALA A CA 1
ATOM 2401 C C . ALA A 1 350 ? -38.154 0.234 69.054 1.00 76.31 350 ALA A C 1
ATOM 2403 O O . ALA A 1 350 ? -37.508 1.185 69.499 1.00 76.31 350 ALA A O 1
ATOM 2404 N N . LEU A 1 351 ? -37.758 -1.031 69.194 1.00 74.06 351 LEU A N 1
ATOM 2405 C CA . LEU A 1 351 ? -36.459 -1.377 69.760 1.00 74.06 351 LEU A CA 1
ATOM 2406 C C . LEU A 1 351 ? -35.345 -0.838 68.849 1.00 74.06 351 LEU A C 1
ATOM 2408 O O . LEU A 1 351 ? -35.446 -0.886 67.625 1.00 74.06 351 LEU A O 1
ATOM 2412 N N . SER A 1 352 ? -34.263 -0.334 69.443 1.00 67.19 352 SER A N 1
ATOM 2413 C CA . SER A 1 352 ? -33.194 0.373 68.717 1.00 67.19 352 SER A CA 1
ATOM 2414 C C . SER A 1 352 ? -32.365 -0.511 67.778 1.00 67.19 352 SER A C 1
ATOM 2416 O O . SER A 1 352 ? -31.596 -0.003 66.967 1.00 67.19 352 SER A O 1
ATOM 2418 N N . THR A 1 353 ? -32.494 -1.834 67.886 1.00 65.12 353 THR A N 1
ATOM 2419 C CA . THR A 1 353 ? -31.867 -2.817 67.000 1.00 65.12 353 THR A CA 1
ATOM 2420 C C . THR A 1 353 ? -32.918 -3.843 66.604 1.00 65.12 353 THR A C 1
ATOM 2422 O O . THR A 1 353 ? -33.540 -4.458 67.472 1.00 65.12 353 THR A O 1
ATOM 2425 N N . ASN A 1 354 ? -33.115 -4.048 65.301 1.00 61.88 354 ASN A N 1
ATOM 2426 C CA . ASN A 1 354 ? -34.056 -5.052 64.812 1.00 61.88 354 ASN A CA 1
ATOM 2427 C C . ASN A 1 354 ? -33.621 -6.442 65.302 1.00 61.88 354 ASN A C 1
ATOM 2429 O O . ASN A 1 354 ? -32.471 -6.843 65.117 1.00 61.88 354 ASN A O 1
ATOM 2433 N N . ALA A 1 355 ? -34.542 -7.183 65.919 1.00 65.62 355 ALA A N 1
ATOM 2434 C CA . ALA A 1 355 ? -34.266 -8.531 66.392 1.00 65.62 355 ALA A CA 1
ATOM 2435 C C . ALA A 1 355 ? -33.908 -9.452 65.213 1.00 65.62 355 ALA A C 1
ATOM 2437 O O . ALA A 1 355 ? -34.659 -9.554 64.244 1.00 65.62 355 ALA A O 1
ATOM 2438 N N . THR A 1 356 ? -32.784 -10.163 65.311 1.00 67.31 356 THR A N 1
ATOM 2439 C CA . THR A 1 356 ? -32.431 -11.244 64.374 1.00 67.31 356 THR A CA 1
ATOM 2440 C C . THR A 1 356 ? -33.098 -12.571 64.755 1.00 67.31 356 THR A C 1
ATOM 2442 O O . THR A 1 356 ? -33.157 -13.489 63.940 1.00 67.31 356 THR A O 1
ATOM 2445 N N . THR A 1 357 ? -33.611 -12.706 65.988 1.00 69.38 357 THR A N 1
ATOM 2446 C CA . THR A 1 357 ? -34.326 -13.890 66.504 1.00 69.38 357 THR A CA 1
ATOM 2447 C C . THR A 1 357 ? -35.298 -13.496 67.635 1.00 69.38 357 THR A C 1
ATOM 2449 O O . THR A 1 357 ? -34.945 -12.676 68.477 1.00 69.38 357 THR A O 1
ATOM 2452 N N . LEU A 1 358 ? -36.501 -14.095 67.681 1.00 78.44 358 LEU A N 1
ATOM 2453 C CA . LEU A 1 358 ? -37.493 -13.985 68.772 1.00 78.44 358 LEU A CA 1
ATOM 2454 C C . LEU A 1 358 ? -37.652 -15.359 69.454 1.00 78.44 358 LEU A C 1
ATOM 2456 O O . LEU A 1 358 ? -38.090 -16.306 68.802 1.00 78.44 358 LEU A O 1
ATOM 2460 N N . ASN A 1 359 ? -37.299 -15.484 70.739 1.00 79.25 359 ASN A N 1
ATOM 2461 C CA . ASN A 1 359 ? -37.387 -16.742 71.495 1.00 79.25 359 ASN A CA 1
ATOM 2462 C C . ASN A 1 359 ? -38.466 -16.655 72.590 1.00 79.25 359 ASN A C 1
ATOM 2464 O O . ASN A 1 359 ? -38.321 -15.879 73.532 1.00 79.25 359 ASN A O 1
ATOM 2468 N N . PHE A 1 360 ? -39.531 -17.451 72.482 1.00 80.19 360 PHE A N 1
ATOM 2469 C CA . PHE A 1 360 ? -40.638 -17.476 73.444 1.00 80.19 360 PHE A CA 1
ATOM 2470 C C . PHE A 1 360 ? -40.431 -18.606 74.463 1.00 80.19 360 PHE A C 1
ATOM 2472 O O . PHE A 1 360 ? -40.511 -19.780 74.107 1.00 80.19 360 PHE A O 1
ATOM 2479 N N . VAL A 1 361 ? -40.168 -18.255 75.727 1.00 71.94 361 VAL A N 1
ATOM 2480 C CA . VAL A 1 361 ? -39.886 -19.200 76.825 1.00 71.94 361 VAL A CA 1
ATOM 2481 C C . VAL A 1 361 ? -40.825 -18.967 78.016 1.00 71.94 361 VAL A C 1
ATOM 2483 O O . VAL A 1 361 ? -41.227 -17.836 78.273 1.00 71.94 361 VAL A O 1
ATOM 2486 N N . GLY A 1 362 ? -41.160 -20.025 78.761 1.00 70.00 362 GLY A N 1
ATOM 2487 C CA . GLY A 1 362 ? -41.995 -19.960 79.971 1.00 70.00 362 GLY A CA 1
ATOM 2488 C C . GLY A 1 362 ? -43.196 -20.909 79.931 1.00 70.00 362 GLY A C 1
ATOM 2489 O O . GLY A 1 362 ? -43.764 -21.163 78.875 1.00 70.00 362 GLY A O 1
ATOM 2490 N N . ALA A 1 363 ? -43.603 -21.433 81.093 1.00 66.56 363 ALA A N 1
ATOM 2491 C CA . ALA A 1 363 ? -44.614 -22.496 81.204 1.00 66.56 363 ALA A CA 1
ATOM 2492 C C . ALA A 1 363 ? -46.032 -22.106 80.718 1.00 66.56 363 ALA A C 1
ATOM 2494 O O . ALA A 1 363 ? -46.868 -22.985 80.530 1.00 66.56 363 ALA A O 1
ATOM 2495 N N . GLY A 1 364 ? -46.303 -20.812 80.503 1.00 70.69 364 GLY A N 1
ATOM 2496 C CA . GLY A 1 364 ? -47.582 -20.288 79.999 1.00 70.69 364 GLY A CA 1
ATOM 2497 C C . GLY A 1 364 ? -47.557 -19.791 78.548 1.00 70.69 364 GLY A C 1
ATOM 2498 O O . GLY A 1 364 ? -48.562 -19.252 78.083 1.00 70.69 364 GLY A O 1
ATOM 2499 N N . VAL A 1 365 ? -46.428 -19.943 77.842 1.00 80.25 365 VAL A N 1
ATOM 2500 C CA . VAL A 1 365 ? -46.243 -19.447 76.471 1.00 80.25 365 VAL A CA 1
ATOM 2501 C C . VAL A 1 365 ? -46.026 -20.623 75.525 1.00 80.25 365 VAL A C 1
ATOM 2503 O O . VAL A 1 365 ? -45.093 -21.401 75.695 1.00 80.25 365 VAL A O 1
ATOM 2506 N N . THR A 1 366 ? -46.884 -20.761 74.511 1.00 79.88 366 THR A N 1
ATOM 2507 C CA . THR A 1 366 ? -46.745 -21.789 73.465 1.00 79.88 366 THR A CA 1
ATOM 2508 C C . THR A 1 366 ? -46.721 -21.133 72.087 1.00 79.88 366 THR A C 1
ATOM 2510 O O . THR A 1 366 ? -47.668 -20.444 71.711 1.00 79.88 366 THR A O 1
ATOM 2513 N N . ALA A 1 367 ? -45.654 -21.359 71.316 1.00 83.75 367 ALA A N 1
ATOM 2514 C CA . ALA A 1 367 ? -45.563 -20.955 69.912 1.00 83.75 367 ALA A CA 1
ATOM 2515 C C . ALA A 1 367 ? -45.847 -22.159 68.996 1.00 83.75 367 ALA A C 1
ATOM 2517 O O . ALA A 1 367 ? -45.266 -23.228 69.179 1.00 83.75 367 ALA A O 1
ATOM 2518 N N . SER A 1 368 ? -46.736 -22.009 68.011 1.00 78.62 368 SER A N 1
ATOM 2519 C CA . SER A 1 368 ? -47.135 -23.088 67.093 1.00 78.62 368 SER A CA 1
ATOM 2520 C C . SER A 1 368 ? -47.425 -22.588 65.666 1.00 78.62 368 SER A C 1
ATOM 2522 O O . SER A 1 368 ? -47.573 -21.388 65.433 1.00 78.62 368 SER A O 1
ATOM 2524 N N . GLY A 1 369 ? -47.481 -23.506 64.689 1.00 73.44 369 GLY A N 1
ATOM 2525 C CA . GLY A 1 369 ? -47.933 -23.237 63.312 1.00 73.44 369 GLY A CA 1
ATOM 2526 C C . GLY A 1 369 ? -47.006 -23.752 62.198 1.00 73.44 369 GLY A C 1
ATOM 2527 O O . GLY A 1 369 ? -45.777 -23.680 62.291 1.00 73.44 369 GLY A O 1
ATOM 2528 N N . THR A 1 370 ? -47.593 -24.219 61.092 1.00 63.09 370 THR A N 1
ATOM 2529 C CA . THR A 1 370 ? -46.911 -24.602 59.837 1.00 63.09 370 THR A CA 1
ATOM 2530 C C . THR A 1 370 ? -47.260 -23.617 58.708 1.00 63.09 370 THR A C 1
ATOM 2532 O O . THR A 1 370 ? -48.301 -22.970 58.739 1.00 63.09 370 THR A O 1
ATOM 2535 N N . GLY A 1 371 ? -46.366 -23.441 57.725 1.00 65.38 371 GLY A N 1
ATOM 2536 C CA . GLY A 1 371 ? -46.517 -22.418 56.676 1.00 65.38 371 GLY A CA 1
ATOM 2537 C C . GLY A 1 371 ? -46.144 -20.996 57.130 1.00 65.38 371 GLY A C 1
ATOM 2538 O O . GLY A 1 371 ? -45.384 -20.831 58.089 1.00 65.38 371 GLY A O 1
ATOM 2539 N N . ALA A 1 372 ? -46.655 -19.984 56.420 1.00 65.00 372 ALA A N 1
ATOM 2540 C CA . ALA A 1 372 ? -46.282 -18.570 56.574 1.00 65.00 372 ALA A CA 1
ATOM 2541 C C . ALA A 1 372 ? -46.843 -17.877 57.834 1.00 65.00 372 ALA A C 1
ATOM 2543 O O . ALA A 1 372 ? -46.370 -16.804 58.195 1.00 65.00 372 ALA A O 1
ATOM 2544 N N . VAL A 1 373 ? -47.822 -18.478 58.519 1.00 63.47 373 VAL A N 1
ATOM 2545 C CA . VAL A 1 373 ? -48.414 -17.933 59.753 1.00 63.47 373 VAL A CA 1
ATOM 2546 C C . VAL A 1 373 ? -47.881 -18.699 60.964 1.00 63.47 373 VAL A C 1
ATOM 2548 O O . VAL A 1 373 ? -47.828 -19.931 60.953 1.00 63.47 373 VAL A O 1
ATOM 2551 N N . LYS A 1 374 ? -47.492 -17.967 62.012 1.00 78.12 374 LYS A N 1
ATOM 2552 C CA . LYS A 1 374 ? -47.107 -18.496 63.329 1.00 78.12 374 LYS A CA 1
ATOM 2553 C C . LYS A 1 374 ? -48.011 -17.879 64.391 1.00 78.12 374 LYS A C 1
ATOM 2555 O O . LYS A 1 374 ? -48.256 -16.676 64.356 1.00 78.12 374 LYS A O 1
ATOM 2560 N N . THR A 1 375 ? -48.491 -18.691 65.325 1.00 77.38 375 THR A N 1
ATOM 2561 C CA . THR A 1 375 ? -49.350 -18.262 66.433 1.00 77.38 375 THR A CA 1
ATOM 2562 C C . THR A 1 375 ? -48.584 -18.397 67.738 1.00 77.38 375 THR A C 1
ATOM 2564 O O . THR A 1 375 ? -48.057 -19.467 68.042 1.00 77.38 375 THR A O 1
ATOM 2567 N N . VAL A 1 376 ? -48.541 -17.318 68.516 1.00 84.38 376 VAL A N 1
ATOM 2568 C CA . VAL A 1 376 ? -48.031 -17.326 69.890 1.00 84.38 376 VAL A CA 1
ATOM 2569 C C . VAL A 1 376 ? -49.221 -17.170 70.820 1.00 84.38 376 VAL A C 1
ATOM 2571 O O . VAL A 1 376 ? -49.931 -16.169 70.763 1.00 84.38 376 VAL A O 1
ATOM 2574 N N . THR A 1 377 ? -49.448 -18.174 71.656 1.00 79.25 377 THR A N 1
ATOM 2575 C CA . THR A 1 377 ? -50.498 -18.161 72.671 1.00 79.25 377 THR A CA 1
ATOM 2576 C C . THR A 1 377 ? -49.869 -17.861 74.026 1.00 79.25 377 THR A C 1
ATOM 2578 O O . THR A 1 377 ? -48.984 -18.594 74.474 1.00 79.25 377 THR A O 1
ATOM 2581 N N . VAL A 1 378 ? -50.335 -16.787 74.669 1.00 78.19 378 VAL A N 1
ATOM 2582 C CA . VAL A 1 378 ? -49.998 -16.414 76.049 1.00 78.19 378 VAL A CA 1
ATOM 2583 C C . VAL A 1 378 ? -51.268 -16.567 76.879 1.00 78.19 378 VAL A C 1
ATOM 2585 O O . VAL A 1 378 ? -52.200 -15.777 76.739 1.00 78.19 378 VAL A O 1
ATOM 2588 N N . ASN A 1 379 ? -51.336 -17.609 77.706 1.00 71.31 379 ASN A N 1
ATOM 2589 C CA . ASN A 1 379 ? -52.500 -17.829 78.564 1.00 71.31 379 ASN A CA 1
ATOM 2590 C C . ASN A 1 379 ? -52.390 -16.968 79.833 1.00 71.31 379 ASN A C 1
ATOM 2592 O O . ASN A 1 379 ? -51.354 -16.979 80.496 1.00 71.31 379 ASN A O 1
ATOM 2596 N N . ALA A 1 380 ? -53.461 -16.258 80.203 1.00 59.97 380 ALA A N 1
ATOM 2597 C CA . ALA A 1 380 ? -53.542 -15.550 81.481 1.00 59.97 380 ALA A CA 1
ATOM 2598 C C . ALA A 1 380 ? -53.694 -16.558 82.644 1.00 59.97 380 ALA A C 1
ATOM 2600 O O . ALA A 1 380 ? -54.656 -17.324 82.673 1.00 59.97 380 ALA A O 1
ATOM 2601 N N . GLY A 1 381 ? -52.752 -16.580 83.595 1.00 59.50 381 GLY A N 1
ATOM 2602 C CA . GLY A 1 381 ? -52.926 -17.238 84.906 1.00 59.50 381 GLY A CA 1
ATOM 2603 C C . GLY A 1 381 ? -53.683 -16.291 85.846 1.00 59.50 381 GLY A C 1
ATOM 2604 O O . GLY A 1 381 ? -53.461 -15.091 85.770 1.00 59.50 381 GLY A O 1
ATOM 2605 N N . VAL A 1 382 ? -54.608 -16.691 86.724 1.00 57.28 382 VAL A N 1
ATOM 2606 C CA . VAL A 1 382 ? -54.607 -17.793 87.707 1.00 57.28 382 VAL A CA 1
ATOM 2607 C C . VAL A 1 382 ? -56.029 -17.968 88.301 1.00 57.28 382 VAL A C 1
ATOM 2609 O O . VAL A 1 382 ? -56.829 -17.039 88.239 1.00 57.28 382 VAL A O 1
ATOM 2612 N N . SER A 1 383 ? -56.363 -19.126 88.899 1.00 57.78 383 SER A N 1
ATOM 2613 C CA . SER A 1 383 ? -57.744 -19.504 89.297 1.00 57.78 383 SER A CA 1
ATOM 2614 C C . SER A 1 383 ? -57.990 -19.743 90.801 1.00 57.78 383 SER A C 1
ATOM 2616 O O . SER A 1 383 ? -59.008 -20.330 91.165 1.00 57.78 383 SER A O 1
ATOM 2618 N N . THR A 1 384 ? -57.090 -19.324 91.701 1.00 62.81 384 THR A N 1
ATOM 2619 C CA . THR A 1 384 ? -57.291 -19.479 93.159 1.00 62.81 384 THR A CA 1
ATOM 2620 C C . THR A 1 384 ? -56.755 -18.294 93.948 1.00 62.81 384 THR A C 1
ATOM 2622 O O . THR A 1 384 ? -55.683 -17.785 93.633 1.00 62.81 384 THR A O 1
ATOM 2625 N N . LEU A 1 385 ? -57.440 -17.946 95.040 1.00 61.38 385 LEU A N 1
ATOM 2626 C CA . LEU A 1 385 ? -57.081 -16.848 95.947 1.00 61.38 385 LEU A CA 1
ATOM 2627 C C . LEU A 1 385 ? -55.663 -16.987 96.549 1.00 61.38 385 LEU A C 1
ATOM 2629 O O . LEU A 1 385 ? -55.012 -15.989 96.822 1.00 61.38 385 LEU A O 1
ATOM 2633 N N . ALA A 1 386 ? -55.149 -18.218 96.674 1.00 55.25 386 ALA A N 1
ATOM 2634 C CA . ALA A 1 386 ? -53.796 -18.517 97.160 1.00 55.25 386 ALA A CA 1
ATOM 2635 C C . ALA A 1 386 ? -52.662 -18.137 96.186 1.00 55.25 386 ALA A C 1
ATOM 2637 O O . ALA A 1 386 ? -51.498 -18.140 96.573 1.00 55.25 386 ALA A O 1
ATOM 2638 N N . ALA A 1 387 ? -52.981 -17.848 94.922 1.00 59.44 387 ALA A N 1
ATOM 2639 C CA . ALA A 1 387 ? -51.992 -17.506 93.900 1.00 59.44 387 ALA A CA 1
ATOM 2640 C C . ALA A 1 387 ? -51.734 -15.991 93.794 1.00 59.44 387 ALA A C 1
ATOM 2642 O O . ALA A 1 387 ? -50.920 -15.570 92.974 1.00 59.44 387 ALA A O 1
ATOM 2643 N N . LEU A 1 388 ? -52.422 -15.174 94.602 1.00 63.91 388 LEU A N 1
ATOM 2644 C CA . LEU A 1 388 ? -52.193 -13.735 94.685 1.00 63.91 388 LEU A CA 1
ATOM 2645 C C . LEU A 1 388 ? -50.952 -13.474 95.547 1.00 63.91 388 LEU A C 1
ATOM 2647 O O . LEU A 1 388 ? -50.918 -13.814 96.725 1.00 63.91 388 LEU A O 1
ATOM 2651 N N . THR A 1 389 ? -49.917 -12.881 94.958 1.00 54.75 389 THR A N 1
ATOM 2652 C CA . THR A 1 389 ? -48.626 -12.637 95.625 1.00 54.75 389 THR A CA 1
ATOM 2653 C C . THR A 1 389 ? -48.592 -11.361 96.472 1.00 54.75 389 THR A C 1
ATOM 2655 O O . THR A 1 389 ? -47.582 -11.105 97.119 1.00 54.75 389 THR A O 1
ATOM 2658 N N . ASP A 1 390 ? -49.671 -10.574 96.481 1.00 53.56 390 ASP A N 1
ATOM 2659 C CA . ASP A 1 390 ? -49.742 -9.243 97.109 1.00 53.56 390 ASP A CA 1
ATOM 2660 C C . ASP A 1 390 ? -50.696 -9.188 98.326 1.00 53.56 390 ASP A C 1
ATOM 2662 O O . ASP A 1 390 ? -51.200 -8.139 98.714 1.00 53.56 390 ASP A O 1
ATOM 2666 N N . THR A 1 391 ? -51.019 -10.331 98.947 1.00 56.09 391 THR A N 1
ATOM 2667 C CA . THR A 1 391 ? -51.885 -10.369 100.144 1.00 56.09 391 THR A CA 1
ATOM 2668 C C . THR A 1 391 ? -51.449 -11.480 101.104 1.00 56.09 391 THR A C 1
ATOM 2670 O O . THR A 1 391 ? -51.350 -12.643 100.722 1.00 56.09 391 THR A O 1
ATOM 2673 N N . ALA A 1 392 ? -51.187 -11.153 102.375 1.00 56.16 392 ALA A N 1
ATOM 2674 C CA . ALA A 1 392 ? -50.721 -12.114 103.379 1.00 56.16 392 ALA A CA 1
ATOM 2675 C C . ALA A 1 392 ? -51.890 -12.761 104.152 1.00 56.16 392 ALA A C 1
ATOM 2677 O O . ALA A 1 392 ? -52.143 -12.424 105.305 1.00 56.16 392 ALA A O 1
ATOM 2678 N N . ILE A 1 393 ? -52.596 -13.716 103.538 1.00 61.19 393 ILE A N 1
ATOM 2679 C CA . ILE A 1 393 ? -53.556 -14.591 104.241 1.00 61.19 393 ILE A CA 1
ATOM 2680 C C . ILE A 1 393 ? -52.975 -16.006 104.275 1.00 61.19 393 ILE A C 1
ATOM 2682 O O . ILE A 1 393 ? -53.191 -16.810 103.375 1.00 61.19 393 ILE A O 1
ATOM 2686 N N . THR A 1 394 ? -52.188 -16.314 105.305 1.00 54.31 394 THR A N 1
ATOM 2687 C CA . THR A 1 394 ? -51.381 -17.546 105.349 1.00 54.31 394 THR A CA 1
ATOM 2688 C C . THR A 1 394 ? -52.087 -18.759 105.968 1.00 54.31 394 THR A C 1
ATOM 2690 O O . THR A 1 394 ? -51.512 -19.844 105.947 1.00 54.31 394 THR A O 1
ATOM 2693 N N . SER A 1 395 ? -53.310 -18.633 106.518 1.00 55.59 395 SER A N 1
ATOM 2694 C CA . SER A 1 395 ? -53.995 -19.767 107.186 1.00 55.59 395 SER A CA 1
ATOM 2695 C C . SER A 1 395 ? -55.505 -19.584 107.472 1.00 55.59 395 SER A C 1
ATOM 2697 O O . SER A 1 395 ? -55.939 -19.584 108.622 1.00 55.59 395 SER A O 1
ATOM 2699 N N . ALA A 1 396 ? -56.360 -19.462 106.450 1.00 57.69 396 ALA A N 1
ATOM 2700 C CA . ALA A 1 396 ? -57.815 -19.525 106.674 1.00 57.69 396 ALA A CA 1
ATOM 2701 C C . ALA A 1 396 ? -58.285 -20.975 106.957 1.00 57.69 396 ALA A C 1
ATOM 2703 O O . ALA A 1 396 ? -57.944 -21.885 106.202 1.00 57.69 396 ALA A O 1
ATOM 2704 N N . ALA A 1 397 ? -59.077 -21.190 108.019 1.00 54.47 397 ALA A N 1
ATOM 2705 C CA . ALA A 1 397 ? -59.660 -22.489 108.394 1.00 54.47 397 ALA A CA 1
ATOM 2706 C C . ALA A 1 397 ? -61.195 -22.513 108.219 1.00 54.47 397 ALA A C 1
ATOM 2708 O O . ALA A 1 397 ? -61.839 -21.469 108.098 1.00 54.47 397 ALA A O 1
ATOM 2709 N N . ALA A 1 398 ? -61.791 -23.712 108.201 1.00 44.66 398 ALA A N 1
ATOM 2710 C CA . ALA A 1 398 ? -63.238 -23.886 108.058 1.00 44.66 398 ALA A CA 1
ATOM 2711 C C . ALA A 1 398 ? -64.002 -23.262 109.242 1.00 44.66 398 ALA A C 1
ATOM 2713 O O . ALA A 1 398 ? -63.712 -23.563 110.396 1.00 44.66 398 ALA A O 1
ATOM 2714 N N . GLY A 1 399 ? -64.989 -22.414 108.939 1.00 54.72 399 GLY A N 1
ATOM 2715 C CA . GLY A 1 399 ? -65.769 -21.661 109.930 1.00 54.72 399 GLY A CA 1
ATOM 2716 C C . GLY A 1 399 ? -65.328 -20.204 110.111 1.00 54.72 399 GLY A C 1
ATOM 2717 O O . GLY A 1 399 ? -66.045 -19.435 110.747 1.00 54.72 399 GLY A O 1
ATOM 2718 N N . ASN A 1 400 ? -64.204 -19.793 109.514 1.00 58.78 400 ASN A N 1
ATOM 2719 C CA . ASN A 1 400 ? -63.790 -18.392 109.499 1.00 58.78 400 ASN A CA 1
ATOM 2720 C C . ASN A 1 400 ? -64.651 -17.592 108.504 1.00 58.78 400 ASN A C 1
ATOM 2722 O O . ASN A 1 400 ? -64.920 -18.057 107.397 1.00 58.78 400 ASN A O 1
ATOM 2726 N N . ILE A 1 401 ? -65.049 -16.373 108.876 1.00 65.38 401 ILE A N 1
ATOM 2727 C CA . ILE A 1 401 ? -65.796 -15.453 108.006 1.00 65.38 401 ILE A CA 1
ATOM 2728 C C . ILE A 1 401 ? -64.844 -14.353 107.536 1.00 65.38 401 ILE A C 1
ATOM 2730 O O . ILE A 1 401 ? -64.281 -13.633 108.358 1.00 65.38 401 ILE A O 1
ATOM 2734 N N . LEU A 1 402 ? -64.682 -14.221 106.217 1.00 64.19 402 LEU A N 1
ATOM 2735 C CA . LEU A 1 402 ? -64.044 -13.063 105.590 1.00 64.19 402 LEU A CA 1
ATOM 2736 C C . LEU A 1 402 ? -65.142 -12.082 105.172 1.00 64.19 402 LEU A C 1
ATOM 2738 O O . LEU A 1 402 ? -66.116 -12.478 104.532 1.00 64.19 402 LEU A O 1
ATOM 2742 N N . LEU A 1 403 ? -64.995 -10.811 105.538 1.00 63.06 403 LEU A N 1
ATOM 2743 C CA . LEU A 1 403 ? -65.965 -9.764 105.223 1.00 63.06 403 LEU A CA 1
ATOM 2744 C C . LEU A 1 403 ? -65.445 -8.945 104.039 1.00 63.06 403 LEU A C 1
ATOM 2746 O O . LEU A 1 403 ? -64.387 -8.333 104.142 1.00 63.06 403 LEU A O 1
ATOM 2750 N N . HIS A 1 404 ? -66.175 -8.955 102.921 1.00 58.34 404 HIS A N 1
ATOM 2751 C CA . HIS A 1 404 ? -65.897 -8.084 101.780 1.00 58.34 404 HIS A CA 1
ATOM 2752 C C . HIS A 1 404 ? -66.662 -6.770 101.965 1.00 58.34 404 HIS A C 1
ATOM 2754 O O . HIS A 1 404 ? -67.867 -6.784 102.216 1.00 58.34 404 HIS A O 1
ATOM 2760 N N . ASP A 1 405 ? -65.981 -5.633 101.848 1.00 55.41 405 ASP A N 1
ATOM 2761 C CA . ASP A 1 405 ? -66.618 -4.316 101.985 1.00 55.41 405 ASP A CA 1
ATOM 2762 C C . ASP A 1 405 ? -66.979 -3.671 100.636 1.00 55.41 405 ASP A C 1
ATOM 2764 O O . ASP A 1 405 ? -67.584 -2.601 100.599 1.00 55.41 405 ASP A O 1
ATOM 2768 N N . GLY A 1 406 ? -66.669 -4.357 99.529 1.00 54.97 406 GLY A N 1
ATOM 2769 C CA . GLY A 1 406 ? -66.940 -3.893 98.169 1.00 54.97 406 GLY A CA 1
ATOM 2770 C C . GLY A 1 406 ? -65.791 -3.117 97.519 1.00 54.97 406 GLY A C 1
ATOM 2771 O O . GLY A 1 406 ? -65.967 -2.654 96.396 1.00 54.97 406 GLY A O 1
ATOM 2772 N N . SER A 1 407 ? -64.635 -2.991 98.177 1.00 54.31 407 SER A N 1
ATOM 2773 C CA . SER A 1 407 ? -63.370 -2.613 97.538 1.00 54.31 407 SER A CA 1
ATOM 2774 C C . SER A 1 407 ? -62.560 -3.851 97.125 1.00 54.31 407 SER A C 1
ATOM 2776 O O . SER A 1 407 ? -62.839 -4.965 97.571 1.00 54.31 407 SER A O 1
ATOM 2778 N N . ASP A 1 408 ? -61.534 -3.666 96.290 1.00 56.31 408 ASP A N 1
ATOM 2779 C CA . ASP A 1 408 ? -60.655 -4.749 95.813 1.00 56.31 408 ASP A CA 1
ATOM 2780 C C . ASP A 1 408 ? -59.718 -5.310 96.916 1.00 56.31 408 ASP A C 1
ATOM 2782 O O . ASP A 1 408 ? -58.706 -5.942 96.618 1.00 56.31 408 ASP A O 1
ATOM 2786 N N . SER A 1 409 ? -60.023 -5.078 98.202 1.00 56.53 409 SER A N 1
ATOM 2787 C CA . SER A 1 409 ? -59.208 -5.483 99.351 1.00 56.53 409 SER A CA 1
ATOM 2788 C C . SER A 1 409 ? -60.059 -5.896 100.561 1.00 56.53 409 SER A C 1
ATOM 2790 O O . SER A 1 409 ? -61.136 -5.359 100.804 1.00 56.53 409 SER A O 1
ATOM 2792 N N . PHE A 1 410 ? -59.562 -6.849 101.355 1.00 61.28 410 PHE A N 1
ATOM 2793 C CA . PHE A 1 410 ? -60.160 -7.258 102.631 1.00 61.28 410 PHE A CA 1
ATOM 2794 C C . PHE A 1 410 ? -59.496 -6.472 103.788 1.00 61.28 410 PHE A C 1
ATOM 2796 O O . PHE A 1 410 ? -58.479 -6.920 104.318 1.00 61.28 410 PHE A O 1
ATOM 2803 N N . ASP A 1 411 ? -60.028 -5.298 104.171 1.00 55.38 411 ASP A N 1
ATOM 2804 C CA . ASP A 1 411 ? -59.519 -4.475 105.298 1.00 55.38 411 ASP A CA 1
ATOM 2805 C C . ASP A 1 411 ? -60.175 -4.825 106.661 1.00 55.38 411 ASP A C 1
ATOM 2807 O O . ASP A 1 411 ? -61.279 -5.364 106.747 1.00 55.38 411 ASP A O 1
ATOM 2811 N N . ASN A 1 412 ? -59.491 -4.499 107.761 1.00 54.06 412 ASN A N 1
ATOM 2812 C CA . ASN A 1 412 ? -59.815 -4.872 109.139 1.00 54.06 412 ASN A CA 1
ATOM 2813 C C . ASN A 1 412 ? -60.743 -3.822 109.809 1.00 54.06 412 ASN A C 1
ATOM 2815 O O . ASN A 1 412 ? -60.278 -2.778 110.275 1.00 54.06 412 ASN A O 1
ATOM 2819 N N . LYS A 1 413 ? -62.062 -4.072 109.904 1.00 56.97 413 LYS A N 1
ATOM 2820 C CA . LYS A 1 413 ? -63.027 -3.212 110.646 1.00 56.97 413 LYS A CA 1
ATOM 2821 C C . LYS A 1 413 ? -63.656 -3.931 111.861 1.00 56.97 413 LYS A C 1
ATOM 2823 O O . LYS A 1 413 ? -63.772 -5.149 111.881 1.00 56.97 413 LYS A O 1
ATOM 2828 N N . VAL A 1 414 ? -64.054 -3.168 112.892 1.00 57.44 414 VAL A N 1
ATOM 2829 C CA . VAL A 1 414 ? -64.497 -3.640 114.236 1.00 57.44 414 VAL A CA 1
ATOM 2830 C C . VAL A 1 414 ? -66.011 -3.970 114.316 1.00 57.44 414 VAL A C 1
ATOM 2832 O O . VAL A 1 414 ? -66.814 -3.245 113.736 1.00 57.44 414 VAL A O 1
ATOM 2835 N N . VAL A 1 415 ? -66.417 -4.992 115.101 1.00 65.62 415 VAL A N 1
ATOM 2836 C CA . VAL A 1 415 ? -67.818 -5.476 115.316 1.00 65.62 415 VAL A CA 1
ATOM 2837 C C . VAL A 1 415 ? -68.377 -5.116 116.729 1.00 65.62 415 VAL A C 1
ATOM 2839 O O . VAL A 1 415 ? -67.608 -5.097 117.693 1.00 65.62 415 VAL A O 1
ATOM 2842 N N . LYS A 1 416 ? -69.698 -4.845 116.894 1.00 60.12 416 LYS A N 1
ATOM 2843 C CA . LYS A 1 416 ? -70.368 -4.398 118.163 1.00 60.12 416 LYS A CA 1
ATOM 2844 C C . LYS A 1 416 ? -71.717 -5.106 118.495 1.00 60.12 416 LYS A C 1
ATOM 2846 O O . LYS A 1 416 ? -72.396 -5.530 117.566 1.00 60.12 416 LYS A O 1
ATOM 2851 N N . SER A 1 417 ? -72.135 -5.162 119.783 1.00 62.28 417 SER A N 1
ATOM 2852 C CA . SER A 1 417 ? -73.486 -5.574 120.283 1.00 62.28 417 SER A CA 1
ATOM 2853 C C . SER A 1 417 ? -74.009 -4.628 121.386 1.00 62.28 417 SER A C 1
ATOM 2855 O O . SER A 1 417 ? -73.281 -4.379 122.343 1.00 62.28 417 SER A O 1
ATOM 2857 N N . ASN A 1 418 ? -75.237 -4.090 121.255 1.00 57.00 418 ASN A N 1
ATOM 2858 C CA . ASN A 1 418 ? -75.829 -3.047 122.128 1.00 57.00 418 ASN A CA 1
ATOM 2859 C C . ASN A 1 418 ? -74.818 -1.952 122.545 1.00 57.00 418 ASN A C 1
ATOM 2861 O O . ASN A 1 418 ? -74.657 -1.648 123.723 1.00 57.00 418 ASN A O 1
ATOM 2865 N N . ASP A 1 419 ? -74.102 -1.403 121.555 1.00 58.09 419 ASP A N 1
ATOM 2866 C CA . ASP A 1 419 ? -73.044 -0.382 121.681 1.00 58.09 419 ASP A CA 1
ATOM 2867 C C . ASP A 1 419 ? -71.771 -0.759 122.459 1.00 58.09 419 ASP A C 1
ATOM 2869 O O . ASP A 1 419 ? -70.884 0.074 122.658 1.00 58.09 419 ASP A O 1
ATOM 2873 N N . ILE A 1 420 ? -71.585 -2.039 122.775 1.00 56.97 420 ILE A N 1
ATOM 2874 C CA . ILE A 1 420 ? -70.348 -2.563 123.359 1.00 56.97 420 ILE A CA 1
ATOM 2875 C C . ILE A 1 420 ? -69.474 -3.173 122.246 1.00 56.97 420 ILE A C 1
ATOM 2877 O O . ILE A 1 420 ? -69.923 -4.031 121.480 1.00 56.97 420 ILE A O 1
ATOM 2881 N N . THR A 1 421 ? -68.217 -2.718 122.128 1.00 57.41 421 THR A N 1
ATOM 2882 C CA . THR A 1 421 ? -67.222 -3.264 121.182 1.00 57.41 421 THR A CA 1
ATOM 2883 C C . THR A 1 421 ? -66.808 -4.673 121.584 1.00 57.41 421 THR A C 1
ATOM 2885 O O . THR A 1 421 ? -66.353 -4.906 122.701 1.00 57.41 421 THR A O 1
ATOM 2888 N N . LEU A 1 422 ? -66.906 -5.604 120.638 1.00 60.84 422 LEU A N 1
ATOM 2889 C CA . LEU A 1 422 ? -66.644 -7.020 120.853 1.00 60.84 422 LEU A CA 1
ATOM 2890 C C . LEU A 1 422 ? -65.179 -7.360 120.529 1.00 60.84 422 LEU A C 1
ATOM 2892 O O . LEU A 1 422 ? -64.893 -8.013 119.529 1.00 60.84 422 LEU A O 1
ATOM 2896 N N . ALA A 1 423 ? -64.240 -6.898 121.359 1.00 54.69 423 ALA A N 1
ATOM 2897 C CA . ALA A 1 423 ? -62.812 -7.197 121.211 1.00 54.69 423 ALA A CA 1
ATOM 2898 C C . ALA A 1 423 ? -62.422 -8.442 122.029 1.00 54.69 423 ALA A C 1
ATOM 2900 O O . ALA A 1 423 ? -62.285 -8.369 123.248 1.00 54.69 423 ALA A O 1
ATOM 2901 N N . HIS A 1 424 ? -62.222 -9.585 121.366 1.00 54.09 424 HIS A N 1
ATOM 2902 C CA . HIS A 1 424 ? -61.846 -10.844 122.023 1.00 54.09 424 HIS A CA 1
ATOM 2903 C C . HIS A 1 424 ? -60.713 -11.527 121.253 1.00 54.09 424 HIS A C 1
ATOM 2905 O O . HIS A 1 424 ? -60.788 -11.653 120.036 1.00 54.09 424 HIS A O 1
ATOM 2911 N N . THR A 1 425 ? -59.686 -12.009 121.954 1.00 50.84 425 THR A N 1
ATOM 2912 C CA . THR A 1 425 ? -58.506 -12.673 121.362 1.00 50.84 425 THR A CA 1
ATOM 2913 C C . THR A 1 425 ? -58.547 -14.203 121.441 1.00 50.84 425 THR A C 1
ATOM 2915 O O . THR A 1 425 ? -57.597 -14.848 121.007 1.00 50.84 425 THR A O 1
ATOM 2918 N N . ALA A 1 426 ? -59.619 -14.796 121.986 1.00 53.34 426 ALA A N 1
ATOM 2919 C CA . ALA A 1 426 ? -59.727 -16.253 122.138 1.00 53.34 426 ALA A CA 1
ATOM 2920 C C . ALA A 1 426 ? -61.111 -16.839 121.774 1.00 53.34 426 ALA A C 1
ATOM 2922 O O . ALA A 1 426 ? -61.153 -17.768 120.976 1.00 53.34 426 ALA A O 1
ATOM 2923 N N . ALA A 1 427 ? -62.234 -16.320 122.303 1.00 51.88 427 ALA A N 1
ATOM 2924 C CA . ALA A 1 427 ? -63.613 -16.680 121.903 1.00 51.88 427 ALA A CA 1
ATOM 2925 C C . ALA A 1 427 ? -64.654 -15.723 122.536 1.00 51.88 427 ALA A C 1
ATOM 2927 O O . ALA A 1 427 ? -64.394 -15.175 123.606 1.00 51.88 427 ALA A O 1
ATOM 2928 N N . LEU A 1 428 ? -65.833 -15.547 121.917 1.00 54.62 428 LEU A N 1
ATOM 2929 C CA . LEU A 1 428 ? -66.957 -14.736 122.429 1.00 54.62 428 LEU A CA 1
ATOM 2930 C C . LEU A 1 428 ? -68.159 -15.627 122.795 1.00 54.62 428 LEU A C 1
ATOM 2932 O O . LEU A 1 428 ? -68.711 -16.285 121.916 1.00 54.62 428 LEU A O 1
ATOM 2936 N N . ALA A 1 429 ? -68.588 -15.629 124.065 1.00 53.44 429 ALA A N 1
ATOM 2937 C CA . ALA A 1 429 ? -69.749 -16.389 124.551 1.00 53.44 429 ALA A CA 1
ATOM 2938 C C . ALA A 1 429 ? -70.886 -15.463 125.035 1.00 53.44 429 ALA A C 1
ATOM 2940 O O . ALA A 1 429 ? -70.634 -14.514 125.772 1.00 53.44 429 ALA A O 1
ATOM 2941 N N . ILE A 1 430 ? -72.137 -15.760 124.658 1.00 56.28 430 ILE A N 1
ATOM 2942 C CA . ILE A 1 430 ? -73.356 -15.022 125.049 1.00 56.28 430 ILE A CA 1
ATOM 2943 C C . ILE A 1 430 ? -74.320 -16.023 125.725 1.00 56.28 430 ILE A C 1
ATOM 2945 O O . ILE A 1 430 ? -74.820 -16.909 125.032 1.00 56.28 430 ILE A O 1
ATOM 2949 N N . PRO A 1 431 ? -74.574 -15.966 127.048 1.00 54.53 431 PRO A N 1
ATOM 2950 C CA . PRO A 1 431 ? -75.469 -16.923 127.709 1.00 54.53 431 PRO A CA 1
ATOM 2951 C C . PRO A 1 431 ? -76.960 -16.600 127.477 1.00 54.53 431 PRO A C 1
ATOM 2953 O O . PRO A 1 431 ? -77.354 -15.438 127.433 1.00 54.53 431 PRO A O 1
ATOM 2956 N N . MET A 1 432 ? -77.801 -17.638 127.359 1.00 49.91 432 MET A N 1
ATOM 2957 C CA . MET A 1 432 ? -79.239 -17.551 127.046 1.00 49.91 432 MET A CA 1
ATOM 2958 C C . MET A 1 432 ? -80.091 -18.179 128.172 1.00 49.91 432 MET A C 1
ATOM 2960 O O . MET A 1 432 ? -79.851 -19.331 128.522 1.00 49.91 432 MET A O 1
ATOM 2964 N N . GLY A 1 433 ? -81.112 -17.475 128.698 1.00 59.56 433 GLY A N 1
ATOM 2965 C CA . GLY A 1 433 ? -82.271 -18.119 129.359 1.00 59.56 433 GLY A CA 1
ATOM 2966 C C . GLY A 1 433 ? -82.635 -17.802 130.828 1.00 59.56 433 GLY A C 1
ATOM 2967 O O . GLY A 1 433 ? -83.569 -18.425 131.321 1.00 59.56 433 GLY A O 1
ATOM 2968 N N . GLY A 1 434 ? -81.987 -16.869 131.540 1.00 61.12 434 GLY A N 1
ATOM 2969 C CA . GLY A 1 434 ? -82.397 -16.436 132.897 1.00 61.12 434 GLY A CA 1
ATOM 2970 C C . GLY A 1 434 ? -82.629 -14.923 132.978 1.00 61.12 434 GLY A C 1
ATOM 2971 O O . GLY A 1 434 ? -81.929 -14.175 132.299 1.00 61.12 434 GLY A O 1
ATOM 2972 N N . PHE A 1 435 ? -83.605 -14.466 133.777 1.00 75.38 435 PHE A N 1
ATOM 2973 C CA . PHE A 1 435 ? -83.827 -13.032 134.017 1.00 75.38 435 PHE A CA 1
ATOM 2974 C C . PHE A 1 435 ? -82.998 -12.569 135.221 1.00 75.38 435 PHE A C 1
ATOM 2976 O O . PHE A 1 435 ? -83.110 -13.136 136.313 1.00 75.38 435 PHE A O 1
ATOM 2983 N N . THR A 1 436 ? -82.167 -11.547 135.015 1.00 82.94 436 THR A N 1
ATOM 2984 C CA . THR A 1 436 ? -81.263 -11.015 136.041 1.00 82.94 436 THR A CA 1
ATOM 2985 C C . THR A 1 436 ? -81.820 -9.723 136.622 1.00 82.94 436 THR A C 1
ATOM 2987 O O . THR A 1 436 ? -82.027 -8.749 135.903 1.00 82.94 436 THR A O 1
ATOM 2990 N N . PHE A 1 437 ? -82.015 -9.709 137.936 1.00 86.25 437 PHE A N 1
ATOM 2991 C CA . PHE A 1 437 ? -82.253 -8.512 138.724 1.00 86.25 437 PHE A CA 1
ATOM 2992 C C . PHE A 1 437 ? -80.926 -7.992 139.267 1.00 86.25 437 PHE A C 1
ATOM 2994 O O . PHE A 1 437 ? -80.291 -8.650 140.091 1.00 86.25 437 PHE A O 1
ATOM 3001 N N . GLY A 1 438 ? -80.528 -6.797 138.838 1.00 77.81 438 GLY A N 1
ATOM 3002 C CA . GLY A 1 438 ? -79.422 -6.072 139.446 1.00 77.81 438 GLY A CA 1
ATOM 3003 C C . GLY A 1 438 ? -78.483 -5.377 138.455 1.00 77.81 438 GLY A C 1
ATOM 3004 O O . GLY A 1 438 ? -78.760 -5.348 137.254 1.00 77.81 438 GLY A O 1
ATOM 3005 N N . PRO A 1 439 ? -77.391 -4.782 138.965 1.00 86.06 439 PRO A N 1
ATOM 3006 C CA . PRO A 1 439 ? -76.892 -4.940 140.338 1.00 86.06 439 PRO A CA 1
ATOM 3007 C C . PRO A 1 439 ? -77.840 -4.370 141.410 1.00 86.06 439 PRO A C 1
ATOM 3009 O O . PRO A 1 439 ? -78.490 -3.346 141.200 1.00 86.06 439 PRO A O 1
ATOM 3012 N N . ILE A 1 440 ? -77.946 -5.056 142.551 1.00 92.44 440 ILE A N 1
ATOM 3013 C CA . ILE A 1 440 ? -78.707 -4.617 143.731 1.00 92.44 440 ILE A CA 1
ATOM 3014 C C . ILE A 1 440 ? -77.745 -3.905 144.679 1.00 92.44 440 ILE A C 1
ATOM 3016 O O . ILE A 1 440 ? -76.714 -4.464 145.054 1.00 92.44 440 ILE A O 1
ATOM 3020 N N . SER A 1 441 ? -78.075 -2.677 145.066 1.00 91.12 441 SER A N 1
ATOM 3021 C CA . SER A 1 441 ? -77.312 -1.859 146.013 1.00 91.12 441 SER A CA 1
ATOM 3022 C C . SER A 1 441 ? -78.143 -1.516 147.255 1.00 91.12 441 SER A C 1
ATOM 3024 O O . SER A 1 441 ? -79.313 -1.882 147.353 1.00 91.12 441 SER A O 1
ATOM 3026 N N . ALA A 1 442 ? -77.533 -0.861 148.243 1.00 90.25 442 ALA A N 1
ATOM 3027 C CA . ALA A 1 442 ? -78.204 -0.396 149.457 1.00 90.25 442 ALA A CA 1
ATOM 3028 C C . ALA A 1 442 ? -78.224 1.140 149.500 1.00 90.25 442 ALA A C 1
ATOM 3030 O O . ALA A 1 442 ? -77.199 1.773 149.248 1.00 90.25 442 ALA A O 1
ATOM 3031 N N . ASP A 1 443 ? -79.370 1.729 149.848 1.00 90.31 443 ASP A N 1
ATOM 3032 C CA . ASP A 1 443 ? -79.490 3.148 150.198 1.00 90.31 443 ASP A CA 1
ATOM 3033 C C . ASP A 1 443 ? -79.498 3.295 151.724 1.00 90.31 443 ASP A C 1
ATOM 3035 O O . ASP A 1 443 ? -80.532 3.190 152.400 1.00 90.31 443 ASP A O 1
ATOM 3039 N N . GLY A 1 444 ? -78.288 3.444 152.269 1.00 88.50 444 GLY A N 1
ATOM 3040 C CA . GLY A 1 444 ? -78.048 3.490 153.706 1.00 88.50 444 GLY A CA 1
ATOM 3041 C C . GLY A 1 444 ? -78.646 2.278 154.423 1.00 88.50 444 GLY A C 1
ATOM 3042 O O . GLY A 1 444 ? -78.439 1.136 154.024 1.00 88.50 444 GLY A O 1
ATOM 3043 N N . THR A 1 445 ? -79.397 2.527 155.496 1.00 89.38 445 THR A N 1
ATOM 3044 C CA . THR A 1 445 ? -80.099 1.491 156.276 1.00 89.38 445 THR A CA 1
ATOM 3045 C C . THR A 1 445 ? -81.587 1.391 155.934 1.00 89.38 445 THR A C 1
ATOM 3047 O O . THR A 1 445 ? -82.323 0.707 156.647 1.00 89.38 445 THR A O 1
ATOM 3050 N N . SER A 1 446 ? -82.037 2.123 154.911 1.00 91.50 446 SER A N 1
ATOM 3051 C CA . SER A 1 446 ? -83.458 2.344 154.641 1.00 91.50 446 SER A CA 1
ATOM 3052 C C . SER A 1 446 ? -83.993 1.411 153.567 1.00 91.50 446 SER A C 1
ATOM 3054 O O . SER A 1 446 ? -85.033 0.820 153.809 1.00 91.50 446 SER A O 1
ATOM 3056 N N . HIS A 1 447 ? -83.293 1.239 152.433 1.00 92.44 447 HIS A N 1
ATOM 3057 C CA . HIS A 1 447 ? -83.807 0.449 151.302 1.00 92.44 447 HIS A CA 1
ATOM 3058 C C . HIS A 1 447 ? -82.748 -0.380 150.568 1.00 92.44 447 HIS A C 1
ATOM 3060 O O . HIS A 1 447 ? -81.603 0.053 150.433 1.00 92.44 447 HIS A O 1
ATOM 3066 N N . TYR A 1 448 ? -83.139 -1.525 150.000 1.00 93.50 448 TYR A N 1
ATOM 3067 C CA . TYR A 1 448 ? -82.434 -2.090 148.845 1.00 93.50 448 TYR A CA 1
ATOM 3068 C C . TYR A 1 448 ? -82.826 -1.343 147.569 1.00 93.50 448 TYR A C 1
ATOM 3070 O O . TYR A 1 448 ? -83.974 -0.951 147.402 1.00 93.50 448 TYR A O 1
ATOM 3078 N N . VAL A 1 449 ? -81.893 -1.174 146.634 1.00 92.88 449 VAL A N 1
ATOM 3079 C CA . VAL A 1 449 ? -82.111 -0.483 145.360 1.00 92.88 449 VAL A CA 1
ATOM 3080 C C . VAL A 1 449 ? -81.770 -1.414 144.203 1.00 92.88 449 VAL A C 1
ATOM 3082 O O . VAL A 1 449 ? -80.636 -1.864 144.066 1.00 92.88 449 VAL A O 1
ATOM 3085 N N . PHE A 1 450 ? -82.748 -1.687 143.344 1.00 92.69 450 PHE A N 1
ATOM 3086 C CA . PHE A 1 450 ? -82.585 -2.539 142.167 1.00 92.69 450 PHE A CA 1
ATOM 3087 C C . PHE A 1 450 ? -82.277 -1.672 140.947 1.00 92.69 450 PHE A C 1
ATOM 3089 O O . PHE A 1 450 ? -83.095 -0.822 140.576 1.00 92.69 450 PHE A O 1
ATOM 3096 N N . ALA A 1 451 ? -81.105 -1.868 140.332 1.00 88.12 451 ALA A N 1
ATOM 3097 C CA . ALA A 1 451 ? -80.696 -1.077 139.180 1.00 88.12 451 ALA A CA 1
ATOM 3098 C C . ALA A 1 451 ? -81.582 -1.335 137.956 1.00 88.12 451 ALA A C 1
ATOM 3100 O O . ALA A 1 451 ? -81.936 -2.477 137.667 1.00 88.12 451 ALA A O 1
ATOM 3101 N N . ASN A 1 452 ? -81.917 -0.265 137.233 1.00 83.25 452 ASN A N 1
ATOM 3102 C CA . ASN A 1 452 ? -82.658 -0.309 135.970 1.00 83.25 452 ASN A CA 1
ATOM 3103 C C . ASN A 1 452 ? -83.969 -1.130 136.013 1.00 83.25 452 ASN A C 1
ATOM 3105 O O . ASN A 1 452 ? -84.375 -1.697 135.001 1.00 83.25 452 ASN A O 1
ATOM 3109 N N . TYR A 1 453 ? -84.630 -1.210 137.174 1.00 83.69 453 TYR A N 1
ATOM 3110 C CA . TYR A 1 453 ? -85.804 -2.067 137.389 1.00 83.69 453 TYR A CA 1
ATOM 3111 C C . TYR A 1 453 ? -87.063 -1.577 136.659 1.00 83.69 453 TYR A C 1
ATOM 3113 O O . TYR A 1 453 ? -87.906 -2.369 136.244 1.00 83.69 453 TYR A O 1
ATOM 3121 N N . THR A 1 454 ? -87.222 -0.261 136.513 1.00 80.62 454 THR A N 1
ATOM 3122 C CA . THR A 1 454 ? -88.390 0.308 135.824 1.00 80.62 454 THR A CA 1
ATOM 3123 C C . THR A 1 454 ? -88.264 0.161 134.305 1.00 80.62 454 THR A C 1
ATOM 3125 O O . THR A 1 454 ? -87.163 0.088 133.767 1.00 80.62 454 THR A O 1
ATOM 3128 N N . SER A 1 455 ? -89.383 0.193 133.575 1.00 74.94 455 SER A N 1
ATOM 3129 C CA . SER A 1 455 ? -89.405 0.032 132.108 1.00 74.94 455 SER A CA 1
ATOM 3130 C C . SER A 1 455 ? -88.595 1.081 131.328 1.00 74.94 455 SER A C 1
ATOM 3132 O O . SER A 1 455 ? -88.329 0.883 130.148 1.00 74.94 455 SER A O 1
ATOM 3134 N N . GLY A 1 456 ? -88.215 2.195 131.963 1.00 72.94 456 GLY A N 1
ATOM 3135 C CA . GLY A 1 456 ? -87.328 3.221 131.402 1.00 72.94 456 GLY A CA 1
ATOM 3136 C C . GLY A 1 456 ? -85.851 3.056 131.778 1.00 72.94 456 GLY A C 1
ATOM 3137 O O . GLY A 1 456 ? -85.060 3.947 131.489 1.00 72.94 456 GLY A O 1
ATOM 3138 N N . GLY A 1 457 ? -85.483 1.964 132.455 1.00 75.56 457 GLY A N 1
ATOM 3139 C CA . GLY A 1 457 ? -84.119 1.716 132.911 1.00 75.56 457 GLY A CA 1
ATOM 3140 C C . GLY A 1 457 ? -83.698 2.555 134.120 1.00 75.56 457 GLY A C 1
ATOM 3141 O O . GLY A 1 457 ? -82.511 2.772 134.299 1.00 75.56 457 GLY A O 1
ATOM 3142 N N . ALA A 1 458 ? -84.628 3.033 134.958 1.00 83.56 458 ALA A N 1
ATOM 3143 C CA . ALA A 1 458 ? -84.297 3.709 136.221 1.00 83.56 458 ALA A CA 1
ATOM 3144 C C . ALA A 1 458 ? -84.338 2.752 137.426 1.00 83.56 458 ALA A C 1
ATOM 3146 O O . ALA A 1 458 ? -85.090 1.770 137.424 1.00 83.56 458 ALA A O 1
ATOM 3147 N N . ASN A 1 459 ? -83.557 3.070 138.463 1.00 88.19 459 ASN A N 1
ATOM 3148 C CA . ASN A 1 459 ? -83.425 2.281 139.692 1.00 88.19 459 ASN A CA 1
ATOM 3149 C C . ASN A 1 459 ? -84.680 2.376 140.580 1.00 88.19 459 ASN A C 1
ATOM 3151 O O . ASN A 1 459 ? -85.326 3.422 140.610 1.00 88.19 459 ASN A O 1
ATOM 3155 N N . SER A 1 460 ? -85.000 1.322 141.339 1.00 90.94 460 SER A N 1
ATOM 3156 C CA . SER A 1 460 ? -86.169 1.295 142.238 1.00 90.94 460 SER A CA 1
ATOM 3157 C C . SER A 1 460 ? -85.794 0.901 143.675 1.00 90.94 460 SER A C 1
ATOM 3159 O O . SER A 1 460 ? -85.160 -0.145 143.834 1.00 90.94 460 SER A O 1
ATOM 3161 N N . PRO A 1 461 ? -86.194 1.677 144.707 1.00 91.81 461 PRO A N 1
ATOM 3162 C CA . PRO A 1 461 ? -86.024 1.313 146.114 1.00 91.81 461 PRO A CA 1
ATOM 3163 C C . PRO A 1 461 ? -87.117 0.334 146.573 1.00 91.81 461 PRO A C 1
ATOM 3165 O O . PRO A 1 461 ? -88.287 0.523 146.247 1.00 91.81 461 PRO A O 1
ATOM 3168 N N . ASP A 1 462 ? -86.714 -0.719 147.282 1.00 92.50 462 ASP A N 1
ATOM 3169 C CA . ASP A 1 462 ? -87.511 -1.844 147.788 1.00 92.50 462 ASP A CA 1
ATOM 3170 C C . ASP A 1 462 ? -88.727 -2.248 146.920 1.00 92.50 462 ASP A C 1
ATOM 3172 O O . ASP A 1 462 ? -89.870 -2.250 147.390 1.00 92.50 462 ASP A O 1
ATOM 3176 N N . PRO A 1 463 ? -88.521 -2.592 145.632 1.00 91.44 463 PRO A N 1
ATOM 3177 C CA . PRO A 1 463 ? -89.630 -2.933 144.755 1.00 91.44 463 PRO A CA 1
ATOM 3178 C C . PRO A 1 463 ? -90.358 -4.208 145.196 1.00 91.44 463 PRO A C 1
ATOM 3180 O O . PRO A 1 463 ? -89.756 -5.220 145.546 1.00 91.44 463 PRO A O 1
ATOM 3183 N N . HIS A 1 464 ? -91.683 -4.215 145.049 1.00 88.25 464 HIS A N 1
ATOM 3184 C CA . HIS A 1 464 ? -92.434 -5.466 145.115 1.00 88.25 464 HIS A CA 1
ATOM 3185 C C . HIS A 1 464 ? -92.055 -6.347 143.916 1.00 88.25 464 HIS A C 1
ATOM 3187 O O . HIS A 1 464 ? -92.243 -5.954 142.760 1.00 88.25 464 HIS A O 1
ATOM 3193 N N . LEU A 1 465 ? -91.537 -7.542 144.198 1.00 90.12 465 LEU A N 1
ATOM 3194 C CA . LEU A 1 465 ? -91.162 -8.519 143.183 1.00 90.12 465 LEU A CA 1
ATOM 3195 C C . LEU A 1 465 ? -92.313 -9.487 142.901 1.00 90.12 465 LEU A C 1
ATOM 3197 O O . LEU A 1 465 ? -92.919 -10.039 143.820 1.00 90.12 465 LEU A O 1
ATOM 3201 N N . TYR A 1 466 ? -92.572 -9.728 141.617 1.00 85.81 466 TYR A N 1
ATOM 3202 C CA . TYR A 1 466 ? -93.517 -10.738 141.146 1.00 85.81 466 TYR A CA 1
ATOM 3203 C C . TYR A 1 466 ? -92.738 -11.847 140.455 1.00 85.81 466 TYR A C 1
ATOM 3205 O O . TYR A 1 466 ? -92.148 -11.628 139.398 1.00 85.81 466 TYR A O 1
ATOM 3213 N N . LEU A 1 467 ? -92.719 -13.025 141.068 1.00 88.12 467 LEU A N 1
ATOM 3214 C CA . LEU A 1 467 ? -91.973 -14.179 140.579 1.00 88.12 467 LEU A CA 1
ATOM 3215 C C . LEU A 1 467 ? -92.933 -15.303 140.204 1.00 88.12 467 LEU A C 1
ATOM 3217 O O . LEU A 1 467 ? -94.010 -15.433 140.789 1.00 88.12 467 LEU A O 1
ATOM 3221 N N . LEU A 1 468 ? -92.529 -16.129 139.243 1.00 85.06 468 LEU A N 1
ATOM 3222 C CA . LEU A 1 468 ? -93.253 -17.344 138.886 1.00 85.06 468 LEU A CA 1
ATOM 3223 C C . LEU A 1 468 ? -92.643 -18.558 139.587 1.00 85.06 468 LEU A C 1
ATOM 3225 O O . LEU A 1 468 ? -91.417 -18.665 139.673 1.00 85.06 468 LEU A O 1
ATOM 3229 N N . SER A 1 469 ? -93.488 -19.475 140.068 1.00 84.88 469 SER A N 1
ATOM 3230 C CA . SER A 1 469 ? -93.049 -20.789 140.540 1.00 84.88 469 SER A CA 1
ATOM 3231 C C . SER A 1 469 ? -92.310 -21.525 139.422 1.00 84.88 469 SER A C 1
ATOM 3233 O O . SER A 1 469 ? -92.544 -21.279 138.238 1.00 84.88 469 SER A O 1
ATOM 3235 N N . ASP A 1 470 ? -91.386 -22.406 139.798 1.00 82.88 470 ASP A N 1
ATOM 3236 C CA . ASP A 1 470 ? -90.607 -23.268 138.898 1.00 82.88 470 ASP A CA 1
ATOM 3237 C C . ASP A 1 470 ? -89.563 -22.559 138.011 1.00 82.88 470 ASP A C 1
ATOM 3239 O O . ASP A 1 470 ? -88.747 -23.231 137.370 1.00 82.88 470 ASP A O 1
ATOM 3243 N N . MET A 1 471 ? -89.510 -21.221 138.016 1.00 83.81 471 MET A N 1
ATOM 3244 C CA . MET A 1 471 ? -88.506 -20.429 137.296 1.00 83.81 471 MET A CA 1
ATOM 3245 C C . MET A 1 471 ? -87.266 -20.106 138.144 1.00 83.81 471 MET A C 1
ATOM 3247 O O . MET A 1 471 ? -87.306 -20.088 139.377 1.00 83.81 471 MET A O 1
ATOM 3251 N N . ALA A 1 472 ? -86.147 -19.846 137.457 1.00 86.56 472 ALA A N 1
ATOM 3252 C CA . ALA A 1 472 ? -84.895 -19.410 138.066 1.00 86.56 472 ALA A CA 1
ATOM 3253 C C . ALA A 1 472 ? -84.675 -17.911 137.836 1.00 86.56 472 ALA A C 1
ATOM 3255 O O . ALA A 1 472 ? -84.667 -17.443 136.695 1.00 86.56 472 ALA A O 1
ATOM 3256 N N . TYR A 1 473 ? -84.443 -17.187 138.925 1.00 90.12 473 TYR A N 1
ATOM 3257 C CA . TYR A 1 473 ? -84.129 -15.762 138.905 1.00 90.12 473 TYR A CA 1
ATOM 3258 C C . TYR A 1 473 ? -82.754 -15.524 139.510 1.00 90.12 473 TYR A C 1
ATOM 3260 O O . TYR A 1 473 ? -82.385 -16.174 140.491 1.00 90.12 473 TYR A O 1
ATOM 3268 N N . ILE A 1 474 ? -82.003 -14.600 138.911 1.00 89.06 474 ILE A N 1
ATOM 3269 C CA . ILE A 1 474 ? -80.656 -14.245 139.357 1.00 89.06 474 ILE A CA 1
ATOM 3270 C C . ILE A 1 474 ? -80.715 -12.866 140.003 1.00 89.06 474 ILE A C 1
ATOM 3272 O O . ILE A 1 474 ? -81.053 -11.891 139.343 1.00 89.06 474 ILE A O 1
ATOM 3276 N N . PHE A 1 475 ? -80.364 -12.787 141.279 1.00 92.25 475 PHE A N 1
ATOM 3277 C CA . PHE A 1 475 ? -80.157 -11.552 142.021 1.00 92.25 475 PHE A CA 1
ATOM 3278 C C . PHE A 1 475 ? -78.659 -11.257 142.050 1.00 92.25 475 PHE A C 1
ATOM 3280 O O . PHE A 1 475 ? -77.879 -11.979 142.678 1.00 92.25 475 PHE A O 1
ATOM 3287 N N . ASP A 1 476 ? -78.251 -10.213 141.337 1.00 90.69 476 ASP A N 1
ATOM 3288 C CA . ASP A 1 476 ? -76.870 -9.754 141.329 1.00 90.69 476 ASP A CA 1
ATOM 3289 C C . ASP A 1 476 ? -76.603 -8.880 142.559 1.00 90.69 476 ASP A C 1
ATOM 3291 O O . ASP A 1 476 ? -76.988 -7.711 142.619 1.00 90.69 476 ASP A O 1
ATOM 3295 N N . LEU A 1 477 ? -75.935 -9.467 143.552 1.00 91.69 477 LEU A N 1
ATOM 3296 C CA . LEU A 1 477 ? -75.591 -8.832 144.822 1.00 91.69 477 LEU A CA 1
ATOM 3297 C C . LEU A 1 477 ? -74.265 -8.059 144.748 1.00 91.69 477 LEU A C 1
ATOM 3299 O O . LEU A 1 477 ? -73.777 -7.585 145.775 1.00 91.69 477 LEU A O 1
ATOM 3303 N N . SER A 1 478 ? -73.644 -7.936 143.567 1.00 85.88 478 SER A N 1
ATOM 3304 C CA . SER A 1 478 ? -72.351 -7.254 143.403 1.00 85.88 478 SER A CA 1
ATOM 3305 C C . SER A 1 478 ? -72.370 -5.790 143.861 1.00 85.88 478 SER A C 1
ATOM 3307 O O . SER A 1 478 ? -71.334 -5.272 144.279 1.00 85.88 478 SER A O 1
ATOM 3309 N N . GLY A 1 479 ? -73.542 -5.148 143.872 1.00 86.94 479 GLY A N 1
ATOM 3310 C CA . GLY A 1 479 ? -73.731 -3.772 144.338 1.00 86.94 479 GLY A CA 1
ATOM 3311 C C . GLY A 1 479 ? -73.830 -3.587 145.860 1.00 86.94 479 GLY A C 1
ATOM 3312 O O . GLY A 1 479 ? -73.836 -2.445 146.313 1.00 86.94 479 GLY A O 1
ATOM 3313 N N . LEU A 1 480 ? -73.885 -4.660 146.662 1.00 88.19 480 LEU A N 1
ATOM 3314 C CA . LEU A 1 480 ? -74.045 -4.585 148.127 1.00 88.19 480 LEU A CA 1
ATOM 3315 C C . LEU A 1 480 ? -72.727 -4.370 148.894 1.00 88.19 480 LEU A C 1
ATOM 3317 O O . LEU A 1 480 ? -72.733 -4.087 150.093 1.00 88.19 480 LEU A O 1
ATOM 3321 N N . GLY A 1 481 ? -71.581 -4.489 148.216 1.00 80.44 481 GLY A N 1
ATOM 3322 C CA . GLY A 1 481 ? -70.274 -4.118 148.769 1.00 80.44 481 GLY A CA 1
ATOM 3323 C C . GLY A 1 481 ? -69.830 -4.915 150.003 1.00 80.44 481 GLY A C 1
ATOM 3324 O O . GLY A 1 481 ? -68.973 -4.449 150.749 1.00 80.44 481 GLY A O 1
ATOM 3325 N N . GLY A 1 482 ? -70.401 -6.100 150.248 1.00 81.19 482 GLY A N 1
ATOM 3326 C CA . GLY A 1 482 ? -70.069 -6.933 151.407 1.00 81.19 482 GLY A CA 1
ATOM 3327 C C . GLY A 1 482 ? -70.828 -6.587 152.697 1.00 81.19 482 GLY A C 1
ATOM 3328 O O . GLY A 1 482 ? -70.685 -7.317 153.678 1.00 81.19 482 GLY A O 1
ATOM 3329 N N . ALA A 1 483 ? -71.676 -5.555 152.687 1.00 80.06 483 ALA A N 1
ATOM 3330 C CA . ALA A 1 483 ? -72.612 -5.206 153.758 1.00 80.06 483 ALA A CA 1
ATOM 3331 C C . ALA A 1 483 ? -74.065 -5.551 153.353 1.00 80.06 483 ALA A C 1
ATOM 3333 O O . ALA A 1 483 ? -74.310 -5.998 152.238 1.00 80.06 483 ALA A O 1
ATOM 3334 N N . HIS A 1 484 ? -75.030 -5.373 154.264 1.00 92.44 484 HIS A N 1
ATOM 3335 C CA . HIS A 1 484 ? -76.474 -5.568 154.021 1.00 92.44 484 HIS A CA 1
ATOM 3336 C C . HIS A 1 484 ? -76.869 -6.968 153.504 1.00 92.44 484 HIS A C 1
ATOM 3338 O O . HIS A 1 484 ? -77.206 -7.117 152.328 1.00 92.44 484 HIS A O 1
ATOM 3344 N N . PRO A 1 485 ? -76.859 -8.012 154.356 1.00 93.88 485 PRO A N 1
ATOM 3345 C CA . PRO A 1 485 ? -77.097 -9.385 153.916 1.00 93.88 485 PRO A CA 1
ATOM 3346 C C . PRO A 1 485 ? -78.509 -9.573 153.367 1.00 93.88 485 PRO A C 1
ATOM 3348 O O . PRO A 1 485 ? -79.483 -9.465 154.111 1.00 93.88 485 PRO A O 1
ATOM 3351 N N . PHE A 1 486 ? -78.598 -9.879 152.072 1.00 94.19 486 PHE A N 1
ATOM 3352 C CA . PHE A 1 486 ? -79.857 -10.072 151.368 1.00 94.19 486 PHE A CA 1
ATOM 3353 C C . PHE A 1 486 ? -80.406 -11.457 151.688 1.00 94.19 486 PHE A C 1
ATOM 3355 O O . PHE A 1 486 ? -79.834 -12.477 151.286 1.00 94.19 486 PHE A O 1
ATOM 3362 N N . GLN A 1 487 ? -81.491 -11.487 152.456 1.00 94.12 487 GLN A N 1
ATOM 3363 C CA . GLN A 1 487 ? -82.156 -12.707 152.873 1.00 94.12 487 GLN A CA 1
ATOM 3364 C C . GLN A 1 487 ? -83.558 -12.774 152.291 1.00 94.12 487 GLN A C 1
ATOM 3366 O O . GLN A 1 487 ? -84.323 -11.826 152.404 1.00 94.12 487 GLN A O 1
ATOM 3371 N N . ILE A 1 488 ? -83.914 -13.919 151.721 1.00 93.75 488 ILE A N 1
ATOM 3372 C CA . ILE A 1 488 ? -85.306 -14.234 151.405 1.00 93.75 488 ILE A CA 1
ATOM 3373 C C . ILE A 1 488 ? -85.935 -14.891 152.636 1.00 93.75 488 ILE A C 1
ATOM 3375 O O . ILE A 1 488 ? -85.325 -15.751 153.283 1.00 93.75 488 ILE A O 1
ATOM 3379 N N . GLU A 1 489 ? -87.146 -14.473 152.967 1.00 92.25 489 GLU A N 1
ATOM 3380 C CA . GLU A 1 489 ? -87.901 -14.884 154.144 1.00 92.25 489 GLU A CA 1
ATOM 3381 C C . GLU A 1 489 ? -89.309 -15.340 153.769 1.00 92.25 489 GLU A C 1
ATOM 3383 O O . GLU A 1 489 ? -89.843 -14.972 152.724 1.00 92.25 489 GLU A O 1
ATOM 3388 N N . SER A 1 490 ? -89.916 -16.132 154.655 1.00 89.00 490 SER A N 1
ATOM 3389 C CA . SER A 1 490 ? -91.328 -16.505 154.621 1.00 89.00 490 SER A CA 1
ATOM 3390 C C . SER A 1 490 ? -91.934 -16.325 156.011 1.00 89.00 490 SER A C 1
ATOM 3392 O O . SER A 1 490 ? -91.482 -16.943 156.972 1.00 89.00 490 SER A O 1
ATOM 3394 N N . GLY A 1 491 ? -92.979 -15.505 156.133 1.00 82.88 491 GLY A N 1
ATOM 3395 C CA . GLY A 1 491 ? -93.653 -15.221 157.403 1.00 82.88 491 GLY A CA 1
ATOM 3396 C C . GLY A 1 491 ? -92.790 -14.439 158.401 1.00 82.88 491 GLY A C 1
ATOM 3397 O O . GLY A 1 491 ? -92.991 -14.583 159.603 1.00 82.88 491 GLY A O 1
ATOM 3398 N N . GLY A 1 492 ? -91.822 -13.649 157.912 1.00 83.81 492 GLY A N 1
ATOM 3399 C CA . GLY A 1 492 ? -90.878 -12.879 158.738 1.00 83.81 492 GLY A CA 1
ATOM 3400 C C . GLY A 1 492 ? -89.751 -13.715 159.352 1.00 83.81 492 GLY A C 1
ATOM 3401 O O . GLY A 1 492 ? -89.215 -13.373 160.403 1.00 83.81 492 GLY A O 1
ATOM 3402 N N . SER A 1 493 ? -89.444 -14.874 158.768 1.00 88.62 493 SER A N 1
ATOM 3403 C CA . SER A 1 493 ? -88.335 -15.740 159.175 1.00 88.62 493 SER A CA 1
ATOM 3404 C C . SER A 1 493 ? -87.591 -16.261 157.947 1.00 88.62 493 SER A C 1
ATOM 3406 O O . SER A 1 493 ? -88.203 -16.478 156.900 1.00 88.62 493 SER A O 1
ATOM 3408 N N . ALA A 1 494 ? -86.278 -16.481 158.074 1.00 90.56 494 ALA A N 1
ATOM 3409 C CA . ALA A 1 494 ? -85.434 -17.018 157.003 1.00 90.56 494 ALA A CA 1
ATOM 3410 C C . ALA A 1 494 ? -86.033 -18.288 156.379 1.00 90.56 494 ALA A C 1
ATOM 3412 O O . ALA A 1 494 ? -86.600 -19.125 157.089 1.00 90.56 494 ALA A O 1
ATOM 3413 N N . LEU A 1 495 ? -85.871 -18.454 155.061 1.00 90.81 495 LEU A N 1
ATOM 3414 C CA . LEU A 1 495 ? -86.327 -19.678 154.403 1.00 90.81 495 LEU A CA 1
AT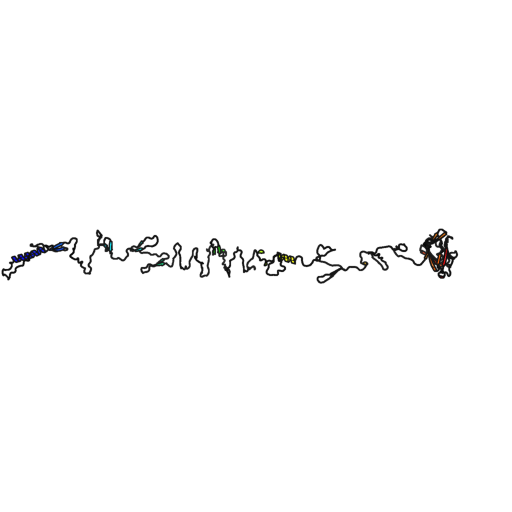OM 3415 C C . LEU A 1 495 ? -85.694 -20.928 155.032 1.00 90.81 495 LEU A C 1
ATOM 3417 O O . LEU A 1 495 ? -84.489 -20.990 155.282 1.00 90.81 495 LEU A O 1
ATOM 3421 N N . THR A 1 496 ? -86.522 -21.946 155.232 1.00 89.00 496 THR A N 1
ATOM 3422 C CA . THR A 1 496 ? -86.173 -23.320 155.572 1.00 89.00 496 THR A CA 1
ATOM 3423 C C . THR A 1 496 ? -86.274 -24.203 154.326 1.00 89.00 496 THR A C 1
ATOM 3425 O O . THR A 1 496 ? -86.833 -23.831 153.292 1.00 89.00 496 THR A O 1
ATOM 3428 N N . THR A 1 497 ? -85.757 -25.427 154.409 1.00 83.88 497 THR A N 1
ATOM 3429 C CA . THR A 1 497 ? -85.876 -26.403 153.314 1.00 83.88 497 THR A CA 1
ATOM 3430 C C . THR A 1 497 ? -87.327 -26.736 152.966 1.00 83.88 497 THR A C 1
ATOM 3432 O O . THR A 1 497 ? -87.603 -27.111 151.837 1.00 83.88 497 THR A O 1
ATOM 3435 N N . SER A 1 498 ? -88.265 -26.567 153.902 1.00 80.69 498 SER A N 1
ATOM 3436 C CA . SER A 1 498 ? -89.689 -26.838 153.685 1.00 80.69 498 SER A CA 1
ATOM 3437 C C . SER A 1 498 ? -90.458 -25.682 153.036 1.00 80.69 498 SER A C 1
ATOM 3439 O O . SER A 1 498 ? -91.629 -25.861 152.716 1.00 80.69 498 SER A O 1
ATOM 3441 N N . ASN A 1 499 ? -89.854 -24.498 152.882 1.00 82.62 499 ASN A N 1
ATOM 3442 C CA . ASN A 1 499 ? -90.500 -23.326 152.276 1.00 82.62 499 ASN A CA 1
ATOM 3443 C C . ASN A 1 499 ? -89.634 -22.647 151.195 1.00 82.62 499 ASN A C 1
ATOM 3445 O O . ASN A 1 499 ? -89.845 -21.485 150.866 1.00 82.62 499 ASN A O 1
ATOM 3449 N N . GLY A 1 500 ? -88.684 -23.382 150.612 1.00 84.81 500 GLY A N 1
ATOM 3450 C CA . GLY A 1 500 ? -88.014 -22.977 149.377 1.00 84.81 500 GLY A CA 1
ATOM 3451 C C . GLY A 1 500 ? -86.542 -22.630 149.463 1.00 84.81 500 GLY A C 1
ATOM 3452 O O . GLY A 1 500 ? -85.967 -22.202 148.459 1.00 84.81 500 GLY A O 1
ATOM 3453 N N . ALA A 1 501 ? -85.910 -22.825 150.623 1.00 90.44 501 ALA A N 1
ATOM 3454 C CA . ALA A 1 501 ? -84.462 -22.682 150.720 1.00 90.44 501 ALA A CA 1
ATOM 3455 C C . ALA A 1 501 ? -83.713 -23.737 149.894 1.00 90.44 501 ALA A C 1
ATOM 3457 O O . ALA A 1 501 ? -82.587 -23.487 149.484 1.00 90.44 501 ALA A O 1
ATOM 3458 N N . ASP A 1 502 ? -84.314 -24.900 149.634 1.00 88.06 502 ASP A N 1
ATOM 3459 C CA . ASP A 1 502 ? -83.756 -25.966 148.792 1.00 88.06 502 ASP A CA 1
ATOM 3460 C C . ASP A 1 502 ? -83.489 -25.520 147.342 1.00 88.06 502 ASP A C 1
ATOM 3462 O O . ASP A 1 502 ? -82.571 -26.033 146.702 1.00 88.06 502 ASP A O 1
ATOM 3466 N N . GLY A 1 503 ? -84.225 -24.517 146.854 1.00 88.19 503 GLY A N 1
ATOM 3467 C CA . GLY A 1 503 ? -84.018 -23.883 145.553 1.00 88.19 503 GLY A CA 1
ATOM 3468 C C . GLY A 1 503 ? -82.988 -22.748 145.529 1.00 88.19 503 GLY A C 1
ATOM 3469 O O . GLY A 1 503 ? -82.744 -22.180 144.462 1.00 88.19 503 GLY A O 1
ATOM 3470 N N . LEU A 1 504 ? -82.394 -22.374 146.669 1.00 93.19 504 LEU A N 1
ATOM 3471 C CA . LEU A 1 504 ? -81.382 -21.318 146.717 1.00 93.19 504 LEU A CA 1
ATOM 3472 C C . LEU A 1 504 ? -80.001 -21.854 146.338 1.00 93.19 504 LEU A C 1
ATOM 3474 O O . LEU A 1 504 ? -79.520 -22.851 146.881 1.00 93.19 504 LEU A O 1
ATOM 3478 N N . ILE A 1 505 ? -79.341 -21.133 145.437 1.00 92.44 505 ILE A N 1
ATOM 3479 C CA . ILE A 1 505 ? -77.958 -21.341 145.018 1.00 92.44 505 ILE A CA 1
ATOM 3480 C C . ILE A 1 505 ? -77.285 -19.979 145.023 1.00 92.44 505 ILE A C 1
ATOM 3482 O O . ILE A 1 505 ? -77.763 -19.042 144.408 1.00 92.44 505 ILE A O 1
ATOM 3486 N N . HIS A 1 506 ? -76.145 -19.858 145.672 1.00 92.81 506 HIS A N 1
ATOM 3487 C CA . HIS A 1 506 ? -75.358 -18.641 145.659 1.00 92.81 506 HIS A CA 1
ATOM 3488 C C . HIS A 1 506 ? -73.963 -18.939 145.126 1.00 92.81 506 HIS A C 1
ATOM 3490 O O . HIS A 1 506 ? -73.308 -19.864 145.609 1.00 92.81 506 HIS A O 1
ATOM 3496 N N . ILE A 1 507 ? -73.519 -18.143 144.156 1.00 90.75 507 ILE A N 1
ATOM 3497 C CA . ILE A 1 507 ? -72.184 -18.195 143.566 1.00 90.75 507 ILE A CA 1
ATOM 3498 C C . ILE A 1 507 ? -71.430 -16.949 144.027 1.00 90.75 507 ILE A C 1
ATOM 3500 O O . ILE A 1 507 ? -71.717 -15.833 143.594 1.00 90.75 507 ILE A O 1
ATOM 3504 N N . ALA A 1 508 ? -70.457 -17.146 144.913 1.00 86.06 508 ALA A N 1
ATOM 3505 C CA . ALA A 1 508 ? -69.581 -16.078 145.370 1.00 86.06 508 ALA A CA 1
ATOM 3506 C C . ALA A 1 508 ? -68.712 -15.550 144.217 1.00 86.06 508 ALA A C 1
ATOM 3508 O O . ALA A 1 508 ? -68.464 -16.242 143.231 1.00 86.06 508 ALA A O 1
ATOM 3509 N N . THR A 1 509 ? -68.166 -14.344 144.365 1.00 84.38 509 THR A N 1
ATOM 3510 C CA . THR A 1 509 ? -67.287 -13.715 143.358 1.00 84.38 509 THR A CA 1
ATOM 3511 C C . THR A 1 509 ? -66.018 -14.518 143.057 1.00 84.38 509 THR A C 1
ATOM 3513 O O . THR A 1 509 ? -65.447 -14.384 141.980 1.00 84.38 509 THR A O 1
ATOM 3516 N N . ASN A 1 510 ? -65.592 -15.388 143.976 1.00 82.88 510 ASN A N 1
ATOM 3517 C CA . ASN A 1 510 ? -64.482 -16.321 143.778 1.00 82.88 510 ASN A CA 1
ATOM 3518 C C . ASN A 1 510 ? -64.908 -17.673 143.161 1.00 82.88 510 ASN A C 1
ATOM 3520 O O . ASN A 1 510 ? -64.104 -18.600 143.119 1.00 82.88 510 ASN A O 1
ATOM 3524 N N . GLY A 1 511 ? -66.169 -17.812 142.738 1.00 78.44 511 GLY A N 1
ATOM 3525 C CA . GLY A 1 511 ? -66.735 -19.032 142.159 1.00 78.44 511 GLY A CA 1
ATOM 3526 C C . GLY A 1 511 ? -67.205 -20.080 143.173 1.00 78.44 511 GLY A C 1
ATOM 3527 O O . GLY A 1 511 ? -67.708 -21.124 142.764 1.00 78.44 511 GLY A O 1
ATOM 3528 N N . THR A 1 512 ? -67.078 -19.836 144.484 1.00 84.19 512 THR A N 1
ATOM 3529 C CA . THR A 1 512 ? -67.564 -20.780 145.508 1.00 84.19 512 THR A CA 1
ATOM 3530 C C . THR A 1 512 ? -69.086 -20.858 145.471 1.00 84.19 512 THR A C 1
ATOM 3532 O O . THR A 1 512 ? -69.760 -19.834 145.584 1.00 84.19 512 THR A O 1
ATOM 3535 N N . VAL A 1 513 ? -69.629 -22.072 145.369 1.00 89.25 513 VAL A N 1
ATOM 3536 C CA . VAL A 1 513 ? -71.076 -22.307 145.331 1.00 89.25 513 VAL A CA 1
ATOM 3537 C C . VAL A 1 513 ? -71.573 -22.777 146.694 1.00 89.25 513 VAL A C 1
ATOM 3539 O O . VAL A 1 513 ? -71.073 -23.748 147.255 1.00 89.25 513 VAL A O 1
ATOM 3542 N N . SER A 1 514 ? -72.588 -22.098 147.215 1.00 92.06 514 SER A N 1
ATOM 3543 C CA . SER A 1 514 ? -73.372 -22.523 148.377 1.00 92.06 514 SER A CA 1
ATOM 3544 C C . SER A 1 514 ? -74.810 -22.784 147.948 1.00 92.06 514 SER A C 1
ATOM 3546 O O . SER A 1 514 ? -75.310 -22.082 147.075 1.00 92.06 514 SER A O 1
ATOM 3548 N N . THR A 1 515 ? -75.486 -23.756 148.556 1.00 92.44 515 THR A N 1
ATOM 3549 C CA . THR A 1 515 ? -76.881 -24.107 148.242 1.00 92.44 515 THR A CA 1
ATOM 3550 C C . THR A 1 515 ? -77.715 -24.240 149.513 1.00 92.44 515 THR A C 1
ATOM 3552 O O . THR A 1 515 ? -77.169 -24.290 150.622 1.00 92.44 515 THR A O 1
ATOM 3555 N N . GLY A 1 516 ? -79.038 -24.318 149.375 1.00 90.38 516 GLY A N 1
ATOM 3556 C CA . GLY A 1 516 ? -79.915 -24.522 150.522 1.00 90.38 516 GLY A CA 1
ATOM 3557 C C . GLY A 1 516 ? -80.017 -23.272 151.402 1.00 90.38 516 GLY A C 1
ATOM 3558 O O . GLY A 1 516 ? -79.730 -22.150 150.983 1.00 90.38 516 GLY A O 1
ATOM 3559 N N . THR A 1 517 ? -80.320 -23.464 152.686 1.00 92.31 517 THR A N 1
ATOM 3560 C CA . THR A 1 517 ? -80.330 -22.382 153.690 1.00 92.31 517 THR A CA 1
ATOM 3561 C C . THR A 1 517 ? -78.987 -21.645 153.782 1.00 92.31 517 THR A C 1
ATOM 3563 O O . THR A 1 517 ? -78.956 -20.440 154.019 1.00 92.31 517 THR A O 1
ATOM 3566 N N . SER A 1 518 ? -77.877 -22.337 153.506 1.00 91.81 518 SER A N 1
ATOM 3567 C CA . SER A 1 518 ? -76.515 -21.791 153.487 1.00 91.81 518 SER A CA 1
ATOM 3568 C C . SER A 1 518 ? -76.271 -20.762 152.381 1.00 91.81 518 SER A C 1
ATOM 3570 O O . SER A 1 518 ? -75.288 -20.025 152.463 1.00 91.81 518 SER A O 1
ATOM 3572 N N . ALA A 1 519 ? -77.110 -20.734 151.340 1.00 91.88 519 ALA A N 1
ATOM 3573 C CA . ALA A 1 519 ? -77.042 -19.776 150.237 1.00 91.88 519 ALA A CA 1
ATOM 3574 C C . ALA A 1 519 ? -77.774 -18.460 150.536 1.00 91.88 519 ALA A C 1
ATOM 3576 O O . ALA A 1 519 ? -77.608 -17.502 149.790 1.00 91.88 519 ALA A O 1
ATOM 3577 N N . ASN A 1 520 ? -78.551 -18.401 151.617 1.00 93.06 520 ASN A N 1
ATOM 3578 C CA . ASN A 1 520 ? -79.323 -17.224 151.995 1.00 93.06 520 ASN A CA 1
ATOM 3579 C C . ASN A 1 520 ? -78.472 -16.208 152.791 1.00 93.06 520 ASN A C 1
ATOM 3581 O O . ASN A 1 520 ? -77.373 -16.538 153.251 1.00 93.06 520 ASN A O 1
ATOM 3585 N N . ALA A 1 521 ? -78.981 -14.981 152.955 1.00 93.31 521 ALA A N 1
ATOM 3586 C CA . ALA A 1 521 ? -78.340 -13.892 153.709 1.00 93.31 521 ALA A CA 1
ATOM 3587 C C . ALA A 1 521 ? -76.906 -13.565 153.237 1.00 93.31 521 ALA A C 1
ATOM 3589 O O . ALA A 1 521 ? -75.971 -13.489 154.039 1.00 93.31 521 ALA A O 1
ATOM 3590 N N . LYS A 1 522 ? -76.710 -13.396 151.923 1.00 94.00 522 LYS A N 1
ATOM 3591 C CA . LYS A 1 522 ? -75.397 -13.089 151.318 1.00 94.00 522 LYS A CA 1
ATOM 3592 C C . LYS A 1 522 ? -75.259 -11.609 150.984 1.00 94.00 522 LYS A C 1
ATOM 3594 O O . LYS A 1 522 ? -76.247 -10.911 150.793 1.00 94.00 522 LYS A O 1
ATOM 3599 N N . THR A 1 523 ? -74.019 -11.131 150.934 1.00 92.88 523 THR A N 1
ATOM 3600 C CA . THR A 1 523 ? -73.685 -9.702 150.773 1.00 92.88 523 THR A CA 1
ATOM 3601 C C . THR A 1 523 ? -72.908 -9.384 149.490 1.00 92.88 523 THR A C 1
ATOM 3603 O O . THR A 1 523 ? -72.467 -8.255 149.297 1.00 92.88 523 THR A O 1
ATOM 3606 N N . SER A 1 524 ? -72.663 -10.375 148.629 1.00 89.38 524 SER A N 1
ATOM 3607 C CA . SER A 1 524 ? -71.970 -10.218 147.340 1.00 89.38 524 SER A CA 1
ATOM 3608 C C . SER A 1 524 ? -72.202 -11.451 146.470 1.00 89.38 524 SER A C 1
ATOM 3610 O O . SER A 1 524 ? -72.718 -12.438 146.978 1.00 89.38 524 SER A O 1
ATOM 3612 N N . GLY A 1 525 ? -71.801 -11.416 145.197 1.00 90.12 525 GLY A N 1
ATOM 3613 C CA . GLY A 1 525 ? -71.950 -12.548 144.277 1.00 90.12 525 GLY A CA 1
ATOM 3614 C C . GLY A 1 525 ? -73.331 -12.616 143.625 1.00 90.12 525 GLY A C 1
ATOM 3615 O O . GLY A 1 525 ? -74.076 -11.640 143.622 1.00 90.12 525 GLY A O 1
ATOM 3616 N N . LEU A 1 526 ? -73.660 -13.766 143.044 1.00 90.38 526 LEU A N 1
ATOM 3617 C CA . LEU A 1 526 ? -74.958 -14.008 142.416 1.00 90.38 526 LEU A CA 1
ATOM 3618 C C . LEU A 1 526 ? -75.777 -14.940 143.299 1.00 90.38 526 LEU A C 1
ATOM 3620 O O . LEU A 1 526 ? -75.384 -16.087 143.520 1.00 90.38 526 LEU A O 1
ATOM 3624 N N . LEU A 1 527 ? -76.923 -14.467 143.779 1.00 91.81 527 LEU A N 1
ATOM 3625 C CA . LEU A 1 527 ? -77.917 -15.311 144.427 1.00 91.81 527 LEU A CA 1
ATOM 3626 C C . LEU A 1 527 ? -78.944 -15.742 143.385 1.00 91.81 527 LEU A C 1
ATOM 3628 O O . LEU A 1 527 ? -79.705 -14.940 142.862 1.00 91.81 527 LEU A O 1
ATOM 3632 N N . ILE A 1 528 ? -78.969 -17.026 143.088 1.00 91.06 528 ILE A N 1
ATOM 3633 C CA . ILE A 1 528 ? -79.929 -17.661 142.202 1.00 91.06 528 ILE A CA 1
ATOM 3634 C C . ILE A 1 528 ? -80.992 -18.314 143.074 1.00 91.06 528 ILE A C 1
ATOM 3636 O O . ILE A 1 528 ? -80.685 -19.142 143.933 1.00 91.06 528 ILE A O 1
ATOM 3640 N N . TRP A 1 529 ? -82.252 -17.975 142.833 1.00 91.94 529 TRP A N 1
ATOM 3641 C CA . TRP A 1 529 ? -83.362 -18.684 143.447 1.00 91.94 529 TRP A CA 1
ATOM 3642 C C . TRP A 1 529 ? -84.175 -19.393 142.380 1.00 91.94 529 TRP A C 1
ATOM 3644 O O . TRP A 1 529 ? -84.785 -18.759 141.516 1.00 91.94 529 TRP A O 1
ATOM 3654 N N . LYS A 1 530 ? -84.174 -20.724 142.451 1.00 89.38 530 LYS A N 1
ATOM 3655 C CA . LYS A 1 530 ? -85.186 -21.533 141.795 1.00 89.38 530 LYS A CA 1
ATOM 3656 C C . LYS A 1 530 ? -86.408 -21.555 142.697 1.00 89.38 530 LYS A C 1
ATOM 3658 O O . LYS A 1 530 ? -86.403 -22.207 143.739 1.00 89.38 530 LYS A O 1
ATOM 3663 N N . VAL A 1 531 ? -87.432 -20.817 142.296 1.00 87.25 531 VAL A N 1
ATOM 3664 C CA . VAL A 1 531 ? -88.653 -20.697 143.083 1.00 87.25 531 VAL A CA 1
ATOM 3665 C C . VAL A 1 531 ? -89.338 -22.070 143.124 1.00 87.25 531 VAL A C 1
ATOM 3667 O O . VAL A 1 531 ? -89.557 -22.654 142.059 1.00 87.25 531 VAL A O 1
ATOM 3670 N N . PRO A 1 532 ? -89.657 -22.623 144.310 1.00 81.75 532 PRO A N 1
ATOM 3671 C CA . PRO A 1 532 ? -90.278 -23.938 144.409 1.00 81.75 532 PRO A CA 1
ATOM 3672 C C . PRO A 1 532 ? -91.644 -23.981 143.738 1.00 81.75 532 PRO A C 1
ATOM 3674 O O . PRO A 1 532 ? -92.319 -22.961 143.586 1.00 81.75 532 PRO A O 1
ATOM 3677 N N . HIS A 1 533 ? -92.071 -25.193 143.405 1.00 82.19 533 HIS A N 1
ATOM 3678 C CA . HIS A 1 533 ? -93.438 -25.437 142.986 1.00 82.19 533 HIS A CA 1
ATOM 3679 C C . HIS A 1 533 ? -94.398 -25.199 144.160 1.00 82.19 533 HIS A C 1
ATOM 3681 O O . HIS A 1 533 ? -94.248 -25.802 145.226 1.00 82.19 533 HIS A O 1
ATOM 3687 N N . PHE A 1 534 ? -95.436 -24.393 143.948 1.00 71.56 534 PHE A N 1
ATOM 3688 C CA . PHE A 1 534 ? -96.523 -24.206 144.908 1.00 71.56 534 PHE A CA 1
ATOM 3689 C C . PHE A 1 534 ? -97.845 -24.659 144.286 1.00 71.56 534 PHE A C 1
ATOM 3691 O O . PHE A 1 534 ? -98.079 -24.441 143.106 1.00 71.56 534 PHE A O 1
ATOM 3698 N N . THR A 1 535 ? -98.730 -25.277 145.076 1.00 68.12 535 THR A N 1
ATOM 3699 C CA . THR A 1 535 ? -100.076 -25.688 144.623 1.00 68.12 535 THR A CA 1
ATOM 3700 C C . THR A 1 535 ? -101.111 -24.554 144.689 1.00 68.12 535 THR A C 1
ATOM 3702 O O . THR A 1 535 ? -102.244 -24.732 144.251 1.00 68.12 535 THR A O 1
ATOM 3705 N N . ALA A 1 536 ? -100.739 -23.381 145.220 1.00 68.25 536 ALA A N 1
ATOM 3706 C CA . ALA A 1 536 ? -101.527 -22.146 145.208 1.00 68.25 536 ALA A CA 1
ATOM 3707 C C . ALA A 1 536 ? -100.607 -20.913 145.309 1.00 68.25 536 ALA A C 1
ATOM 3709 O O . ALA A 1 536 ? -99.498 -21.007 145.836 1.00 68.25 536 ALA A O 1
ATOM 3710 N N . ALA A 1 537 ? -101.066 -19.750 144.832 1.00 62.81 537 ALA A N 1
ATOM 3711 C CA . ALA A 1 537 ? -100.313 -18.500 144.942 1.00 62.81 537 ALA A CA 1
ATOM 3712 C C . ALA A 1 537 ? -100.111 -18.096 146.414 1.00 62.81 537 ALA A C 1
ATOM 3714 O O . ALA A 1 537 ? -101.076 -18.004 147.175 1.00 62.81 537 ALA A O 1
ATOM 3715 N N . SER A 1 538 ? -98.873 -17.786 146.808 1.00 66.31 538 SER A N 1
ATOM 3716 C CA . SER A 1 538 ? -98.582 -17.237 148.134 1.00 66.31 538 SER A CA 1
ATOM 3717 C C . SER A 1 538 ? -98.645 -15.712 148.068 1.00 66.31 538 SER A C 1
ATOM 3719 O O . SER A 1 538 ? -97.693 -15.049 147.646 1.00 66.31 538 SER A O 1
ATOM 3721 N N . THR A 1 539 ? -99.771 -15.122 148.455 1.00 56.09 539 THR A N 1
ATOM 3722 C CA . THR A 1 539 ? -99.863 -13.662 148.564 1.00 56.09 539 THR A CA 1
ATOM 3723 C C . THR A 1 539 ? -99.409 -13.223 149.950 1.00 56.09 539 THR A C 1
ATOM 3725 O O . THR A 1 539 ? -100.090 -13.483 150.939 1.00 56.09 539 THR A O 1
ATOM 3728 N N . GLY A 1 540 ? -98.260 -12.547 150.011 1.00 61.59 540 GLY A N 1
ATOM 3729 C CA . GLY A 1 540 ? -97.811 -11.809 151.196 1.00 61.59 540 GLY A CA 1
ATOM 3730 C C . GLY A 1 540 ? -97.043 -12.614 152.240 1.00 61.59 540 GLY A C 1
ATOM 3731 O O . GLY A 1 540 ? -96.782 -12.098 153.321 1.00 61.59 540 GLY A O 1
ATOM 3732 N N . THR A 1 541 ? -96.677 -13.861 151.945 1.00 72.88 541 THR A N 1
ATOM 3733 C CA . THR A 1 541 ? -95.879 -14.669 152.875 1.00 72.88 541 THR A CA 1
ATOM 3734 C C . THR A 1 541 ? -94.383 -14.472 152.660 1.00 72.88 541 THR A C 1
ATOM 3736 O O . THR A 1 541 ? -93.658 -14.499 153.645 1.00 72.88 541 THR A O 1
ATOM 3739 N N . TYR A 1 542 ? -93.927 -14.228 151.424 1.00 89.69 542 TYR A N 1
ATOM 3740 C CA . TYR A 1 542 ? -92.503 -14.079 151.117 1.00 89.69 542 TYR A CA 1
ATOM 3741 C C . TYR A 1 542 ? -92.065 -12.620 151.070 1.00 89.69 542 TYR A C 1
ATOM 3743 O O . TYR A 1 542 ? -92.751 -11.757 150.520 1.00 89.69 542 TYR A O 1
ATOM 3751 N N . THR A 1 543 ? -90.886 -12.362 151.615 1.00 91.56 543 THR A N 1
ATOM 3752 C CA . THR A 1 543 ? -90.216 -11.063 151.572 1.00 91.56 543 THR A CA 1
ATOM 3753 C C . THR A 1 543 ? -88.743 -11.274 151.267 1.00 91.56 543 THR A C 1
ATOM 3755 O O . THR A 1 543 ? -88.198 -12.354 151.486 1.00 91.56 543 THR A O 1
ATOM 3758 N N . TYR A 1 544 ? -88.082 -10.244 150.756 1.00 93.19 544 TYR A N 1
ATOM 3759 C CA . TYR A 1 544 ? -86.645 -10.119 150.949 1.00 93.19 544 TYR A CA 1
ATOM 3760 C C . TYR A 1 544 ? -86.392 -9.063 152.021 1.00 93.19 544 TYR A C 1
ATOM 3762 O O . TYR A 1 544 ? -87.120 -8.077 152.109 1.00 93.19 544 TYR A O 1
ATOM 3770 N N . GLN A 1 545 ? -85.383 -9.299 152.846 1.00 92.75 545 GLN A N 1
ATOM 3771 C CA . GLN A 1 545 ? -85.080 -8.534 154.043 1.00 92.75 545 GLN A CA 1
ATOM 3772 C C . GLN A 1 545 ? -83.567 -8.454 154.223 1.00 92.75 545 GLN A C 1
ATOM 3774 O O . GLN A 1 545 ? -82.851 -9.445 154.062 1.00 92.75 545 GLN A O 1
ATOM 3779 N N . CYS A 1 546 ? -83.073 -7.282 154.614 1.00 94.25 546 CYS A N 1
ATOM 3780 C CA . CYS A 1 546 ? -81.724 -7.171 155.148 1.00 94.25 546 CYS A CA 1
ATOM 3781 C C . CYS A 1 546 ? -81.713 -7.694 156.581 1.00 94.25 546 CYS A C 1
ATOM 3783 O O . CYS A 1 546 ? -82.368 -7.118 157.452 1.00 94.25 546 CYS A O 1
ATOM 3785 N N . THR A 1 547 ? -80.909 -8.715 156.874 1.00 91.62 547 THR A N 1
ATOM 3786 C CA . THR A 1 547 ? -80.851 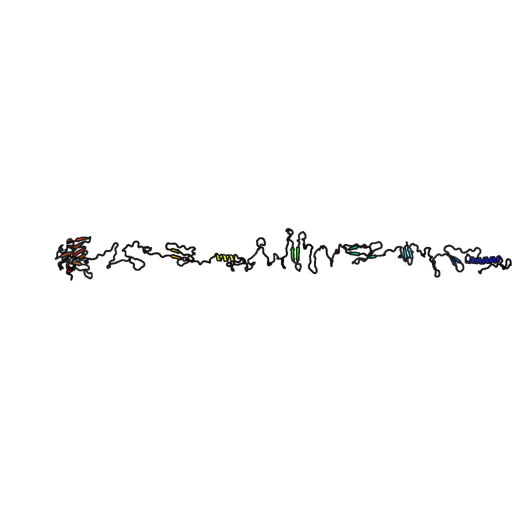-9.277 158.240 1.00 91.62 547 THR A CA 1
ATOM 3787 C C . THR A 1 547 ? -80.273 -8.309 159.274 1.00 91.62 547 THR A C 1
ATOM 3789 O O . THR A 1 547 ? -80.468 -8.489 160.472 1.00 91.62 547 THR A O 1
ATOM 3792 N N . SER A 1 548 ? -79.564 -7.270 158.827 1.00 90.94 548 SER A N 1
ATOM 3793 C CA . SER A 1 548 ? -78.980 -6.247 159.703 1.00 90.94 548 SER A CA 1
ATOM 3794 C C . SER A 1 548 ? -79.873 -5.022 159.921 1.00 90.94 548 SER A C 1
ATOM 3796 O O . SER A 1 548 ? -79.650 -4.288 160.878 1.00 90.94 548 SER A O 1
ATOM 3798 N N . HIS A 1 549 ? -80.868 -4.778 159.060 1.00 90.75 549 HIS A N 1
ATOM 3799 C CA . HIS A 1 549 ? -81.669 -3.549 159.095 1.00 90.75 549 HIS A CA 1
ATOM 3800 C C . HIS A 1 549 ? -83.116 -3.860 158.730 1.00 90.75 549 HIS A C 1
ATOM 3802 O O . HIS A 1 549 ? -83.387 -4.278 157.607 1.00 90.75 549 HIS A O 1
ATOM 3808 N N . SER A 1 550 ? -84.045 -3.616 159.656 1.00 86.81 550 SER A N 1
ATOM 3809 C CA . SER A 1 550 ? -85.467 -3.911 159.447 1.00 86.81 550 SER A CA 1
ATOM 3810 C C . SER A 1 550 ? -86.114 -3.045 158.362 1.00 86.81 550 SER A C 1
ATOM 3812 O O . SER A 1 550 ? -87.060 -3.494 157.734 1.00 86.81 550 SER A O 1
ATOM 3814 N N . GLY A 1 551 ? -85.592 -1.840 158.100 1.00 85.06 551 GLY A N 1
ATOM 3815 C CA . GLY A 1 551 ? -86.136 -0.938 157.077 1.00 85.06 551 GLY A CA 1
ATOM 3816 C C . GLY A 1 551 ? -86.011 -1.460 155.642 1.00 85.06 551 GLY A C 1
ATOM 3817 O O . GLY A 1 551 ? -86.879 -1.171 154.829 1.00 85.06 551 GLY A O 1
ATOM 3818 N N . MET A 1 552 ? -84.980 -2.263 155.352 1.00 91.69 552 MET A N 1
ATOM 3819 C CA . MET A 1 552 ? -84.660 -2.718 153.995 1.00 91.69 552 MET A CA 1
ATOM 3820 C C . MET A 1 552 ? -85.387 -4.017 153.672 1.00 91.69 552 MET A C 1
ATOM 3822 O O . MET A 1 552 ? -84.848 -5.114 153.872 1.00 91.69 552 MET A O 1
ATOM 3826 N N . GLN A 1 553 ? -86.615 -3.884 153.191 1.00 90.75 553 GLN A N 1
ATOM 3827 C CA . GLN A 1 553 ? -87.444 -5.028 152.866 1.00 90.75 553 GLN A CA 1
ATOM 3828 C C . GLN A 1 553 ? -88.431 -4.753 151.751 1.00 90.75 553 GLN A C 1
ATOM 3830 O O . GLN A 1 553 ? -89.027 -3.684 151.675 1.00 90.75 553 GLN A O 1
ATOM 3835 N N . GLY A 1 554 ? -88.686 -5.776 150.945 1.00 91.06 554 GLY A N 1
ATOM 3836 C CA . GLY A 1 554 ? -89.760 -5.754 149.964 1.00 91.06 554 GLY A CA 1
ATOM 3837 C C . GLY A 1 554 ? -90.531 -7.059 149.950 1.00 91.06 554 GLY A C 1
ATOM 3838 O O . GLY A 1 554 ? -90.029 -8.126 150.313 1.00 91.06 554 GLY A O 1
ATOM 3839 N N . ALA A 1 555 ? -91.793 -6.963 149.545 1.00 90.81 555 ALA A N 1
ATOM 3840 C CA . ALA A 1 555 ? -92.641 -8.127 149.364 1.00 90.81 555 ALA A CA 1
ATOM 3841 C C . ALA A 1 555 ? -92.225 -8.906 148.111 1.00 90.81 555 ALA A C 1
ATOM 3843 O O . ALA A 1 555 ? -91.804 -8.327 147.106 1.00 90.81 555 ALA A O 1
ATOM 3844 N N . ILE A 1 556 ? -92.393 -10.224 148.170 1.00 91.06 556 ILE A N 1
ATOM 3845 C CA . ILE A 1 556 ? -92.309 -11.114 147.020 1.00 91.06 556 ILE A CA 1
ATOM 3846 C C . ILE A 1 556 ? -93.651 -11.825 146.889 1.00 91.06 556 ILE A C 1
ATOM 3848 O O . ILE A 1 556 ? -94.069 -12.585 147.764 1.00 91.06 556 ILE A O 1
ATOM 3852 N N . THR A 1 557 ? -94.320 -11.603 145.763 1.00 87.88 557 THR A N 1
ATOM 3853 C CA . THR A 1 557 ? -95.490 -12.386 145.379 1.00 87.88 557 THR A CA 1
ATOM 3854 C C . THR A 1 557 ? -95.061 -13.474 144.414 1.00 87.88 557 THR A C 1
ATOM 3856 O O . THR A 1 557 ? -94.590 -13.191 143.313 1.00 87.88 557 THR A O 1
ATOM 3859 N N . ILE A 1 558 ? -95.275 -14.723 144.819 1.00 86.88 558 ILE A N 1
ATOM 3860 C CA . ILE A 1 558 ? -95.057 -15.880 143.956 1.00 86.88 558 ILE A CA 1
ATOM 3861 C C . ILE A 1 558 ? -96.395 -16.278 143.344 1.00 86.88 558 ILE A C 1
ATOM 3863 O O . ILE A 1 558 ? -97.378 -16.529 144.050 1.00 86.88 558 ILE A O 1
ATOM 3867 N N . LYS A 1 559 ? -96.429 -16.322 142.016 1.00 83.19 559 LYS A N 1
ATOM 3868 C CA . LYS A 1 559 ? -97.552 -16.809 141.216 1.00 83.19 559 LYS A CA 1
ATOM 3869 C C . LYS A 1 559 ? -97.189 -18.159 140.616 1.00 83.19 559 LYS A C 1
ATOM 3871 O O . LYS A 1 559 ? -96.035 -18.403 140.298 1.00 83.19 559 LYS A O 1
ATOM 3876 N N . THR A 1 560 ? -98.167 -19.029 140.436 1.00 78.75 560 THR A N 1
ATOM 3877 C CA . THR A 1 560 ? -97.993 -20.274 139.672 1.00 78.75 560 THR A CA 1
ATOM 3878 C C . THR A 1 560 ? -98.509 -20.045 138.263 1.00 78.75 560 THR A C 1
ATOM 3880 O O . THR A 1 560 ? -99.423 -19.240 138.098 1.00 78.75 560 THR A O 1
ATOM 3883 N N . LEU A 1 561 ? -98.005 -20.754 137.248 1.00 69.62 561 LEU A N 1
ATOM 3884 C CA . LEU A 1 561 ? -98.574 -20.623 135.896 1.00 69.62 561 LEU A CA 1
ATOM 3885 C C . LEU A 1 561 ? -100.083 -20.919 135.857 1.00 69.62 561 LEU A C 1
ATOM 3887 O O . LEU A 1 561 ? -100.804 -20.296 135.087 1.00 69.62 561 LEU A O 1
ATOM 3891 N N . GLU A 1 562 ? -100.573 -21.796 136.735 1.00 65.81 562 GLU A N 1
ATOM 3892 C CA . GLU A 1 562 ? -101.999 -22.122 136.874 1.00 65.81 562 GLU A CA 1
ATOM 3893 C C . GLU A 1 562 ? -102.841 -20.980 137.474 1.00 65.81 562 GLU A C 1
ATOM 3895 O O . GLU A 1 562 ? -104.060 -20.970 137.329 1.00 65.81 562 GLU A O 1
ATOM 3900 N N . THR A 1 563 ? -102.206 -20.010 138.143 1.00 58.78 563 THR A N 1
ATOM 3901 C CA . THR A 1 563 ? -102.860 -18.845 138.768 1.00 58.78 563 THR A CA 1
ATOM 3902 C C . THR A 1 563 ? -102.544 -17.523 138.061 1.00 58.78 563 THR A C 1
ATOM 3904 O O . THR A 1 563 ? -102.945 -16.461 138.547 1.00 58.78 563 THR A O 1
ATOM 3907 N N . ILE A 1 564 ? -101.848 -17.568 136.916 1.00 59.84 564 ILE A N 1
ATOM 3908 C CA . ILE A 1 564 ? -101.666 -16.421 136.018 1.00 59.84 564 ILE A CA 1
ATOM 3909 C C . ILE A 1 564 ? -102.825 -16.417 135.017 1.00 59.84 564 ILE A C 1
ATOM 3911 O O . ILE A 1 564 ? -102.732 -16.958 133.917 1.00 59.84 564 ILE A O 1
ATOM 3915 N N . THR A 1 565 ? -103.922 -15.784 135.413 1.00 52.00 565 THR A N 1
ATOM 3916 C CA . THR A 1 565 ? -104.886 -15.170 134.489 1.00 52.00 565 THR A CA 1
ATOM 3917 C C . THR A 1 565 ? -105.057 -13.719 134.861 1.00 52.00 565 THR A C 1
ATOM 3919 O O . THR A 1 565 ? -105.171 -13.467 136.086 1.00 52.00 565 THR A O 1
#

Foldseek 3Di:
DPQDDFAPDPDPPPPRGDDPVRVVVNVLVVVQVVLQAQWDGSDDPIDGADADPQWDQDRPVRHTHTDHDDDDPDDPDDDDPPQDQDPVRDSDDDADADDDDPFQAQDWHHHPQFTDHRRDGPDHDDPDDDQWDWDDDPDPPDDIDIDGPPDDDDDDADQQWDFDDDPDPDTDTDGDPGDDDPDPDDDDDPPDDDDPDDDDDDDDDPPDDDDDDDPVNDDDFQAPVPFGFRKDWDADPVRPDTDIDGDDDVVVVDDDDDDDDPDDDDDDDDPPDDDDDPPDDQPCVVVGDDDDDDDPVNDDPVAEAELVNACPPPPDPRHDYDPNSVVNVCCVVPPDDDDDQDFDDDPPHGDPDRDPDDDDDDPQWDWDDDDPDIDIGGDDDDDDPVPDPPDPPPDDDPPDDQDDPPDPDRDDDWDDDPPHTDDDDPDDDDDDDEAEWDPWADDPLAFIKTALPDPVRHIDTQDAAEAEAQGKYKHALARLVFAQFKAKFFQPHGDAPVQFQQQKWFQAPVRDIDGGSRNGRTRHGIIMGNHHDDPAKDPFGMKIQRPVHRNYMYHYTYGYPVRDD

Radius of gyration: 113.1 Å; chains: 1; bounding box: 192×53×318 Å